Protein AF-0000000087125968 (afdb_homodimer)

Radius of gyration: 26.61 Å; Cα contacts (8 Å, |Δi|>4): 1064; chains: 2; bounding box: 71×81×83 Å

Secondary structure (DSSP, 8-state):
--------HHHHHHHHHHHHHHHHHHHHHHHHHT--S--HHHHHHHHHHHHHHHHHHHHHHHHHHHHHTS--S--TT----EE-SSHHHHHHHHHHTHHHHHHHHHHHHHHHTSSS-TTS-EEEEEEEE-TTS-EEEEEEEEEEEEEES-HHHHHHHHHHHHHTHHHHHHHHH--EEEEEEE--SSTTEEEEEEEEE-TTS-EEEEEEEEEEEEEPP-SSS--EEEEEEEE-SEESSS---TTTSEEEEEEEEEEEEESS---TTSPEEEEEEEEEEEEEPPPSS---HHHHHHHHHHHHHHHHHHHHHHHHHHH---/--------HHHHHHHHHHHHHHHHHHHHHHHHHT--S--HHHHHHHHHHHHHHHHHHHHHHHHHHHHHTS--S--TT----EE-SSHHHHHHHHHHTHHHHHHHHHHHHHHHTSSS-TTS-EEEEEEEE-TTS-EEEEEEEEEEEEEES-HHHHHHHHHHHHHTHHHHHHHHH--EEEEEEE--SSTTEEEEEEEEE-TTS-EEEEEEEEEEEEEPP-SSS--EEEEEEEE-SEESSS---TTTSEEEEEEEEEEEEESS---TTSPEEEEEEEEEEEEEPPPSS---HHHHHHHHHHHHHHHHHHHHHHHHHHH---

Organism: NCBI:txid53985

Foldseek 3Di:
DPPPPPPDPVVVVVVVVVVVVVVVVVVVVVLVVPDDVADPVRVVVSVVVVVVVVVVVVVVVVVVVVVVLPDDPDDLLADAAAAEQDLVRRLVRLVVCQVVNVVSAVVVQCVVCVPPDLPDWDKDKHWDADPQGKIKIKIKIKDKDWQFDDQVLLLVLLVVLVVVLQVLCCVPQVWDKDKDWDCSVDVFKTWMKMWTAHPVGAIEIFTKIKGWDWDDDDPVDHTKTKMWMWGHDHYHNDGDDLQRHKYKIKTKMKMKDWDDPDDDPGITMIMIIMIMMMMIDDGPYDDDPVVVVVVSVVSVCSVVSSVVSSCCSGPVDD/DPPPPPPDPVVVVVVVVVVVVVVVVVVVVVLVVPPDVADPVRVVVSVVVVVVVVVVVVVVVVVVVVVVLPDDPDDLLADAAAADQDLVRRLVRLVVCQVVNVVSAVVVLCVVCVPPDLVDWDKDWHWDADPQGKIKIKIKIKDKDWQFDDQVLLLVLLVVLVVVLQVLCCVPQVWDKDKDWDCSPDPFKTWMKMWTAHPVGAIEIFTKMKGWDWDDDDPVDHTKTKMWMWGHDHYHNDGDDQARHKYKIKTKMKMKDWDPPDDDPGITMIMIIMIMMMIIDDGPYDDDPVVVVVVSVVSVCSVVSSVVSSCCSGPVDD

pLDDT: mean 80.2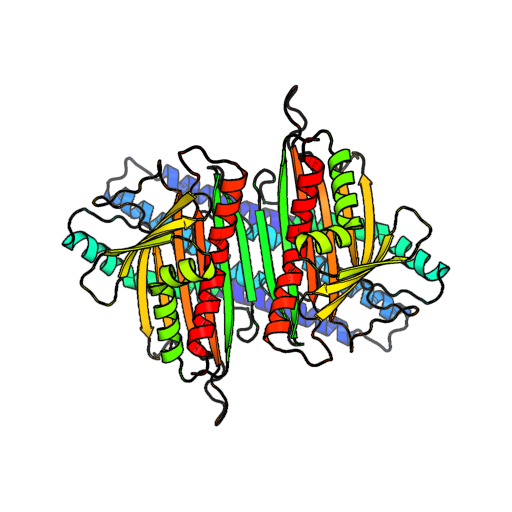3, std 18.04, range [22.58, 97.19]

Solvent-accessible surface area (backbone atoms only — not comparable to full-atom values): 33901 Å² total; per-residue (Å²): 134,86,74,80,76,77,74,59,71,67,60,53,52,53,49,47,49,48,43,49,50,45,43,50,49,44,51,54,46,51,56,60,65,67,56,54,99,50,49,75,64,46,46,50,51,50,50,49,50,50,48,48,52,53,40,52,51,44,46,51,49,28,37,51,50,8,59,67,56,44,87,65,92,70,50,70,56,58,62,92,33,73,34,54,69,49,67,68,58,31,34,51,52,57,59,68,46,45,65,58,52,53,50,40,37,51,54,48,52,48,38,39,41,65,68,41,62,76,90,36,44,32,36,39,39,36,36,37,44,48,96,82,55,26,39,37,36,40,37,40,36,37,39,72,42,70,67,43,93,46,70,67,55,52,37,50,40,49,52,47,34,64,74,43,37,53,58,52,43,26,71,73,71,60,28,55,52,48,74,47,76,47,84,52,85,48,95,52,46,44,34,36,36,38,39,37,28,43,90,86,68,54,39,38,37,32,42,34,37,35,38,63,51,76,42,69,64,53,100,85,43,71,46,34,25,40,40,37,33,30,33,58,72,38,38,68,71,65,59,84,56,50,68,75,27,28,47,39,41,45,20,32,32,38,41,35,34,70,69,61,76,68,60,85,90,60,69,37,31,36,31,40,37,36,41,38,40,37,37,40,46,55,60,68,51,94,70,54,70,66,57,52,53,50,53,55,54,48,66,59,46,53,60,54,51,45,53,53,49,35,47,47,70,73,61,56,72,133,132,85,75,80,75,77,74,60,72,67,59,55,51,53,49,47,49,48,43,47,51,45,43,50,51,46,51,53,48,51,56,58,65,67,55,51,97,50,49,75,65,47,48,50,51,49,50,49,51,52,49,49,51,53,42,51,51,43,46,50,49,29,36,50,50,10,60,70,58,46,88,69,91,69,52,68,57,56,64,92,34,72,33,54,69,47,67,68,57,30,34,49,52,58,59,69,45,45,64,57,53,53,50,41,37,50,52,46,53,51,37,39,41,65,68,41,63,75,88,34,43,35,38,38,41,39,37,38,47,46,95,83,55,25,40,36,37,40,36,38,36,36,41,72,42,69,66,44,91,47,69,67,55,51,38,51,40,48,52,49,34,64,75,43,37,55,57,52,43,25,72,72,71,59,27,55,53,48,75,48,77,47,84,52,84,48,95,53,45,45,34,36,36,39,39,37,28,42,90,86,69,53,38,37,37,33,43,37,38,36,39,60,50,76,42,68,65,53,100,85,42,73,46,34,26,39,39,39,34,28,31,59,72,40,38,68,70,64,58,85,56,49,68,76,30,28,47,39,42,45,21,33,31,39,41,34,34,70,69,57,77,66,59,84,92,62,69,36,30,35,31,40,38,36,40,35,39,37,38,40,46,54,61,68,50,94,69,55,69,67,57,52,52,50,52,54,53,47,67,59,47,52,61,56,52,44,54,53,48,34,48,47,71,73,62,56,72,132

Nearest PDB structures (foldseek):
  2e3r-assembly1_A  TM=6.340E-01  e=4.057E-09  Homo sapiens
  6j81-assembly1_A  TM=6.510E-01  e=1.850E-08  Homo sapiens
  6iez-assembly1_A  TM=6.257E-01  e=1.230E-08  Homo sapiens
  5zyk-assembly1_A  TM=6.549E-01  e=4.188E-08  Homo sapiens
  5zyi-assembly1_A  TM=6.383E-01  e=7.507E-08  Homo sapiens

Structure (mmCIF, N/CA/C/O backbone):
data_AF-0000000087125968-model_v1
#
loop_
_entity.id
_entity.type
_entity.pdbx_description
1 polymer 'START domain-containing protein'
#
loop_
_atom_site.group_PDB
_atom_site.id
_atom_site.type_symbol
_atom_site.label_atom_id
_atom_site.label_alt_id
_atom_site.label_comp_id
_atom_site.label_asym_id
_atom_site.label_entity_id
_atom_site.label_seq_id
_atom_site.pdbx_PDB_ins_code
_atom_site.Cartn_x
_atom_site.Cartn_y
_atom_site.Cartn_z
_atom_site.occupancy
_atom_site.B_iso_or_equiv
_atom_site.auth_seq_id
_atom_site.auth_comp_id
_atom_site.auth_asym_id
_atom_site.auth_atom_id
_atom_site.pdbx_PDB_model_num
ATOM 1 N N . MET A 1 1 ? -21.25 38.656 -36.188 1 23.8 1 MET A N 1
ATOM 2 C CA . MET A 1 1 ? -19.922 38.094 -35.938 1 23.8 1 MET A CA 1
ATOM 3 C C . MET A 1 1 ? -20.016 36.906 -34.969 1 23.8 1 MET A C 1
ATOM 5 O O . MET A 1 1 ? -20.547 37.031 -33.875 1 23.8 1 MET A O 1
ATOM 9 N N . ALA A 1 2 ? -20.203 35.719 -35.5 1 31.91 2 ALA A N 1
ATOM 10 C CA . ALA A 1 2 ? -20.656 34.5 -34.844 1 31.91 2 ALA A CA 1
ATOM 11 C C . ALA A 1 2 ? -19.625 34 -33.844 1 31.91 2 ALA A C 1
ATOM 13 O O . ALA A 1 2 ? -18.453 33.781 -34.188 1 31.91 2 ALA A O 1
ATOM 14 N N . GLU A 1 3 ? -19.625 34.344 -32.594 1 28.22 3 GLU A N 1
ATOM 15 C CA . GLU A 1 3 ? -18.672 34.219 -31.484 1 28.22 3 GLU A CA 1
ATOM 16 C C . GLU A 1 3 ? -18.469 32.75 -31.141 1 28.22 3 GLU A C 1
ATOM 18 O O . GLU A 1 3 ? -19.422 32.031 -30.859 1 28.22 3 GLU A O 1
ATOM 23 N N . LYS A 1 4 ? -17.562 32.125 -31.844 1 29.41 4 LYS A N 1
ATOM 24 C CA . LYS A 1 4 ? -17.219 30.703 -31.734 1 29.41 4 LYS A CA 1
ATOM 25 C C . LYS A 1 4 ? -16.891 30.328 -30.281 1 29.41 4 LYS A C 1
ATOM 27 O O . LYS A 1 4 ? -15.914 30.797 -29.719 1 29.41 4 LYS A O 1
ATOM 32 N N . ARG A 1 5 ? -17.906 30.141 -29.438 1 30.83 5 ARG A N 1
ATOM 33 C CA . ARG A 1 5 ? -17.859 29.828 -28.016 1 30.83 5 ARG A CA 1
ATOM 34 C C . ARG A 1 5 ? -17.062 28.547 -27.75 1 30.83 5 ARG A C 1
ATOM 36 O O . ARG A 1 5 ? -17.391 27.484 -28.297 1 30.83 5 ARG A O 1
ATOM 43 N N . TYR A 1 6 ? -15.758 28.656 -27.438 1 29.25 6 TYR A N 1
ATOM 44 C CA . TYR A 1 6 ? -14.758 27.625 -27.234 1 29.25 6 TYR A CA 1
ATOM 45 C C . TYR A 1 6 ? -15.164 26.703 -26.078 1 29.25 6 TYR A C 1
ATOM 47 O O . TYR A 1 6 ? -15.383 27.156 -24.969 1 29.25 6 TYR A O 1
ATOM 55 N N . LYS A 1 7 ? -15.984 25.719 -26.375 1 33.62 7 LYS A N 1
ATOM 56 C CA . LYS A 1 7 ? -16.5 24.719 -25.453 1 33.62 7 LYS A CA 1
ATOM 57 C C . LYS A 1 7 ? -15.391 24.125 -24.594 1 33.62 7 LYS A C 1
ATOM 59 O O . LYS A 1 7 ? -14.336 23.75 -25.109 1 33.62 7 LYS A O 1
ATOM 64 N N . SER A 1 8 ? -15.469 24.359 -23.328 1 35.34 8 SER A N 1
ATOM 65 C CA . SER A 1 8 ? -14.438 24.156 -22.312 1 35.34 8 SER A CA 1
ATOM 66 C C . SER A 1 8 ? -13.945 22.719 -22.281 1 35.34 8 SER A C 1
ATOM 68 O O . SER A 1 8 ? -14.711 21.797 -22.578 1 35.34 8 SER A O 1
ATOM 70 N N . THR A 1 9 ? -12.719 22.469 -22.359 1 38.62 9 THR A N 1
ATOM 71 C CA . THR A 1 9 ? -11.906 21.266 -22.469 1 38.62 9 THR A CA 1
ATOM 72 C C . THR A 1 9 ? -12.32 20.234 -21.422 1 38.62 9 THR A C 1
ATOM 74 O O . THR A 1 9 ? -12.094 19.031 -21.594 1 38.62 9 THR A O 1
ATOM 77 N N . ASN A 1 10 ? -13.023 20.672 -20.391 1 37.59 10 ASN A N 1
ATOM 78 C CA . ASN A 1 10 ? -13.57 19.812 -19.344 1 37.59 10 ASN A CA 1
ATOM 79 C C . ASN A 1 10 ? -14.742 18.984 -19.859 1 37.59 10 ASN A C 1
ATOM 81 O O . ASN A 1 10 ? -14.875 17.812 -19.516 1 37.59 10 ASN A O 1
ATOM 85 N N . VAL A 1 11 ? -15.57 19.547 -20.75 1 42.41 11 VAL A N 1
ATOM 86 C CA . VAL A 1 11 ? -16.766 18.906 -21.297 1 42.41 11 VAL A CA 1
ATOM 87 C C . VAL A 1 11 ? -16.359 17.812 -22.281 1 42.41 11 VAL A C 1
ATOM 89 O O . VAL A 1 11 ? -16.938 16.734 -22.297 1 42.41 11 VAL A O 1
ATOM 92 N N . ARG A 1 12 ? -15.227 18.031 -22.891 1 40.19 12 ARG A N 1
ATOM 93 C CA . ARG A 1 12 ? -14.797 17.062 -23.891 1 40.19 12 ARG A CA 1
ATOM 94 C C . ARG A 1 12 ? -14.188 15.82 -23.234 1 40.19 12 ARG A C 1
ATOM 96 O O . ARG A 1 12 ? -14.477 14.695 -23.641 1 40.19 12 ARG A O 1
ATOM 103 N N . ARG A 1 13 ? -13.57 15.969 -22.172 1 39.97 13 ARG A N 1
ATOM 104 C CA . ARG A 1 13 ? -12.93 14.844 -21.5 1 39.97 13 ARG A CA 1
ATOM 105 C C . ARG A 1 13 ? -13.961 14.008 -20.75 1 39.97 13 ARG A C 1
ATOM 107 O O . ARG A 1 13 ? -13.867 12.773 -20.719 1 39.97 13 ARG A O 1
ATOM 114 N N . LYS A 1 14 ? -14.969 14.578 -20.234 1 42.53 14 LYS A N 1
ATOM 115 C CA . LYS A 1 14 ? -16.125 13.867 -19.703 1 42.53 14 LYS A CA 1
ATOM 116 C C . LYS A 1 14 ? -16.812 13.047 -20.797 1 42.53 14 LYS A C 1
ATOM 118 O O . LYS A 1 14 ? -17.188 11.891 -20.578 1 42.53 14 LYS A O 1
ATOM 123 N N . LYS A 1 15 ? -16.859 13.672 -22 1 45.47 15 LYS A N 1
ATOM 124 C CA . LYS A 1 15 ? -17.531 12.984 -23.094 1 45.47 15 LYS A CA 1
ATOM 125 C C . LYS A 1 15 ? -16.703 11.805 -23.594 1 45.47 15 LYS A C 1
ATOM 127 O O . LYS A 1 15 ? -17.25 10.742 -23.891 1 45.47 15 LYS A O 1
ATOM 132 N N . GLU A 1 16 ? -15.445 11.969 -23.469 1 45.41 16 GLU A N 1
ATOM 133 C CA . GLU A 1 16 ? -14.578 10.898 -23.938 1 45.41 16 GLU A CA 1
ATOM 134 C C . GLU A 1 16 ? -14.531 9.742 -22.953 1 45.41 16 GLU A C 1
ATOM 136 O O . GLU A 1 16 ? -14.57 8.578 -23.344 1 45.41 16 GLU A O 1
ATOM 141 N N . LYS A 1 17 ? -14.484 10.031 -21.688 1 43.34 17 LYS A N 1
ATOM 142 C CA . LYS A 1 17 ? -14.57 9 -20.656 1 43.34 17 LYS A CA 1
ATOM 143 C C . LYS A 1 17 ? -15.938 8.32 -20.672 1 43.34 17 LYS A C 1
ATOM 145 O O . LYS A 1 17 ? -16.016 7.09 -20.578 1 43.34 17 LYS A O 1
ATOM 150 N N . GLU A 1 18 ? -16.875 9.102 -20.797 1 48.12 18 GLU A N 1
ATOM 151 C CA . GLU A 1 18 ? -18.219 8.562 -20.969 1 48.12 18 GLU A CA 1
ATOM 152 C C . GLU A 1 18 ? -18.328 7.746 -22.25 1 48.12 18 GLU A C 1
ATOM 154 O O . GLU A 1 18 ? -18.953 6.684 -22.266 1 48.12 18 GLU A O 1
ATOM 159 N N . GLU A 1 19 ? -17.594 8.203 -23.156 1 49.34 19 GLU A N 1
ATOM 160 C CA . GLU A 1 19 ? -17.594 7.469 -24.422 1 49.34 19 GLU A CA 1
ATOM 161 C C . GLU A 1 19 ? -16.766 6.195 -24.312 1 49.34 19 GLU A C 1
ATOM 163 O O . GLU A 1 19 ? -17.156 5.141 -24.812 1 49.34 19 GLU A O 1
ATOM 168 N N . LEU A 1 20 ? -15.742 6.355 -23.562 1 47 20 LEU A N 1
ATOM 169 C CA . LEU A 1 20 ? -14.938 5.148 -23.375 1 47 20 LEU A CA 1
ATOM 170 C C . LEU A 1 20 ? -15.648 4.156 -22.469 1 47 20 LEU A C 1
ATOM 172 O O . LEU A 1 20 ? -15.656 2.953 -22.734 1 47 20 LEU A O 1
ATOM 176 N N . LEU A 1 21 ? -16.219 4.672 -21.438 1 48.91 21 LEU A N 1
ATOM 177 C CA . LEU A 1 21 ? -17.016 3.826 -20.562 1 48.91 21 LEU A CA 1
ATOM 178 C C . LEU A 1 21 ? -18.234 3.277 -21.312 1 48.91 21 LEU A C 1
ATOM 180 O O . LEU A 1 21 ? -18.578 2.107 -21.141 1 48.91 21 LEU A O 1
ATOM 184 N N . ALA A 1 22 ? -18.828 4.141 -22.047 1 52.56 22 ALA A N 1
ATOM 185 C CA . ALA A 1 22 ? -19.938 3.713 -22.891 1 52.56 22 ALA A CA 1
ATOM 186 C C . ALA A 1 22 ? -19.469 2.713 -23.953 1 52.56 22 ALA A C 1
ATOM 188 O O . ALA A 1 22 ? -20.156 1.737 -24.234 1 52.56 22 ALA A O 1
ATOM 189 N N . GLU A 1 23 ? -18.375 2.953 -24.422 1 48.44 23 GLU A N 1
ATOM 190 C CA . GLU A 1 23 ? -17.812 2.006 -25.391 1 48.44 23 GLU A CA 1
ATOM 191 C C . GLU A 1 23 ? -17.5 0.669 -24.719 1 48.44 23 GLU A C 1
ATOM 193 O O . GLU A 1 23 ? -17.781 -0.391 -25.281 1 48.44 23 GLU A O 1
ATOM 198 N N . VAL A 1 24 ? -17.016 0.704 -23.578 1 46.88 24 VAL A N 1
ATOM 199 C CA . VAL A 1 24 ? -16.734 -0.522 -22.844 1 46.88 24 VAL A CA 1
ATOM 200 C C . VAL A 1 24 ? -18.047 -1.224 -22.484 1 46.88 24 VAL A C 1
ATOM 202 O O . VAL A 1 24 ? -18.172 -2.441 -22.641 1 46.88 24 VAL A O 1
ATOM 205 N N . ARG A 1 25 ? -18.938 -0.413 -22.016 1 47.41 25 ARG A N 1
ATOM 206 C CA . ARG A 1 25 ? -20.25 -0.976 -21.766 1 47.41 25 ARG A CA 1
ATOM 207 C C . ARG A 1 25 ? -20.891 -1.491 -23.047 1 47.41 25 ARG A C 1
ATOM 209 O O . ARG A 1 25 ? -21.531 -2.547 -23.062 1 47.41 25 ARG A O 1
ATOM 216 N N . GLY A 1 26 ? -20.781 -0.697 -24.094 1 46.75 26 GLY A N 1
ATOM 217 C CA . GLY A 1 26 ? -21.266 -1.146 -25.391 1 46.75 26 GLY A CA 1
ATOM 218 C C . GLY A 1 26 ? -20.609 -2.428 -25.859 1 46.75 26 GLY A C 1
ATOM 219 O O . GLY A 1 26 ? -21.281 -3.346 -26.328 1 46.75 26 GLY A O 1
ATOM 220 N N . LEU A 1 27 ? -19.328 -2.4 -25.75 1 45.38 27 LEU A N 1
ATOM 221 C CA . LEU A 1 27 ? -18.594 -3.588 -26.188 1 45.38 27 LEU A CA 1
ATOM 222 C C . LEU A 1 27 ? -18.953 -4.789 -25.312 1 45.38 27 LEU A C 1
ATOM 224 O O . LEU A 1 27 ? -19.094 -5.906 -25.812 1 45.38 27 LEU A O 1
ATOM 228 N N . GLN A 1 28 ? -19.156 -4.625 -24.031 1 45.66 28 GLN A N 1
ATOM 229 C CA . GLN A 1 28 ? -19.625 -5.676 -23.125 1 45.66 28 GLN A CA 1
ATOM 230 C C . GLN A 1 28 ? -21.031 -6.141 -23.5 1 45.66 28 GLN A C 1
ATOM 232 O O . GLN A 1 28 ? -21.312 -7.34 -23.5 1 45.66 28 GLN A O 1
ATOM 237 N N . SER A 1 29 ? -21.812 -5.172 -23.781 1 45.16 29 SER A N 1
ATOM 238 C CA . SER A 1 29 ? -23.172 -5.496 -24.234 1 45.16 29 SER A CA 1
ATOM 239 C C . SER A 1 29 ? -23.141 -6.203 -25.578 1 45.16 29 SER A C 1
ATOM 241 O O . SER A 1 29 ? -23.891 -7.156 -25.797 1 45.16 29 SER A O 1
ATOM 243 N N . GLU A 1 30 ? -22.453 -5.621 -26.531 1 43.22 30 GLU A N 1
ATOM 244 C CA . GLU A 1 30 ? -22.328 -6.27 -27.828 1 43.22 30 GLU A CA 1
ATOM 245 C C . GLU A 1 30 ? -21.781 -7.688 -27.703 1 43.22 30 GLU A C 1
ATOM 247 O O . GLU A 1 30 ? -22.234 -8.602 -28.391 1 43.22 30 GLU A O 1
ATOM 252 N N . LEU A 1 31 ? -20.938 -7.82 -26.812 1 39.84 31 LEU A N 1
ATOM 253 C CA . LEU A 1 31 ? -20.391 -9.148 -26.531 1 39.84 31 LEU A CA 1
ATOM 254 C C . LEU A 1 31 ? -21.484 -10.062 -25.969 1 39.84 31 LEU A C 1
ATOM 256 O O . LEU A 1 31 ? -21.547 -11.242 -26.344 1 39.84 31 LEU A O 1
ATOM 260 N N . GLN A 1 32 ? -22.328 -9.602 -25.172 1 41.25 32 GLN A N 1
ATOM 261 C CA . GLN A 1 32 ? -23.438 -10.391 -24.656 1 41.25 32 GLN A CA 1
ATOM 262 C C . GLN A 1 32 ? -24.422 -10.742 -25.781 1 41.25 32 GLN A C 1
ATOM 264 O O . GLN A 1 32 ? -25 -11.828 -25.781 1 41.25 32 GLN A O 1
ATOM 269 N N . GLN A 1 33 ? -24.844 -9.828 -26.531 1 40.78 33 GLN A N 1
ATOM 270 C CA . GLN A 1 33 ? -25.828 -10.031 -27.578 1 40.78 33 GLN A CA 1
ATOM 271 C C . GLN A 1 33 ? -25.312 -10.969 -28.672 1 40.78 33 GLN A C 1
ATOM 273 O O . GLN A 1 33 ? -26.094 -11.609 -29.375 1 40.78 33 GLN A O 1
ATOM 278 N N . LEU A 1 34 ? -24.172 -10.719 -29.047 1 36.03 34 LEU A N 1
ATOM 279 C CA . LEU A 1 34 ? -23.672 -11.57 -30.109 1 36.03 34 LEU A CA 1
ATOM 280 C C . LEU A 1 34 ? -23.594 -13.023 -29.656 1 36.03 34 LEU A C 1
ATOM 282 O O . LEU A 1 34 ? -23.156 -13.891 -30.422 1 36.03 34 LEU A O 1
ATOM 286 N N . GLN A 1 35 ? -24.078 -13.367 -28.422 1 35.91 35 GLN A N 1
ATOM 287 C CA . GLN A 1 35 ? -24 -14.797 -28.125 1 35.91 35 GLN A CA 1
ATOM 288 C C . GLN A 1 35 ? -25.125 -15.562 -28.812 1 35.91 35 GLN A C 1
ATOM 290 O O . GLN A 1 35 ? -26.297 -15.414 -28.438 1 35.91 35 GLN A O 1
ATOM 295 N N . PRO A 1 36 ? -25.219 -15.711 -29.953 1 41.59 36 PRO A N 1
ATOM 296 C CA . PRO A 1 36 ? -26.141 -16.75 -30.438 1 41.59 36 PRO A CA 1
ATOM 297 C C . PRO A 1 36 ? -26.047 -18.031 -29.609 1 41.59 36 PRO A C 1
ATOM 299 O O . PRO A 1 36 ? -25.078 -18.234 -28.875 1 41.59 36 PRO A O 1
ATOM 302 N N . PRO A 1 37 ? -27.016 -18.984 -29.672 1 45.84 37 PRO A N 1
ATOM 303 C CA . PRO A 1 37 ? -26.922 -20.344 -29.141 1 45.84 37 PRO A CA 1
ATOM 304 C C . PRO A 1 37 ? -25.578 -21 -29.453 1 45.84 37 PRO A C 1
ATOM 306 O O . PRO A 1 37 ? -25.312 -21.359 -30.594 1 45.84 37 PRO A O 1
ATOM 309 N N . ARG A 1 38 ? -24.484 -20.406 -29.109 1 48.5 38 ARG A N 1
ATOM 310 C CA . ARG A 1 38 ? -23.125 -20.453 -29.641 1 48.5 38 ARG A CA 1
ATOM 311 C C . ARG A 1 38 ? -22.547 -21.859 -29.547 1 48.5 38 ARG A C 1
ATOM 313 O O . ARG A 1 38 ? -22.703 -22.531 -28.531 1 48.5 38 ARG A O 1
ATOM 320 N N . SER A 1 39 ? -22.328 -22.484 -30.578 1 58 39 SER A N 1
ATOM 321 C CA . SER A 1 39 ? -21.547 -23.719 -30.625 1 58 39 SER A CA 1
ATOM 322 C C . SER A 1 39 ? -20.375 -23.672 -29.641 1 58 39 SER A C 1
ATOM 324 O O . SER A 1 39 ? -19.969 -22.578 -29.219 1 58 39 SER A O 1
ATOM 326 N N . GLN A 1 40 ? -20.094 -24.828 -29 1 61.56 40 GLN A N 1
ATOM 327 C CA . GLN A 1 40 ? -18.969 -24.938 -28.078 1 61.56 40 GLN A CA 1
ATOM 328 C C . GLN A 1 40 ? -17.75 -24.172 -28.609 1 61.56 40 GLN A C 1
ATOM 330 O O . GLN A 1 40 ? -17.031 -23.531 -27.844 1 61.56 40 GLN A O 1
ATOM 335 N N . GLU A 1 41 ? -17.688 -24.266 -29.984 1 65.25 41 GLU A N 1
ATOM 336 C CA . GLU A 1 41 ? -16.594 -23.531 -30.609 1 65.25 41 GLU A CA 1
ATOM 337 C C . GLU A 1 41 ? -16.812 -22.031 -30.547 1 65.25 41 GLU A C 1
ATOM 339 O O . GLU A 1 41 ? -15.875 -21.266 -30.344 1 65.25 41 GLU A O 1
ATOM 344 N N . GLY A 1 42 ? -17.984 -21.672 -30.703 1 60.47 42 GLY A N 1
ATOM 345 C CA . GLY A 1 42 ? -18.344 -20.266 -30.625 1 60.47 42 GLY A CA 1
ATOM 346 C C . GLY A 1 42 ? -18.125 -19.672 -29.25 1 60.47 42 GLY A C 1
ATOM 347 O O . GLY A 1 42 ? -17.578 -18.562 -29.109 1 60.47 42 GLY A O 1
ATOM 348 N N . VAL A 1 43 ? -18.438 -20.5 -28.312 1 66.06 43 VAL A N 1
ATOM 349 C CA . VAL A 1 43 ? -18.266 -20.062 -26.922 1 66.06 43 VAL A CA 1
ATOM 350 C C . VAL A 1 43 ? -16.781 -19.938 -26.609 1 66.06 43 VAL A C 1
ATOM 352 O O . VAL A 1 43 ? -16.359 -18.984 -25.953 1 66.06 43 VAL A O 1
ATOM 355 N N . ARG A 1 44 ? -16.062 -20.875 -27.172 1 66.19 44 ARG A N 1
ATOM 356 C CA . ARG A 1 44 ? -14.625 -20.844 -26.922 1 66.19 44 ARG A CA 1
ATOM 357 C C . ARG A 1 44 ? -13.977 -19.641 -27.578 1 66.19 44 ARG A C 1
ATOM 359 O O . ARG A 1 44 ? -13.117 -18.984 -26.969 1 66.19 44 ARG A O 1
ATOM 366 N N . SER A 1 45 ? -14.398 -19.359 -28.734 1 68.31 45 SER A N 1
ATOM 367 C CA . SER A 1 45 ? -13.852 -18.219 -29.453 1 68.31 45 SER A CA 1
ATOM 368 C C . SER A 1 45 ? -14.25 -16.906 -28.781 1 68.31 45 SER A C 1
ATOM 370 O O . SER A 1 45 ? -13.43 -16 -28.641 1 68.31 45 SER A O 1
ATOM 372 N N . GLU A 1 46 ? -15.43 -16.859 -28.375 1 65.12 46 GLU A N 1
ATOM 373 C CA . GLU A 1 46 ? -15.898 -15.672 -27.672 1 65.12 46 GLU A CA 1
ATOM 374 C C . GLU A 1 46 ? -15.18 -15.477 -26.344 1 65.12 46 GLU A C 1
ATOM 376 O O . GLU A 1 46 ? -14.797 -14.359 -26 1 65.12 46 GLU A O 1
ATOM 381 N N . ASN A 1 47 ? -14.984 -16.516 -25.719 1 67.81 47 ASN A N 1
ATOM 382 C CA . ASN A 1 47 ? -14.258 -16.453 -24.453 1 67.81 47 ASN A CA 1
ATOM 383 C C . ASN A 1 47 ? -12.812 -16.031 -24.656 1 67.81 47 ASN A C 1
ATOM 385 O O . ASN A 1 47 ? -12.266 -15.266 -23.859 1 67.81 47 ASN A O 1
ATOM 389 N N . ALA A 1 48 ? -12.359 -16.516 -25.766 1 72.62 48 ALA A N 1
ATOM 390 C CA . ALA A 1 48 ? -10.984 -16.141 -26.078 1 72.62 48 ALA A CA 1
ATOM 391 C C . ALA A 1 48 ? -10.883 -14.656 -26.391 1 72.62 48 ALA A C 1
ATOM 393 O O . ALA A 1 48 ? -9.938 -13.984 -25.953 1 72.62 48 ALA A O 1
ATOM 394 N N . LEU A 1 49 ? -11.812 -14.195 -27.094 1 68.06 49 LEU A N 1
ATOM 395 C CA . LEU A 1 49 ? -11.844 -12.781 -27.422 1 68.06 49 LEU A CA 1
ATOM 396 C C . LEU A 1 49 ? -12.047 -11.93 -26.172 1 68.06 49 LEU A C 1
ATOM 398 O O . LEU A 1 49 ? -11.367 -10.914 -26 1 68.06 49 LEU A O 1
ATOM 402 N N . LEU A 1 50 ? -12.922 -12.32 -25.406 1 68.94 50 LEU A N 1
ATOM 403 C CA . LEU A 1 50 ? -13.172 -11.602 -24.156 1 68.94 50 LEU A CA 1
ATOM 404 C C . LEU A 1 50 ? -11.938 -11.609 -23.266 1 68.94 50 LEU A C 1
ATOM 406 O O . LEU A 1 50 ? -11.586 -10.578 -22.688 1 68.94 50 LEU A O 1
ATOM 410 N N . SER A 1 51 ? -11.336 -12.695 -23.281 1 71.31 51 SER A N 1
ATOM 411 C CA . SER A 1 51 ? -10.117 -12.805 -22.469 1 71.31 51 SER A CA 1
ATOM 412 C C . SER A 1 51 ? -9.031 -11.875 -23 1 71.31 51 SER A C 1
ATOM 414 O O . SER A 1 51 ? -8.32 -11.242 -22.219 1 71.31 51 SER A O 1
ATOM 416 N N . SER A 1 52 ? -9.008 -11.797 -24.25 1 74.31 52 SER A N 1
ATOM 417 C CA . SER A 1 52 ? -8.016 -10.914 -24.859 1 74.31 52 SER A CA 1
ATOM 418 C C . SER A 1 52 ? -8.32 -9.453 -24.562 1 74.31 52 SER A C 1
ATOM 420 O O . SER A 1 52 ? -7.41 -8.672 -24.266 1 74.31 52 SER A O 1
ATOM 422 N N . PHE A 1 53 ? -9.531 -9.172 -24.641 1 70.56 53 PHE A N 1
ATOM 423 C CA . PHE A 1 53 ? -9.938 -7.801 -24.344 1 70.56 53 PHE A CA 1
ATOM 424 C C . PHE A 1 53 ? -9.633 -7.449 -22.891 1 70.56 53 PHE A C 1
ATOM 426 O O . PHE A 1 53 ? -9.102 -6.375 -22.609 1 70.56 53 PHE A O 1
ATOM 433 N N . ILE A 1 54 ? -9.922 -8.312 -22.062 1 72.38 54 ILE A N 1
ATOM 434 C CA . ILE A 1 54 ? -9.688 -8.102 -20.625 1 72.38 54 ILE A CA 1
ATOM 435 C C . ILE A 1 54 ? -8.188 -7.949 -20.375 1 72.38 54 ILE A C 1
ATOM 437 O O . ILE A 1 54 ? -7.77 -7.051 -19.641 1 72.38 54 ILE A O 1
ATOM 441 N N . ARG A 1 55 ? -7.484 -8.711 -21.125 1 77.62 55 ARG A N 1
ATOM 442 C CA . ARG A 1 55 ? -6.035 -8.641 -20.969 1 77.62 55 ARG A CA 1
ATOM 443 C C . ARG A 1 55 ? -5.5 -7.293 -21.453 1 77.62 55 ARG A C 1
ATOM 445 O O . ARG A 1 55 ? -4.695 -6.656 -20.766 1 77.62 55 ARG A O 1
ATOM 452 N N . HIS A 1 56 ? -5.949 -6.906 -22.531 1 74.94 56 HIS A N 1
ATOM 453 C CA . HIS A 1 56 ? -5.504 -5.629 -23.078 1 74.94 56 HIS A CA 1
ATOM 454 C C . HIS A 1 56 ? -5.852 -4.477 -22.141 1 74.94 56 HIS A C 1
ATOM 456 O O . HIS A 1 56 ? -5.016 -3.607 -21.891 1 74.94 56 HIS A O 1
ATOM 462 N N . HIS A 1 57 ? -6.977 -4.566 -21.688 1 75.81 57 HIS A N 1
ATOM 463 C CA . HIS A 1 57 ? -7.418 -3.531 -20.75 1 75.81 57 HIS A CA 1
ATOM 464 C C . HIS A 1 57 ? -6.566 -3.521 -19.5 1 75.81 57 HIS A C 1
ATOM 466 O O . HIS A 1 57 ? -6.18 -2.455 -19.016 1 75.81 57 HIS A O 1
ATOM 472 N N . GLN A 1 58 ? -6.223 -4.645 -19.078 1 77.94 58 GLN A N 1
ATOM 473 C CA . GLN A 1 58 ? -5.422 -4.75 -17.859 1 77.94 58 GLN A CA 1
ATOM 474 C C . GLN A 1 58 ? -4.008 -4.215 -18.094 1 77.94 58 GLN A C 1
ATOM 476 O O . GLN A 1 58 ? -3.426 -3.592 -17.203 1 77.94 58 GLN A O 1
ATOM 481 N N . LEU A 1 59 ? -3.57 -4.375 -19.266 1 82 59 LEU A N 1
ATOM 482 C CA . LEU A 1 59 ? -2.242 -3.863 -19.578 1 82 59 LEU A CA 1
ATOM 483 C C . LEU A 1 59 ? -2.266 -2.344 -19.719 1 82 59 LEU A C 1
ATOM 485 O O . LEU A 1 59 ? -1.31 -1.667 -19.344 1 82 59 LEU A O 1
ATOM 489 N N . GLU A 1 60 ? -3.332 -1.85 -20.156 1 76.56 60 GLU A N 1
ATOM 490 C CA . GLU A 1 60 ? -3.484 -0.398 -20.203 1 76.56 60 GLU A CA 1
ATOM 491 C C . GLU A 1 60 ? -3.523 0.198 -18.812 1 76.56 60 GLU A C 1
ATOM 493 O O . GLU A 1 60 ? -2.889 1.223 -18.547 1 76.56 60 GLU A O 1
ATOM 498 N N . ILE A 1 61 ? -4.227 -0.483 -18.031 1 78 61 ILE A N 1
ATOM 499 C CA . ILE A 1 61 ? -4.285 -0.043 -16.641 1 78 61 ILE A CA 1
ATOM 500 C C . ILE A 1 61 ? -2.891 -0.089 -16.031 1 78 61 ILE A C 1
ATOM 502 O O . ILE A 1 61 ? -2.484 0.84 -15.328 1 78 61 ILE A O 1
ATOM 506 N N . ALA A 1 62 ? -2.201 -1.093 -16.391 1 82.25 62 ALA A N 1
ATOM 507 C CA . ALA A 1 62 ? -0.834 -1.21 -15.883 1 82.25 62 ALA A CA 1
ATOM 508 C C . ALA A 1 62 ? 0.02 -0.028 -16.328 1 82.25 62 ALA A C 1
ATOM 510 O O . ALA A 1 62 ? 0.803 0.515 -15.547 1 82.25 62 ALA A O 1
ATOM 511 N N . SER A 1 63 ? -0.159 0.359 -17.438 1 80.44 63 SER A N 1
ATOM 512 C CA . SER A 1 63 ? 0.579 1.495 -17.984 1 80.44 63 SER A CA 1
ATOM 513 C C . SER A 1 63 ? 0.223 2.785 -17.25 1 80.44 63 SER A C 1
ATOM 515 O O . SER A 1 63 ? 1.107 3.557 -16.875 1 80.44 63 SER A O 1
ATOM 517 N N . VAL A 1 64 ? -1.019 2.916 -17.047 1 76.75 64 VAL A N 1
ATOM 518 C CA . VAL A 1 64 ? -1.471 4.109 -16.328 1 76.75 64 VAL A CA 1
ATOM 519 C C . VAL A 1 64 ? -0.93 4.094 -14.906 1 76.75 64 VAL A C 1
ATOM 521 O O . VAL A 1 64 ? -0.504 5.129 -14.383 1 76.75 64 VAL A O 1
ATOM 524 N N . GLN A 1 65 ? -0.928 2.955 -14.383 1 79.75 65 GLN A N 1
ATOM 525 C CA . GLN A 1 65 ? -0.419 2.838 -13.023 1 79.75 65 GLN A CA 1
ATOM 526 C C . GLN A 1 65 ? 1.068 3.168 -12.961 1 79.75 65 GLN A C 1
ATOM 528 O O . GLN A 1 65 ? 1.547 3.717 -11.961 1 79.75 65 GLN A O 1
ATOM 533 N N . SER A 1 66 ? 1.732 2.928 -14.023 1 80.19 66 SER A N 1
ATOM 534 C CA . SER A 1 66 ? 3.143 3.293 -14.102 1 80.19 66 SER A CA 1
ATOM 535 C C . SER A 1 66 ? 3.324 4.809 -14.078 1 80.19 66 SER A C 1
ATOM 537 O O . SER A 1 66 ? 4.211 5.324 -13.398 1 80.19 66 SER A O 1
ATOM 539 N N . ILE A 1 67 ? 2.467 5.383 -14.664 1 73.12 67 ILE A N 1
ATOM 540 C CA . ILE A 1 67 ? 2.521 6.84 -14.734 1 73.12 67 ILE A CA 1
ATOM 541 C C . ILE A 1 67 ? 2.205 7.43 -13.359 1 73.12 67 ILE A C 1
ATOM 543 O O . ILE A 1 67 ? 2.873 8.367 -12.914 1 73.12 67 ILE A O 1
ATOM 547 N N . CYS A 1 68 ? 1.316 6.809 -12.734 1 73.75 68 CYS A N 1
ATOM 548 C CA . CYS A 1 68 ? 0.851 7.328 -11.453 1 73.75 68 CYS A CA 1
ATOM 549 C C . CYS A 1 68 ? 1.825 6.98 -10.336 1 73.75 68 CYS A C 1
ATOM 551 O O . CYS A 1 68 ? 1.725 7.516 -9.227 1 73.75 68 CYS A O 1
ATOM 553 N N . SER A 1 69 ? 2.713 6.156 -10.711 1 72 69 SER A N 1
ATOM 554 C CA . SER A 1 69 ? 3.693 5.75 -9.711 1 72 69 SER A CA 1
ATOM 555 C C . SER A 1 69 ? 4.852 6.738 -9.641 1 72 69 SER A C 1
ATOM 557 O O . SER A 1 69 ? 5.715 6.629 -8.766 1 72 69 SER A O 1
ATOM 559 N N . LEU A 1 70 ? 4.871 7.648 -10.383 1 68.88 70 LEU A N 1
ATOM 560 C CA . LEU A 1 70 ? 5.938 8.648 -10.359 1 68.88 70 LEU A CA 1
ATOM 561 C C . LEU A 1 70 ? 5.961 9.383 -9.023 1 68.88 70 LEU A C 1
ATOM 563 O O . LEU A 1 70 ? 4.91 9.75 -8.492 1 68.88 70 LEU A O 1
ATOM 567 N N . PRO A 1 71 ? 7.234 9.383 -8.5 1 63.19 71 PRO A N 1
ATOM 568 C CA . PRO A 1 71 ? 7.352 10.102 -7.234 1 63.19 71 PRO A CA 1
ATOM 569 C C . PRO A 1 71 ? 6.816 11.531 -7.312 1 63.19 71 PRO A C 1
ATOM 571 O O . PRO A 1 71 ? 7.207 12.289 -8.203 1 63.19 71 PRO A O 1
ATOM 574 N N . VAL A 1 72 ? 5.73 11.758 -6.633 1 60.94 72 VAL A N 1
ATOM 575 C CA . VAL A 1 72 ? 5.199 13.117 -6.59 1 60.94 72 VAL A CA 1
ATOM 576 C C . VAL A 1 72 ? 5.762 13.852 -5.379 1 60.94 72 VAL A C 1
ATOM 578 O O . VAL A 1 72 ? 5.574 13.422 -4.238 1 60.94 72 VAL A O 1
ATOM 581 N N . GLN A 1 73 ? 6.57 14.766 -5.695 1 61.75 73 GLN A N 1
ATOM 582 C CA . GLN A 1 73 ? 7.199 15.5 -4.602 1 61.75 73 GLN A CA 1
ATOM 583 C C . GLN A 1 73 ? 6.242 16.531 -4.008 1 61.75 73 GLN A C 1
ATOM 585 O O . GLN A 1 73 ? 6.48 17.047 -2.916 1 61.75 73 GLN A O 1
ATOM 590 N N . THR A 1 74 ? 5.195 16.719 -4.75 1 69.56 74 THR A N 1
ATOM 591 C CA . THR A 1 74 ? 4.227 17.656 -4.215 1 69.56 74 THR A CA 1
ATOM 592 C C . THR A 1 74 ? 2.873 16.984 -4 1 69.56 74 THR A C 1
ATOM 594 O O . THR A 1 74 ? 2.461 16.141 -4.801 1 69.56 74 THR A O 1
ATOM 597 N N . HIS A 1 75 ? 2.363 17.094 -2.801 1 82.25 75 HIS A N 1
ATOM 598 C CA . HIS A 1 75 ? 1.051 16.562 -2.445 1 82.25 75 HIS A CA 1
ATOM 599 C C . HIS A 1 75 ? 0.048 17.688 -2.207 1 82.25 75 HIS A C 1
ATOM 601 O O . HIS A 1 75 ? 0.392 18.719 -1.625 1 82.25 75 HIS A O 1
ATOM 607 N N . PRO A 1 76 ? -1.104 17.531 -2.65 1 83.44 76 PRO A N 1
ATOM 608 C CA . PRO A 1 76 ? -2.08 18.625 -2.545 1 83.44 76 PRO A CA 1
ATOM 609 C C . PRO A 1 76 ? -2.326 19.047 -1.102 1 83.44 76 PRO A C 1
ATOM 611 O O . PRO A 1 76 ? -2.793 20.172 -0.859 1 83.44 76 PRO A O 1
ATOM 614 N N . LEU A 1 77 ? -2.092 18.219 -0.206 1 90.25 77 LEU A N 1
ATOM 615 C CA . LEU A 1 77 ? -2.357 18.516 1.196 1 90.25 77 LEU A CA 1
ATOM 616 C C . LEU A 1 77 ? -1.178 19.25 1.825 1 90.25 77 LEU A C 1
ATOM 618 O O . LEU A 1 77 ? -1.286 19.766 2.939 1 90.25 77 LEU A O 1
ATOM 622 N N . TYR A 1 78 ? -0.114 19.328 1.07 1 87.94 78 TYR A N 1
ATOM 623 C CA . TYR A 1 78 ? 1.095 19.953 1.6 1 87.94 78 TYR A CA 1
ATOM 624 C C . TYR A 1 78 ? 1.099 21.453 1.331 1 87.94 78 TYR A C 1
ATOM 626 O O . TYR A 1 78 ? 0.796 21.891 0.219 1 87.94 78 TYR A O 1
ATOM 634 N N . SER A 1 79 ? 1.425 22.203 2.375 1 84.94 79 SER A N 1
ATOM 635 C CA . SER A 1 79 ? 1.75 23.625 2.264 1 84.94 79 SER A CA 1
ATOM 636 C C . SER A 1 79 ? 3.014 23.969 3.047 1 84.94 79 SER A C 1
ATOM 638 O O . SER A 1 79 ? 3.264 23.391 4.109 1 84.94 79 SER A O 1
ATOM 640 N N . HIS A 1 80 ? 3.723 24.906 2.455 1 88.62 80 HIS A N 1
ATOM 641 C CA . HIS A 1 80 ? 4.898 25.359 3.188 1 88.62 80 HIS A CA 1
ATOM 642 C C . HIS A 1 80 ? 4.504 26.281 4.344 1 88.62 80 HIS A C 1
ATOM 644 O O . HIS A 1 80 ? 3.875 27.312 4.137 1 88.62 80 HIS A O 1
ATOM 650 N N . ILE A 1 81 ? 4.848 25.859 5.555 1 94.31 81 ILE A N 1
ATOM 651 C CA . ILE A 1 81 ? 4.48 26.625 6.738 1 94.31 81 ILE A CA 1
ATOM 652 C C . ILE A 1 81 ? 5.738 27.109 7.449 1 94.31 81 ILE A C 1
ATOM 654 O O . ILE A 1 81 ? 6.566 26.312 7.883 1 94.31 81 ILE A O 1
ATOM 658 N N . ARG A 1 82 ? 5.859 28.406 7.57 1 95.56 82 ARG A N 1
ATOM 659 C CA . ARG A 1 82 ? 6.941 29.031 8.32 1 95.56 82 ARG A CA 1
ATOM 660 C C . ARG A 1 82 ? 6.398 29.797 9.531 1 95.56 82 ARG A C 1
ATOM 662 O O . ARG A 1 82 ? 5.539 30.656 9.391 1 95.56 82 ARG A O 1
ATOM 669 N N . LEU A 1 83 ? 6.898 29.422 10.672 1 95.19 83 LEU A N 1
ATOM 670 C CA . LEU A 1 83 ? 6.473 30.094 11.891 1 95.19 83 LEU A CA 1
ATOM 671 C C . LEU A 1 83 ? 7.574 31 12.422 1 95.19 83 LEU A C 1
ATOM 673 O O . LEU A 1 83 ? 8.711 30.562 12.617 1 95.19 83 LEU A O 1
ATOM 677 N N . LYS A 1 84 ? 7.219 32.188 12.664 1 94.44 84 LYS A N 1
ATOM 678 C CA . LYS A 1 84 ? 8.156 33.156 13.18 1 94.44 84 LYS A CA 1
ATOM 679 C C . LYS A 1 84 ? 8.336 33 14.688 1 94.44 84 LYS A C 1
ATOM 681 O O . LYS A 1 84 ? 7.766 32.094 15.305 1 94.44 84 LYS A O 1
ATOM 686 N N . LYS A 1 85 ? 9.125 33.938 15.25 1 93.19 85 LYS A N 1
ATOM 687 C CA . LYS A 1 85 ? 9.461 33.844 16.672 1 93.19 85 LYS A CA 1
ATOM 688 C C . LYS A 1 85 ? 8.32 34.375 17.531 1 93.19 85 LYS A C 1
ATOM 690 O O . LYS A 1 85 ? 8.039 33.844 18.609 1 93.19 85 LYS A O 1
ATOM 695 N N . SER A 1 86 ? 7.621 35.375 17.047 1 92 86 SER A N 1
ATOM 696 C CA . SER A 1 86 ? 6.543 36 17.812 1 92 86 SER A CA 1
ATOM 697 C C . SER A 1 86 ? 5.297 35.125 17.828 1 92 86 SER A C 1
ATOM 699 O O . SER A 1 86 ? 4.812 34.719 16.766 1 92 86 SER A O 1
ATOM 701 N N . TRP A 1 87 ? 4.699 34.906 19.062 1 88.5 87 TRP A N 1
ATOM 702 C CA . TRP A 1 87 ? 3.498 34.094 19.203 1 88.5 87 TRP A CA 1
ATOM 703 C C . TRP A 1 87 ? 2.334 34.688 18.422 1 88.5 87 TRP A C 1
ATOM 705 O O . TRP A 1 87 ? 1.516 33.969 17.844 1 88.5 87 TRP A O 1
ATOM 715 N N . HIS A 1 88 ? 2.291 36 18.453 1 89 88 HIS A N 1
ATOM 716 C CA . HIS A 1 88 ? 1.24 36.656 17.688 1 89 88 HIS A CA 1
ATOM 717 C C . HIS A 1 88 ? 1.353 36.344 16.203 1 89 88 HIS A C 1
ATOM 719 O O . HIS A 1 88 ? 0.372 35.969 15.57 1 89 88 HIS A O 1
ATOM 725 N N . ASP A 1 89 ? 2.545 36.469 15.672 1 91.81 89 ASP A N 1
ATOM 726 C CA . ASP A 1 89 ? 2.779 36.188 14.25 1 91.81 89 ASP A CA 1
ATOM 727 C C . ASP A 1 89 ? 2.535 34.719 13.914 1 91.81 89 ASP A C 1
ATOM 729 O O . ASP A 1 89 ? 2.008 34.406 12.844 1 91.81 89 ASP A O 1
ATOM 733 N N . ARG A 1 90 ? 2.861 33.844 14.781 1 92.62 90 ARG A N 1
ATOM 734 C CA . ARG A 1 90 ? 2.65 32.406 14.609 1 92.62 90 ARG A CA 1
ATOM 735 C C . ARG A 1 90 ? 1.166 32.094 14.484 1 92.62 90 ARG A C 1
ATOM 737 O O . ARG A 1 90 ? 0.754 31.406 13.547 1 92.62 90 ARG A O 1
ATOM 744 N N . ASN A 1 91 ? 0.444 32.656 15.359 1 89.69 91 ASN A N 1
ATOM 745 C CA . ASN A 1 91 ? -0.995 32.438 15.359 1 89.69 91 ASN A CA 1
ATOM 746 C C . ASN A 1 91 ? -1.66 33 14.109 1 89.69 91 ASN A C 1
ATOM 748 O O . ASN A 1 91 ? -2.539 32.344 13.523 1 89.69 91 ASN A O 1
ATOM 752 N N . GLU A 1 92 ? -1.239 34.125 13.742 1 91.25 92 GLU A N 1
ATOM 753 C CA . GLU A 1 92 ? -1.79 34.75 12.539 1 91.25 92 GLU A CA 1
ATOM 754 C C . GLU A 1 92 ? -1.514 33.875 11.305 1 91.25 92 GLU A C 1
ATOM 756 O O . GLU A 1 92 ? -2.391 33.719 10.461 1 91.25 92 GLU A O 1
ATOM 761 N N . THR A 1 93 ? -0.336 33.375 11.273 1 92.44 93 THR A N 1
ATOM 762 C CA . THR A 1 93 ? 0.044 32.531 10.156 1 92.44 93 THR A CA 1
ATOM 763 C C . THR A 1 93 ? -0.831 31.281 10.109 1 92.44 93 THR A C 1
ATOM 765 O O . THR A 1 93 ? -1.351 30.922 9.047 1 92.44 93 THR A O 1
ATOM 768 N N . LEU A 1 94 ? -1.068 30.609 11.164 1 93.56 94 LEU A N 1
ATOM 769 C CA . LEU A 1 94 ? -1.815 29.359 11.234 1 93.56 94 LEU A CA 1
ATOM 770 C C . LEU A 1 94 ? -3.295 29.594 10.953 1 93.56 94 LEU A C 1
ATOM 772 O O . LEU A 1 94 ? -3.941 28.781 10.289 1 93.56 94 LEU A O 1
ATOM 776 N N . LEU A 1 95 ? -3.811 30.688 11.398 1 92.75 95 LEU A N 1
ATOM 777 C CA . LEU A 1 95 ? -5.215 31 11.148 1 92.75 95 LEU A CA 1
ATOM 778 C C . LEU A 1 95 ? -5.449 31.344 9.688 1 92.75 95 LEU A C 1
ATOM 780 O O . LEU A 1 95 ? -6.492 31 9.125 1 92.75 95 LEU A O 1
ATOM 784 N N . ALA A 1 96 ? -4.512 31.938 9.094 1 91.88 96 ALA A N 1
ATOM 785 C CA . ALA A 1 96 ? -4.652 32.406 7.723 1 91.88 96 ALA A CA 1
ATOM 786 C C . ALA A 1 96 ? -4.75 31.25 6.734 1 91.88 96 ALA A C 1
ATOM 788 O O . ALA A 1 96 ? -5.379 31.375 5.684 1 91.88 96 ALA A O 1
ATOM 789 N N . ILE A 1 97 ? -4.211 30.125 7.086 1 92.75 97 ILE A N 1
ATOM 790 C CA . ILE A 1 97 ? -4.152 29.047 6.102 1 92.75 97 ILE A CA 1
ATOM 791 C C . ILE A 1 97 ? -5.262 28.031 6.375 1 92.75 97 ILE A C 1
ATOM 793 O O . ILE A 1 97 ? -5.449 27.094 5.609 1 92.75 97 ILE A O 1
ATOM 797 N N . ARG A 1 98 ? -6.02 28.25 7.336 1 93.81 98 ARG A N 1
ATOM 798 C CA . ARG A 1 98 ? -7.008 27.281 7.809 1 93.81 98 ARG A CA 1
ATOM 799 C C . ARG A 1 98 ? -8.031 26.969 6.723 1 93.81 98 ARG A C 1
ATOM 801 O O . ARG A 1 98 ? -8.258 25.797 6.402 1 93.81 98 ARG A O 1
ATOM 808 N N . GLU A 1 99 ? -8.617 27.969 6.176 1 93.62 99 GLU A N 1
ATOM 809 C CA . GLU A 1 99 ? -9.672 27.766 5.188 1 93.62 99 GLU A CA 1
ATOM 810 C C . GLU A 1 99 ? -9.148 27.047 3.955 1 93.62 99 GLU A C 1
ATOM 812 O O . GLU A 1 99 ? -9.797 26.141 3.439 1 93.62 99 GLU A O 1
ATOM 817 N N . GLN A 1 100 ? -8.047 27.438 3.586 1 91.25 100 GLN A N 1
ATOM 818 C CA . GLN A 1 100 ? -7.441 26.812 2.414 1 91.25 100 GLN A CA 1
ATOM 819 C C . GLN A 1 100 ? -7.121 25.344 2.674 1 91.25 100 GLN A C 1
ATOM 821 O O . GLN A 1 100 ? -7.246 24.516 1.777 1 91.25 100 GLN A O 1
ATOM 826 N N . LYS A 1 101 ? -6.691 25.047 3.854 1 94.12 101 LYS A N 1
ATOM 827 C CA . LYS A 1 101 ? -6.367 23.672 4.219 1 94.12 101 LYS A CA 1
ATOM 828 C C . LYS A 1 101 ? -7.602 22.781 4.137 1 94.12 101 LYS A C 1
ATOM 830 O O . LYS A 1 101 ? -7.539 21.672 3.59 1 94.12 101 LYS A O 1
ATOM 835 N N . PHE A 1 102 ? -8.758 23.297 4.57 1 95.31 102 PHE A N 1
ATOM 836 C CA . PHE A 1 102 ? -9.984 22.516 4.512 1 95.31 102 PHE A CA 1
ATOM 837 C C . PHE A 1 102 ? -10.445 22.328 3.07 1 95.31 102 PHE A C 1
ATOM 839 O O . PHE A 1 102 ? -10.859 21.234 2.674 1 95.31 102 PHE A O 1
ATOM 846 N N . ARG A 1 103 ? -10.305 23.312 2.342 1 92.31 103 ARG A N 1
ATOM 847 C CA . ARG A 1 103 ? -10.734 23.25 0.949 1 92.31 103 ARG A CA 1
ATOM 848 C C . ARG A 1 103 ? -9.891 22.266 0.157 1 92.31 103 ARG A C 1
ATOM 850 O O . ARG A 1 103 ? -10.422 21.406 -0.552 1 92.31 103 ARG A O 1
ATOM 857 N N . ALA A 1 104 ? -8.586 22.375 0.293 1 91.19 104 ALA A N 1
ATOM 858 C CA . ALA A 1 104 ? -7.664 21.484 -0.405 1 91.19 104 ALA A CA 1
ATOM 859 C C . ALA A 1 104 ? -7.91 20.031 -0.008 1 91.19 104 ALA A C 1
ATOM 861 O O . ALA A 1 104 ? -7.906 19.141 -0.859 1 91.19 104 ALA A O 1
ATOM 862 N N . ALA A 1 105 ? -8.141 19.844 1.212 1 94.75 105 ALA A N 1
ATOM 863 C CA . ALA A 1 105 ? -8.383 18.5 1.729 1 94.75 105 ALA A CA 1
ATOM 864 C C . ALA A 1 105 ? -9.648 17.906 1.126 1 94.75 105 ALA A C 1
ATOM 866 O O . ALA A 1 105 ? -9.633 16.781 0.619 1 94.75 105 ALA A O 1
ATOM 867 N N . TYR A 1 106 ? -10.641 18.641 1.133 1 94.44 106 TYR A N 1
ATOM 868 C CA . TYR A 1 106 ? -11.914 18.141 0.637 1 94.44 106 TYR A CA 1
ATOM 869 C C . TYR A 1 106 ? -11.844 17.828 -0.854 1 94.44 106 TYR A C 1
ATOM 871 O O . TYR A 1 106 ? -12.266 16.766 -1.301 1 94.44 106 TYR A O 1
ATOM 879 N N . GLU A 1 107 ? -11.312 18.719 -1.595 1 91.88 107 GLU A N 1
ATOM 880 C CA . GLU A 1 107 ? -11.195 18.547 -3.037 1 91.88 107 GLU A CA 1
ATOM 881 C C . GLU A 1 107 ? -10.367 17.297 -3.369 1 91.88 107 GLU A C 1
ATOM 883 O O . GLU A 1 107 ? -10.766 16.5 -4.211 1 91.88 107 GLU A O 1
ATOM 888 N N . HIS A 1 108 ? -9.273 17.203 -2.725 1 93.12 108 HIS A N 1
ATOM 889 C CA . HIS A 1 108 ? -8.391 16.062 -2.992 1 93.12 108 HIS A CA 1
ATOM 890 C C . HIS A 1 108 ? -9.086 14.742 -2.67 1 93.12 108 HIS A C 1
ATOM 892 O O . HIS A 1 108 ? -9.055 13.812 -3.477 1 93.12 108 HIS A O 1
ATOM 898 N N . ILE A 1 109 ? -9.734 14.664 -1.544 1 94.38 109 ILE A N 1
ATOM 899 C CA . ILE A 1 109 ? -10.344 13.422 -1.08 1 94.38 109 ILE A CA 1
ATOM 900 C C . ILE A 1 109 ? -11.523 13.062 -1.978 1 94.38 109 ILE A C 1
ATOM 902 O O . ILE A 1 109 ? -11.695 11.898 -2.344 1 94.38 109 ILE A O 1
ATOM 906 N N . VAL A 1 110 ? -12.258 14.016 -2.352 1 88.88 110 VAL A N 1
ATOM 907 C CA . VAL A 1 110 ? -13.422 13.766 -3.201 1 88.88 110 VAL A CA 1
ATOM 908 C C . VAL A 1 110 ? -12.961 13.297 -4.578 1 88.88 110 VAL A C 1
ATOM 910 O O . VAL A 1 110 ? -13.516 12.344 -5.133 1 88.88 110 VAL A O 1
ATOM 913 N N . LEU A 1 111 ? -11.977 13.883 -5.086 1 87.06 111 LEU A N 1
ATOM 914 C CA . LEU A 1 111 ? -11.469 13.5 -6.402 1 87.06 111 LEU A CA 1
ATOM 915 C C . LEU A 1 111 ? -10.883 12.094 -6.371 1 87.06 111 LEU A C 1
ATOM 917 O O . LEU A 1 111 ? -11.055 11.328 -7.32 1 87.06 111 LEU A O 1
ATOM 921 N N . ARG A 1 112 ? -10.188 11.766 -5.332 1 89.56 112 ARG A N 1
ATOM 922 C CA . ARG A 1 112 ? -9.555 10.461 -5.188 1 89.56 112 ARG A CA 1
ATOM 923 C C . ARG A 1 112 ? -10.594 9.359 -5.016 1 89.56 112 ARG A C 1
ATOM 925 O O . ARG A 1 112 ? -10.312 8.188 -5.258 1 89.56 112 ARG A O 1
ATOM 932 N N . SER A 1 113 ? -11.812 9.727 -4.652 1 89.19 113 SER A N 1
ATOM 933 C CA . SER A 1 113 ? -12.812 8.711 -4.344 1 89.19 113 SER A CA 1
ATOM 934 C C . SER A 1 113 ? -14.008 8.805 -5.289 1 89.19 113 SER A C 1
ATOM 936 O O . SER A 1 113 ? -15.07 8.242 -5.012 1 89.19 113 SER A O 1
ATOM 938 N N . GLN A 1 114 ? -13.812 9.406 -6.301 1 81.5 114 GLN A N 1
ATOM 939 C CA . GLN A 1 114 ? -14.938 9.703 -7.184 1 81.5 114 GLN A CA 1
ATOM 940 C C . GLN A 1 114 ? -15.508 8.422 -7.789 1 81.5 114 GLN A C 1
ATOM 942 O O . GLN A 1 114 ? -16.719 8.305 -7.961 1 81.5 114 GLN A O 1
ATOM 947 N N . ILE A 1 115 ? -14.703 7.492 -8.023 1 78.62 115 ILE A N 1
ATOM 948 C CA . ILE A 1 115 ? -15.172 6.312 -8.742 1 78.62 115 ILE A CA 1
ATOM 949 C C . ILE A 1 115 ? -15.164 5.105 -7.809 1 78.62 115 ILE A C 1
ATOM 951 O O . ILE A 1 115 ? -15.703 4.051 -8.148 1 78.62 115 ILE A O 1
ATOM 955 N N . THR A 1 116 ? -14.633 5.23 -6.688 1 77.69 116 THR A N 1
ATOM 956 C CA . THR A 1 116 ? -14.555 4.121 -5.746 1 77.69 116 THR A CA 1
ATOM 957 C C . THR A 1 116 ? -15.836 3.992 -4.938 1 77.69 116 THR A C 1
ATOM 959 O O . THR A 1 116 ? -16.312 4.969 -4.348 1 77.69 116 THR A O 1
ATOM 962 N N . PRO A 1 117 ? -16.344 2.807 -4.996 1 78.69 117 PRO A N 1
ATOM 963 C CA . PRO A 1 117 ? -17.547 2.625 -4.18 1 78.69 117 PRO A CA 1
ATOM 964 C C . PRO A 1 117 ? -17.297 2.893 -2.695 1 78.69 117 PRO A C 1
ATOM 966 O O . PRO A 1 117 ? -16.359 2.336 -2.113 1 78.69 117 PRO A O 1
ATOM 969 N N . LEU A 1 118 ? -18.156 3.674 -2.074 1 80.75 118 LEU A N 1
ATOM 970 C CA . LEU A 1 118 ? -17.953 4.098 -0.693 1 80.75 118 LEU A CA 1
ATOM 971 C C . LEU A 1 118 ? -18.281 2.965 0.275 1 80.75 118 LEU A C 1
ATOM 973 O O . LEU A 1 118 ? -17.875 2.992 1.434 1 80.75 118 LEU A O 1
ATOM 977 N N . ASN A 1 119 ? -18.969 1.993 -0.194 1 78.19 119 ASN A N 1
ATOM 978 C CA . ASN A 1 119 ? -19.391 0.909 0.687 1 78.19 119 ASN A CA 1
ATOM 979 C C . ASN A 1 119 ? -18.375 -0.222 0.714 1 78.19 119 ASN A C 1
ATOM 981 O O . ASN A 1 119 ? -18.594 -1.246 1.365 1 78.19 119 ASN A O 1
ATOM 985 N N . GLN A 1 120 ? -17.344 -0.043 0.027 1 82.31 120 GLN A N 1
ATOM 986 C CA . GLN A 1 120 ? -16.297 -1.065 0.027 1 82.31 120 GLN A CA 1
ATOM 987 C C . GLN A 1 120 ? -14.977 -0.5 0.523 1 82.31 120 GLN A C 1
ATOM 989 O O . GLN A 1 120 ? -14.5 0.516 0.014 1 82.31 120 GLN A O 1
ATOM 994 N N . PRO A 1 121 ? -14.5 -1.188 1.524 1 87.5 121 PRO A N 1
ATOM 995 C CA . PRO A 1 121 ? -13.195 -0.735 2 1 87.5 121 PRO A CA 1
ATOM 996 C C . PRO A 1 121 ? -12.117 -0.786 0.915 1 87.5 121 PRO A C 1
ATOM 998 O O . PRO A 1 121 ? -12.133 -1.688 0.073 1 87.5 121 PRO A O 1
ATOM 1001 N N . HIS A 1 122 ? -11.305 0.216 0.962 1 90.06 122 HIS A N 1
ATOM 1002 C CA . HIS A 1 122 ? -10.219 0.342 -0.006 1 90.06 122 HIS A CA 1
ATOM 1003 C C . HIS A 1 122 ? -8.992 0.993 0.623 1 90.06 122 HIS A C 1
ATOM 1005 O O . HIS A 1 122 ? -9.117 1.909 1.439 1 90.06 122 HIS A O 1
ATOM 1011 N N . LEU A 1 123 ? -7.844 0.441 0.304 1 91.25 123 LEU A N 1
ATOM 1012 C CA . LEU A 1 123 ? -6.582 1.022 0.744 1 91.25 123 LEU A CA 1
ATOM 1013 C C . LEU A 1 123 ? -5.574 1.066 -0.402 1 91.25 123 LEU A C 1
ATOM 1015 O O . LEU A 1 123 ? -5.395 0.074 -1.111 1 91.25 123 LEU A O 1
ATOM 1019 N N . SER A 1 124 ? -5.074 2.211 -0.646 1 90.31 124 SER A N 1
ATOM 1020 C CA . SER A 1 124 ? -3.947 2.404 -1.552 1 90.31 124 SER A CA 1
ATOM 1021 C C . SER A 1 124 ? -2.732 2.955 -0.812 1 90.31 124 SER A C 1
ATOM 1023 O O . SER A 1 124 ? -2.816 3.996 -0.156 1 90.31 124 S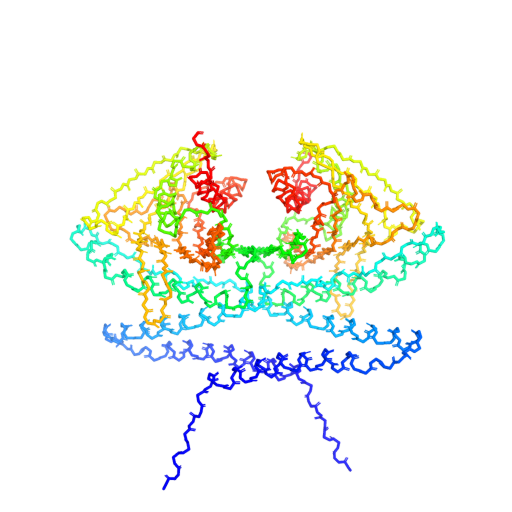ER A O 1
ATOM 1025 N N . ASP A 1 125 ? -1.684 2.264 -0.984 1 90.12 125 ASP A N 1
ATOM 1026 C CA . ASP A 1 125 ? -0.43 2.621 -0.328 1 90.12 125 ASP A CA 1
ATOM 1027 C C . ASP A 1 125 ? 0.73 2.621 -1.322 1 90.12 125 ASP A C 1
ATOM 1029 O O . ASP A 1 125 ? 1.033 1.593 -1.93 1 90.12 125 ASP A O 1
ATOM 1033 N N . GLU A 1 126 ? 1.343 3.807 -1.435 1 89 126 GLU A N 1
ATOM 1034 C CA . GLU A 1 126 ? 2.512 3.959 -2.295 1 89 126 GLU A CA 1
ATOM 1035 C C . GLU A 1 126 ? 3.727 4.426 -1.497 1 89 126 GLU A C 1
ATOM 1037 O O . GLU A 1 126 ? 3.658 5.43 -0.783 1 89 126 GLU A O 1
ATOM 1042 N N . ARG A 1 127 ? 4.793 3.738 -1.718 1 89.5 127 ARG A N 1
ATOM 1043 C CA . ARG A 1 127 ? 6.027 4.09 -1.024 1 89.5 127 ARG A CA 1
ATOM 1044 C C . ARG A 1 127 ? 7.195 4.188 -2 1 89.5 127 ARG A C 1
ATOM 1046 O O . ARG A 1 127 ? 7.312 3.371 -2.918 1 89.5 127 ARG A O 1
ATOM 1053 N N . PHE A 1 128 ? 8.047 5.207 -1.726 1 88 128 PHE A N 1
ATOM 1054 C CA . PHE A 1 128 ? 9.188 5.379 -2.619 1 88 128 PHE A CA 1
ATOM 1055 C C . PHE A 1 128 ? 10.289 6.184 -1.941 1 88 128 PHE A C 1
ATOM 1057 O O . PHE A 1 128 ? 10.055 6.844 -0.929 1 88 128 PHE A O 1
ATOM 1064 N N . GLU A 1 129 ? 11.445 6.07 -2.506 1 87.56 129 GLU A N 1
ATOM 1065 C CA . GLU A 1 129 ? 12.594 6.852 -2.07 1 87.56 129 GLU A CA 1
ATOM 1066 C C . GLU A 1 129 ? 12.945 7.93 -3.09 1 87.56 129 GLU A C 1
ATOM 1068 O O . GLU A 1 129 ? 12.914 7.684 -4.297 1 87.56 129 GLU A O 1
ATOM 1073 N N . THR A 1 130 ? 13.172 9.094 -2.525 1 85.06 130 THR A N 1
ATOM 1074 C CA . THR A 1 130 ? 13.562 10.188 -3.41 1 85.06 130 THR A CA 1
ATOM 1075 C C . THR A 1 130 ? 15.055 10.117 -3.725 1 85.06 130 THR A C 1
ATOM 1077 O O . THR A 1 130 ? 15.781 9.312 -3.137 1 85.06 130 THR A O 1
ATOM 1080 N N . ALA A 1 131 ? 15.484 10.961 -4.602 1 80.38 131 ALA A N 1
ATOM 1081 C CA . ALA A 1 131 ? 16.891 11.016 -4.996 1 80.38 131 ALA A CA 1
ATOM 1082 C C . ALA A 1 131 ? 17.781 11.406 -3.816 1 80.38 131 ALA A C 1
ATOM 1084 O O . ALA A 1 131 ? 18.938 10.992 -3.732 1 80.38 131 ALA A O 1
ATOM 1085 N N . ASP A 1 132 ? 17.203 12.164 -2.861 1 84.06 132 ASP A N 1
ATOM 1086 C CA . ASP A 1 132 ? 17.969 12.648 -1.712 1 84.06 132 ASP A CA 1
ATOM 1087 C C . ASP A 1 132 ? 17.969 11.609 -0.59 1 84.06 132 ASP A C 1
ATOM 1089 O O . ASP A 1 132 ? 18.547 11.852 0.478 1 84.06 132 ASP A O 1
ATOM 1093 N N . GLY A 1 133 ? 17.281 10.508 -0.819 1 83.56 133 GLY A N 1
ATOM 1094 C CA . GLY A 1 133 ? 17.281 9.438 0.165 1 83.56 133 GLY A CA 1
ATOM 1095 C C . GLY A 1 133 ? 16.109 9.516 1.131 1 83.56 133 GLY A C 1
ATOM 1096 O O . GLY A 1 133 ? 16.016 8.711 2.061 1 83.56 133 GLY A O 1
ATOM 1097 N N . ASP A 1 134 ? 15.266 10.523 0.916 1 90.25 134 ASP A N 1
ATOM 1098 C CA . ASP A 1 134 ? 14.07 10.602 1.76 1 90.25 134 ASP A CA 1
ATOM 1099 C C . ASP A 1 134 ? 13.086 9.484 1.417 1 90.25 134 ASP A C 1
ATOM 1101 O O . ASP A 1 134 ? 12.984 9.07 0.261 1 90.25 134 ASP A O 1
ATOM 1105 N N . VAL A 1 135 ? 12.398 9.086 2.416 1 91.19 135 VAL A N 1
ATOM 1106 C CA . VAL A 1 135 ? 11.383 8.062 2.209 1 91.19 135 VAL A CA 1
ATOM 1107 C C . VAL A 1 135 ? 9.992 8.688 2.266 1 91.19 135 VAL A C 1
ATOM 1109 O O . VAL A 1 135 ? 9.664 9.398 3.223 1 91.19 135 VAL A O 1
ATOM 1112 N N . CYS A 1 136 ? 9.234 8.422 1.248 1 91.06 136 CYS A N 1
ATOM 1113 C CA . CYS A 1 136 ? 7.898 9 1.159 1 91.06 136 CYS A CA 1
ATOM 1114 C C . CYS A 1 136 ? 6.84 7.906 1.1 1 91.06 136 CYS A C 1
ATOM 1116 O O . CYS A 1 136 ? 7.082 6.824 0.563 1 91.06 136 CYS A O 1
ATOM 1118 N N . CYS A 1 137 ? 5.703 8.219 1.666 1 91.88 137 CYS A N 1
ATOM 1119 C CA . CYS A 1 137 ? 4.543 7.336 1.645 1 91.88 137 CYS A CA 1
ATOM 1120 C C . CYS A 1 137 ? 3.268 8.117 1.341 1 91.88 137 CYS A C 1
ATOM 1122 O O . CYS A 1 137 ? 3 9.141 1.966 1 91.88 137 CYS A O 1
ATOM 1124 N N . ILE A 1 138 ? 2.561 7.66 0.345 1 90.25 138 ILE A N 1
ATOM 1125 C CA . ILE A 1 138 ? 1.25 8.211 0.016 1 90.25 138 ILE A CA 1
ATOM 1126 C C . ILE A 1 138 ? 0.165 7.18 0.315 1 90.25 138 ILE A C 1
ATOM 1128 O O . ILE A 1 138 ? 0.238 6.043 -0.151 1 90.25 138 ILE A O 1
ATOM 1132 N N . LEU A 1 139 ? -0.78 7.633 1.047 1 92.5 139 LEU A N 1
ATOM 1133 C CA . LEU A 1 139 ? -1.834 6.707 1.45 1 92.5 139 LEU A CA 1
ATOM 1134 C C . LEU A 1 139 ? -3.211 7.289 1.147 1 92.5 139 LEU A C 1
ATOM 1136 O O . LEU A 1 139 ? -3.441 8.484 1.338 1 92.5 139 LEU A O 1
ATOM 1140 N N . PHE A 1 140 ? -4.055 6.469 0.64 1 92.56 140 PHE A N 1
ATOM 1141 C CA . PHE A 1 140 ? -5.48 6.762 0.541 1 92.56 140 PHE A CA 1
ATOM 1142 C C . PHE A 1 140 ? -6.312 5.578 1.022 1 92.56 140 PHE A C 1
ATOM 1144 O O . PHE A 1 140 ? -6.062 4.438 0.627 1 92.56 140 PHE A O 1
ATOM 1151 N N . GLN A 1 141 ? -7.359 5.902 1.858 1 93.38 141 GLN A N 1
ATOM 1152 C CA . GLN A 1 141 ? -8.102 4.801 2.465 1 93.38 141 GLN A CA 1
ATOM 1153 C C . GLN A 1 141 ? -9.57 5.16 2.654 1 93.38 141 GLN A C 1
ATOM 1155 O O . GLN A 1 141 ? -9.891 6.293 3.025 1 93.38 141 GLN A O 1
ATOM 1160 N N . THR A 1 142 ? -10.391 4.25 2.383 1 92.5 142 THR A N 1
ATOM 1161 C CA . THR A 1 142 ? -11.812 4.316 2.695 1 92.5 142 THR A CA 1
ATOM 1162 C C . THR A 1 142 ? -12.211 3.182 3.631 1 92.5 142 THR A C 1
ATOM 1164 O O . THR A 1 142 ? -11.938 2.014 3.352 1 92.5 142 THR A O 1
ATOM 1167 N N . VAL A 1 143 ? -12.859 3.561 4.715 1 91.38 143 VAL A N 1
ATOM 1168 C CA . VAL A 1 143 ? -13.281 2.58 5.711 1 91.38 143 VAL A CA 1
ATOM 1169 C C . VAL A 1 143 ? -14.734 2.828 6.098 1 91.38 143 VAL A C 1
ATOM 1171 O O . VAL A 1 143 ? -15.164 3.979 6.223 1 91.38 143 VAL A O 1
ATOM 1174 N N . GLN A 1 144 ? -15.383 1.714 6.34 1 89.62 144 GLN A N 1
ATOM 1175 C CA . GLN A 1 144 ? -16.734 1.821 6.859 1 89.62 144 GLN A CA 1
ATOM 1176 C C . GLN A 1 144 ? -16.766 1.616 8.375 1 89.62 144 GLN A C 1
ATOM 1178 O O . GLN A 1 144 ? -16.078 0.738 8.898 1 89.62 144 GLN A O 1
ATOM 1183 N N . LEU A 1 145 ? -17.516 2.477 8.938 1 90.69 145 LEU A N 1
ATOM 1184 C CA . LEU A 1 145 ? -17.781 2.363 10.367 1 90.69 145 LEU A CA 1
ATOM 1185 C C . LEU A 1 145 ? -19.266 2.154 10.633 1 90.69 145 LEU A C 1
ATOM 1187 O O . LEU A 1 145 ? -20 3.121 10.82 1 90.69 145 LEU A O 1
ATOM 1191 N N . PRO A 1 146 ? -19.625 0.898 10.719 1 88.31 146 PRO A N 1
ATOM 1192 C CA . PRO A 1 146 ? -21.047 0.605 10.883 1 88.31 146 PRO A CA 1
ATOM 1193 C C . PRO A 1 146 ? -21.5 0.682 12.344 1 88.31 146 PRO A C 1
ATOM 1195 O O . PRO A 1 146 ? -20.688 0.49 13.25 1 88.31 146 PRO A O 1
ATOM 1198 N N . GLY A 1 147 ? -22.781 0.933 12.516 1 87.5 147 GLY A N 1
ATOM 1199 C CA . GLY A 1 147 ? -23.406 0.821 13.828 1 87.5 147 GLY A CA 1
ATOM 1200 C C . GLY A 1 147 ? -23 1.931 14.773 1 87.5 147 GLY A C 1
ATOM 1201 O O . GLY A 1 147 ? -22.969 1.733 15.992 1 87.5 147 GLY A O 1
ATOM 1202 N N . VAL A 1 148 ? -22.719 3.105 14.234 1 90.62 148 VAL A N 1
ATOM 1203 C CA . VAL A 1 148 ? -22.297 4.211 15.094 1 90.62 148 VAL A CA 1
ATOM 1204 C C . VAL A 1 148 ? -23.516 5.055 15.469 1 90.62 148 VAL A C 1
ATOM 1206 O O . VAL A 1 148 ? -24.578 4.953 14.836 1 90.62 148 VAL A O 1
ATOM 1209 N N . GLU A 1 149 ? -23.344 5.848 16.531 1 89.81 149 GLU A N 1
ATOM 1210 C CA . GLU A 1 149 ? -24.453 6.625 17.062 1 89.81 149 GLU A CA 1
ATOM 1211 C C . GLU A 1 149 ? -24.734 7.848 16.188 1 89.81 149 GLU A C 1
ATOM 1213 O O . GLU A 1 149 ? -25.891 8.172 15.922 1 89.81 149 GLU A O 1
ATOM 1218 N N . SER A 1 150 ? -23.703 8.562 15.867 1 92.31 150 SER A N 1
ATOM 1219 C CA . SER A 1 150 ? -23.875 9.766 15.055 1 92.31 150 SER A CA 1
ATOM 1220 C C . SER A 1 150 ? -22.594 10.109 14.297 1 92.31 150 SER A C 1
ATOM 1222 O O . SER A 1 150 ? -21.516 9.664 14.664 1 92.31 150 SER A O 1
ATOM 1224 N N . LEU A 1 151 ? -22.781 10.875 13.312 1 95.06 151 LEU A N 1
ATOM 1225 C CA . LEU A 1 151 ? -21.641 11.383 12.555 1 95.06 151 LEU A CA 1
ATOM 1226 C C . LEU A 1 151 ? -20.734 12.242 13.438 1 95.06 151 LEU A C 1
ATOM 1228 O O . LEU A 1 151 ? -19.516 12.156 13.352 1 95.06 151 LEU A O 1
ATOM 1232 N N . LYS A 1 152 ? -21.328 13.039 14.234 1 95.44 152 LYS A N 1
ATOM 1233 C CA . LYS A 1 152 ? -20.578 13.922 15.125 1 95.44 152 LYS A CA 1
ATOM 1234 C C . LYS A 1 152 ? -19.75 13.117 16.125 1 95.44 152 LYS A C 1
ATOM 1236 O O . LYS A 1 152 ? -18.609 13.492 16.438 1 95.44 152 LYS A O 1
ATOM 1241 N N . GLN A 1 153 ? -20.25 12.078 16.547 1 94.81 153 GLN A N 1
ATOM 1242 C CA . GLN A 1 153 ? -19.5 11.211 17.453 1 94.81 153 GLN A CA 1
ATOM 1243 C C . GLN A 1 153 ? -18.234 10.68 16.781 1 94.81 153 GLN A C 1
ATOM 1245 O O . GLN A 1 153 ? -17.172 10.633 17.406 1 94.81 153 GLN A O 1
ATOM 1250 N N . VAL A 1 154 ? -18.438 10.242 15.57 1 95.88 154 VAL A N 1
ATOM 1251 C CA . VAL A 1 154 ? -17.297 9.711 14.844 1 95.88 154 VAL A CA 1
ATOM 1252 C C . VAL A 1 154 ? -16.266 10.812 14.633 1 95.88 154 VAL A C 1
ATOM 1254 O O . VAL A 1 154 ? -15.062 10.586 14.805 1 95.88 154 VAL A O 1
ATOM 1257 N N . HIS A 1 155 ? -16.734 12 14.312 1 96.75 155 HIS A N 1
ATOM 1258 C CA . HIS A 1 155 ? -15.82 13.133 14.133 1 96.75 155 HIS A CA 1
ATOM 1259 C C . HIS A 1 155 ? -15.039 13.414 15.414 1 96.75 155 HIS A C 1
ATOM 1261 O O . HIS A 1 155 ? -13.82 13.602 15.367 1 96.75 155 HIS A O 1
ATOM 1267 N N . GLU A 1 156 ? -15.688 13.359 16.453 1 95.88 156 GLU A N 1
ATOM 1268 C CA . GLU A 1 156 ? -15.047 13.617 17.75 1 95.88 156 GLU A CA 1
ATOM 1269 C C . GLU A 1 156 ? -14.047 12.516 18.094 1 95.88 156 GLU A C 1
ATOM 1271 O O . GLU A 1 156 ? -12.977 12.797 18.625 1 95.88 156 GLU A O 1
ATOM 1276 N N . ALA A 1 157 ? -14.375 11.367 17.75 1 95.75 157 ALA A N 1
ATOM 1277 C CA . ALA A 1 157 ? -13.469 10.25 17.984 1 95.75 157 ALA A CA 1
ATOM 1278 C C . ALA A 1 157 ? -12.203 10.375 17.141 1 95.75 157 ALA A C 1
ATOM 1280 O O . ALA A 1 157 ? -11.102 10.086 17.609 1 95.75 157 ALA A O 1
ATOM 1281 N N . VAL A 1 158 ? -12.414 10.781 15.898 1 95.44 158 VAL A N 1
ATOM 1282 C CA . VAL A 1 158 ? -11.273 10.984 15.008 1 95.44 158 VAL A CA 1
ATOM 1283 C C . VAL A 1 158 ? -10.367 12.078 15.578 1 95.44 158 VAL A C 1
ATOM 1285 O O . VAL A 1 158 ? -9.156 11.891 15.68 1 95.44 158 VAL A O 1
ATOM 1288 N N . PHE A 1 159 ? -10.977 13.172 15.945 1 94.12 159 PHE A N 1
ATOM 1289 C CA . PHE A 1 159 ? -10.227 14.289 16.5 1 94.12 159 PHE A CA 1
ATOM 1290 C C . PHE A 1 159 ? -9.445 13.859 17.734 1 94.12 159 PHE A C 1
ATOM 1292 O O . PHE A 1 159 ? -8.258 14.172 17.875 1 94.12 159 PHE A O 1
ATOM 1299 N N . TYR A 1 160 ? -10.078 13.125 18.531 1 92.44 160 TYR A N 1
ATOM 1300 C CA . TYR A 1 160 ? -9.445 12.648 19.75 1 92.44 160 TYR A CA 1
ATOM 1301 C C . TYR A 1 160 ? -8.289 11.711 19.438 1 92.44 160 TYR A C 1
ATOM 1303 O O . TYR A 1 160 ? -7.207 11.828 20.031 1 92.44 160 TYR A O 1
ATOM 1311 N N . SER A 1 161 ? -8.5 10.82 18.547 1 90.62 161 SER A N 1
ATOM 1312 C CA . SER A 1 161 ? -7.48 9.844 18.188 1 90.62 161 SER A CA 1
ATOM 1313 C C . SER A 1 161 ? -6.246 10.523 17.609 1 90.62 161 SER A C 1
ATOM 1315 O O . SER A 1 161 ? -5.117 10.156 17.938 1 90.62 161 SER A O 1
ATOM 1317 N N . VAL A 1 162 ? -6.484 11.5 16.797 1 88.25 162 VAL A N 1
ATOM 1318 C CA . VAL A 1 162 ? -5.379 12.203 16.156 1 88.25 162 VAL A CA 1
ATOM 1319 C C . VAL A 1 162 ? -4.648 13.062 17.188 1 88.25 162 VAL A C 1
ATOM 1321 O O . VAL A 1 162 ? -3.416 13.117 17.203 1 88.25 162 VAL A O 1
ATOM 1324 N N . ASN A 1 163 ? -5.359 13.664 18.031 1 86.81 163 ASN A N 1
ATOM 1325 C CA . ASN A 1 163 ? -4.793 14.57 19.031 1 86.81 163 ASN A CA 1
ATOM 1326 C C . ASN A 1 163 ? -4.031 13.805 20.109 1 86.81 163 ASN A C 1
ATOM 1328 O O . ASN A 1 163 ? -3.133 14.359 20.75 1 86.81 163 ASN A O 1
ATOM 1332 N N . ASN A 1 164 ? -4.359 12.586 20.297 1 87.56 164 ASN A N 1
ATOM 1333 C CA . ASN A 1 164 ? -3.693 11.805 21.328 1 87.56 164 ASN A CA 1
ATOM 1334 C C . ASN A 1 164 ? -2.898 10.648 20.734 1 87.56 164 ASN A C 1
ATOM 1336 O O . ASN A 1 164 ? -2.809 9.578 21.344 1 87.56 164 ASN A O 1
ATOM 1340 N N . VAL A 1 165 ? -2.422 10.922 19.656 1 83.12 165 VAL A N 1
ATOM 1341 C CA . VAL A 1 165 ? -1.758 9.852 18.922 1 83.12 165 VAL A CA 1
ATOM 1342 C C . VAL A 1 165 ? -0.508 9.406 19.672 1 83.12 165 VAL A C 1
ATOM 1344 O O . VAL A 1 165 ? -0.113 8.234 19.609 1 83.12 165 VAL A O 1
ATOM 1347 N N . GLU A 1 166 ? 0.138 10.328 20.453 1 82.75 166 GLU A N 1
ATOM 1348 C CA . GLU A 1 166 ? 1.352 9.992 21.188 1 82.75 166 GLU A CA 1
ATOM 1349 C C . GLU A 1 166 ? 1.089 8.883 22.203 1 82.75 166 GLU A C 1
ATOM 1351 O O . GLU A 1 166 ? 1.935 8.008 22.406 1 82.75 166 GLU A O 1
ATOM 1356 N N . ILE A 1 167 ? -0.046 9.016 22.781 1 84.38 167 ILE A N 1
ATOM 1357 C CA . ILE A 1 167 ? -0.43 7.98 23.719 1 84.38 167 ILE A CA 1
ATOM 1358 C C . ILE A 1 167 ? -0.548 6.641 23 1 84.38 167 ILE A C 1
ATOM 1360 O O . ILE A 1 167 ? 0.019 5.637 23.453 1 84.38 167 ILE A O 1
ATOM 1364 N N . SER A 1 168 ? -1.198 6.656 21.953 1 83.75 168 SER A N 1
ATOM 1365 C CA . SER A 1 168 ? -1.431 5.422 21.203 1 83.75 168 SER A CA 1
ATOM 1366 C C . SER A 1 168 ? -0.121 4.832 20.688 1 83.75 168 SER A C 1
ATOM 1368 O O . SER A 1 168 ? 0.065 3.611 20.719 1 83.75 168 SER A O 1
ATOM 1370 N N . ILE A 1 169 ? 0.717 5.691 20.234 1 82.44 169 ILE A N 1
ATOM 1371 C CA . ILE A 1 169 ? 2.021 5.242 19.766 1 82.44 169 ILE A CA 1
ATOM 1372 C C . ILE A 1 169 ? 2.797 4.609 20.922 1 82.44 169 ILE A C 1
ATOM 1374 O O . ILE A 1 169 ? 3.389 3.539 20.766 1 82.44 169 ILE A O 1
ATOM 1378 N N . SER A 1 170 ? 2.795 5.203 22.031 1 85.81 170 SER A N 1
ATOM 1379 C CA . SER A 1 170 ? 3.49 4.672 23.203 1 85.81 170 SER A CA 1
ATOM 1380 C C . SER A 1 170 ? 2.898 3.336 23.641 1 85.81 170 SER A C 1
ATOM 1382 O O . SER A 1 170 ? 3.633 2.377 23.891 1 85.81 170 SER A O 1
ATOM 1384 N N . GLU A 1 171 ? 1.668 3.254 23.625 1 82.31 171 GLU A N 1
ATOM 1385 C CA . GLU A 1 171 ? 0.984 2.064 24.125 1 82.31 171 GLU A CA 1
ATOM 1386 C C . GLU A 1 171 ? 1.098 0.908 23.141 1 82.31 171 GLU A C 1
ATOM 1388 O O . GLU A 1 171 ? 1.268 -0.245 23.531 1 82.31 171 GLU A O 1
ATOM 1393 N N . ARG A 1 172 ? 1.036 1.154 21.922 1 80.94 172 ARG A N 1
ATOM 1394 C CA . ARG A 1 172 ? 0.891 0.089 20.938 1 80.94 172 ARG A CA 1
ATOM 1395 C C . ARG A 1 172 ? 2.24 -0.288 20.344 1 80.94 172 ARG A C 1
ATOM 1397 O O . ARG A 1 172 ? 2.467 -1.447 19.984 1 80.94 172 ARG A O 1
ATOM 1404 N N . LEU A 1 173 ? 3.088 0.69 20.219 1 81.5 173 LEU A N 1
ATOM 1405 C CA . LEU A 1 173 ? 4.375 0.407 19.594 1 81.5 173 LEU A CA 1
ATOM 1406 C C . LEU A 1 173 ? 5.484 0.335 20.641 1 81.5 173 LEU A C 1
ATOM 1408 O O . LEU A 1 173 ? 6.594 -0.111 20.344 1 81.5 173 LEU A O 1
ATOM 1412 N N . GLY A 1 174 ? 5.191 0.81 21.844 1 85.56 174 GLY A N 1
ATOM 1413 C CA . GLY A 1 174 ? 6.172 0.767 22.922 1 85.56 174 GLY A CA 1
ATOM 1414 C C . GLY A 1 174 ? 7.199 1.878 22.828 1 85.56 174 GLY A C 1
ATOM 1415 O O . GLY A 1 174 ? 8.289 1.772 23.406 1 85.56 174 GLY A O 1
ATOM 1416 N N . HIS A 1 175 ? 6.969 2.912 22.156 1 88.81 175 HIS A N 1
ATOM 1417 C CA . HIS A 1 175 ? 7.883 4.039 22.031 1 88.81 175 HIS A CA 1
ATOM 1418 C C . HIS A 1 175 ? 7.762 4.977 23.234 1 88.81 175 HIS A C 1
ATOM 1420 O O . HIS A 1 175 ? 6.707 5.047 23.859 1 88.81 175 HIS A O 1
ATOM 1426 N N . ILE A 1 176 ? 8.859 5.609 23.516 1 92.62 176 ILE A N 1
ATOM 1427 C CA . ILE A 1 176 ? 8.781 6.762 24.406 1 92.62 176 ILE A CA 1
ATOM 1428 C C . ILE A 1 176 ? 8.445 8.016 23.594 1 92.62 176 ILE A C 1
ATOM 1430 O O . ILE A 1 176 ? 9.273 8.492 22.812 1 92.62 176 ILE A O 1
ATOM 1434 N N . THR A 1 177 ? 7.254 8.469 23.828 1 92.44 177 THR A N 1
ATOM 1435 C CA . THR A 1 177 ? 6.797 9.602 23.031 1 92.44 177 THR A CA 1
ATOM 1436 C C . THR A 1 177 ? 6.465 10.789 23.938 1 92.44 177 THR A C 1
ATOM 1438 O O . THR A 1 177 ? 5.734 10.648 24.922 1 92.44 177 THR A O 1
ATOM 1441 N N . ILE A 1 178 ? 7.047 11.898 23.609 1 92.62 178 ILE A N 1
ATOM 1442 C CA . ILE A 1 178 ? 6.809 13.148 24.328 1 92.62 178 ILE A CA 1
ATOM 1443 C C . ILE A 1 178 ? 6.152 14.164 23.406 1 92.62 178 ILE A C 1
ATOM 1445 O O . ILE A 1 178 ? 6.527 14.281 22.234 1 92.62 178 ILE A O 1
ATOM 1449 N N . ARG A 1 179 ? 5.176 14.828 23.938 1 93.12 179 ARG A N 1
ATOM 1450 C CA . ARG A 1 179 ? 4.461 15.844 23.172 1 93.12 179 ARG A CA 1
ATOM 1451 C C . ARG A 1 179 ? 4.551 17.203 23.859 1 93.12 179 ARG A C 1
ATOM 1453 O O . ARG A 1 179 ? 4.398 17.297 25.078 1 93.12 179 ARG A O 1
ATOM 1460 N N . ASP A 1 180 ? 4.898 18.203 23.094 1 91.19 180 ASP A N 1
ATOM 1461 C CA . ASP A 1 180 ? 4.832 19.594 23.516 1 91.19 180 ASP A CA 1
ATOM 1462 C C . ASP A 1 180 ? 3.744 20.344 22.75 1 91.19 180 ASP A C 1
ATOM 1464 O O . ASP A 1 180 ? 3.789 20.438 21.516 1 91.19 180 ASP A O 1
ATOM 1468 N N . ASP A 1 181 ? 2.803 20.859 23.469 1 89.5 181 ASP A N 1
ATOM 1469 C CA . ASP A 1 181 ? 1.726 21.625 22.859 1 89.5 181 ASP A CA 1
ATOM 1470 C C . ASP A 1 181 ? 2.043 23.125 22.875 1 89.5 181 ASP A C 1
ATOM 1472 O O . ASP A 1 181 ? 2.521 23.656 23.875 1 89.5 181 ASP A O 1
ATOM 1476 N N . TYR A 1 182 ? 1.857 23.625 21.625 1 83.31 182 TYR A N 1
ATOM 1477 C CA . TYR A 1 182 ? 2.094 25.062 21.531 1 83.31 182 TYR A CA 1
ATOM 1478 C C . TYR A 1 182 ? 0.778 25.828 21.438 1 83.31 182 TYR A C 1
ATOM 1480 O O . TYR A 1 182 ? -0.141 25.406 20.734 1 83.31 182 TYR A O 1
ATOM 1488 N N . ASP A 1 183 ? 0.204 26.375 22.484 1 64.56 183 ASP A N 1
ATOM 1489 C CA . ASP A 1 183 ? -1.078 27.047 22.656 1 64.56 183 ASP A CA 1
ATOM 1490 C C . ASP A 1 183 ? -1.29 28.094 21.562 1 64.56 183 ASP A C 1
ATOM 1492 O O . ASP A 1 183 ? -0.55 29.078 21.484 1 64.56 183 ASP A O 1
ATOM 1496 N N . GLY A 1 184 ? -1.885 27.812 20.406 1 57.34 184 GLY A N 1
ATOM 1497 C CA . GLY A 1 184 ? -2.137 28.859 19.438 1 57.34 184 GLY A CA 1
ATOM 1498 C C . GLY A 1 184 ? -3.293 29.766 19.828 1 57.34 184 GLY A C 1
ATOM 1499 O O . GLY A 1 184 ? -3.648 30.688 19.078 1 57.34 184 GLY A O 1
ATOM 1500 N N . GLY A 1 185 ? -3.746 29.719 21.078 1 54.5 185 GLY A N 1
ATOM 1501 C CA . GLY A 1 185 ? -4.746 30.641 21.594 1 54.5 185 GLY A CA 1
ATOM 1502 C C . GLY A 1 185 ? -6.152 30.312 21.141 1 54.5 185 GLY A C 1
ATOM 1503 O O . GLY A 1 185 ? -7.121 30.594 21.844 1 54.5 185 GLY A O 1
ATOM 1504 N N . ASP A 1 186 ? -6.387 29.969 19.766 1 58.22 186 ASP A N 1
ATOM 1505 C CA . ASP A 1 186 ? -7.73 29.719 19.266 1 58.22 186 ASP A CA 1
ATOM 1506 C C . ASP A 1 186 ? -8.016 28.219 19.203 1 58.22 186 ASP A C 1
ATOM 1508 O O . ASP A 1 186 ? -7.152 27.438 18.797 1 58.22 186 ASP A O 1
ATOM 1512 N N . GLY A 1 187 ? -8.906 27.672 19.922 1 62.75 187 GLY A N 1
ATOM 1513 C CA . GLY A 1 187 ? -9.359 26.312 20.156 1 62.75 187 GLY A CA 1
ATOM 1514 C C . GLY A 1 187 ? -9.469 25.5 18.875 1 62.75 187 GLY A C 1
ATOM 1515 O O . GLY A 1 187 ? -9.695 24.281 18.922 1 62.75 187 GLY A O 1
ATOM 1516 N N . ASN A 1 188 ? -9.297 26.188 17.766 1 73.31 188 ASN A N 1
ATOM 1517 C CA . ASN A 1 188 ? -9.555 25.422 16.562 1 73.31 188 ASN A CA 1
ATOM 1518 C C . ASN A 1 188 ? -8.266 25.062 15.828 1 73.31 188 ASN A C 1
ATOM 1520 O O . ASN A 1 188 ? -8.297 24.406 14.781 1 73.31 188 ASN A O 1
ATOM 1524 N N . VAL A 1 189 ? -7.164 25.531 16.297 1 86.44 189 VAL A N 1
ATOM 1525 C CA . VAL A 1 189 ? -5.859 25.203 15.727 1 86.44 189 VAL A CA 1
ATOM 1526 C C . VAL A 1 189 ? -4.953 24.625 16.812 1 86.44 189 VAL A C 1
ATOM 1528 O O . VAL A 1 189 ? -4.82 25.203 17.891 1 86.44 189 VAL A O 1
ATOM 1531 N N . HIS A 1 190 ? -4.441 23.484 16.531 1 89.31 190 HIS A N 1
ATOM 1532 C CA . HIS A 1 190 ? -3.531 22.844 17.469 1 89.31 190 HIS A CA 1
ATOM 1533 C C . HIS A 1 190 ? -2.15 22.641 16.859 1 89.31 190 HIS A C 1
ATOM 1535 O O . HIS A 1 190 ? -2.025 22.109 15.758 1 89.31 190 HIS A O 1
ATOM 1541 N N . ASN A 1 191 ? -1.212 23.25 17.5 1 92.81 191 ASN A N 1
ATOM 1542 C CA . ASN A 1 191 ? 0.178 23.016 17.125 1 92.81 191 ASN A CA 1
ATOM 1543 C C . ASN A 1 191 ? 0.933 22.25 18.203 1 92.81 191 ASN A C 1
ATOM 1545 O O . ASN A 1 191 ? 0.904 22.625 19.375 1 92.81 191 ASN A O 1
ATOM 1549 N N . ALA A 1 192 ? 1.522 21.172 17.781 1 93 192 ALA A N 1
ATOM 1550 C CA . ALA A 1 192 ? 2.248 20.359 18.734 1 93 192 ALA A CA 1
ATOM 1551 C C . ALA A 1 192 ? 3.512 19.766 18.109 1 93 192 ALA A C 1
ATOM 1553 O O . ALA A 1 192 ? 3.566 19.531 16.906 1 93 192 ALA A O 1
ATOM 1554 N N . ARG A 1 193 ? 4.438 19.609 18.969 1 94.31 193 ARG A N 1
ATOM 1555 C CA . ARG A 1 193 ? 5.66 18.891 18.609 1 94.31 193 ARG A CA 1
ATOM 1556 C C . ARG A 1 193 ? 5.727 17.531 19.297 1 94.31 193 ARG A C 1
ATOM 1558 O O . ARG A 1 193 ? 5.555 17.453 20.516 1 94.31 193 ARG A O 1
ATOM 1565 N N . ILE A 1 194 ? 5.945 16.531 18.469 1 93.5 194 ILE A N 1
ATOM 1566 C CA . ILE A 1 194 ? 5.973 15.172 19 1 93.5 194 ILE A CA 1
ATOM 1567 C C . ILE A 1 194 ? 7.352 14.555 18.766 1 93.5 194 ILE A C 1
ATOM 1569 O O . ILE A 1 194 ? 7.836 14.516 17.641 1 93.5 194 ILE A O 1
ATOM 1573 N N . LEU A 1 195 ? 7.969 14.133 19.859 1 95 195 LEU A N 1
ATOM 1574 C CA . LEU A 1 195 ? 9.219 13.391 19.812 1 95 195 LEU A CA 1
ATOM 1575 C C . LEU A 1 195 ? 9 11.93 20.203 1 95 195 LEU A C 1
ATOM 1577 O O . LEU A 1 195 ? 8.484 11.648 21.297 1 95 195 LEU A O 1
ATOM 1581 N N . SER A 1 196 ? 9.352 11.055 19.297 1 93.12 196 SER A N 1
ATOM 1582 C CA . SER A 1 196 ? 9.141 9.633 19.547 1 93.12 196 SER A CA 1
ATOM 1583 C C . SER A 1 196 ? 10.445 8.852 19.422 1 93.12 196 SER A C 1
ATOM 1585 O O . SER A 1 196 ? 11.086 8.875 18.375 1 93.12 196 SER A O 1
ATOM 1587 N N . THR A 1 197 ? 10.742 8.164 20.484 1 92.44 197 THR A N 1
ATOM 1588 C CA . THR A 1 197 ? 11.945 7.344 20.484 1 92.44 197 THR A CA 1
ATOM 1589 C C . THR A 1 197 ? 11.586 5.859 20.531 1 92.44 197 THR A C 1
ATOM 1591 O O . THR A 1 197 ? 10.852 5.422 21.422 1 92.44 197 THR A O 1
ATOM 1594 N N . ASN A 1 198 ? 12.133 5.172 19.562 1 88.81 198 ASN A N 1
ATOM 1595 C CA . ASN A 1 198 ? 11.812 3.75 19.516 1 88.81 198 ASN A CA 1
ATOM 1596 C C . ASN A 1 198 ? 12.75 2.934 20.406 1 88.81 198 ASN A C 1
ATOM 1598 O O . ASN A 1 198 ? 13.586 3.494 21.109 1 88.81 198 ASN A O 1
ATOM 1602 N N . ASP A 1 199 ? 12.57 1.6 20.328 1 83.88 199 ASP A N 1
ATOM 1603 C CA . ASP A 1 199 ? 13.258 0.702 21.25 1 83.88 199 ASP A CA 1
ATOM 1604 C C . ASP A 1 199 ? 14.75 0.633 20.938 1 83.88 199 ASP A C 1
ATOM 1606 O O . ASP A 1 199 ? 15.555 0.283 21.797 1 83.88 199 ASP A O 1
ATOM 1610 N N . ILE A 1 200 ? 15.141 1.02 19.781 1 85.25 200 ILE A N 1
ATOM 1611 C CA . ILE A 1 200 ? 16.547 0.911 19.438 1 85.25 200 ILE A CA 1
ATOM 1612 C C . ILE A 1 200 ? 17.219 2.281 19.547 1 85.25 200 ILE A C 1
ATOM 1614 O O . ILE A 1 200 ? 18.344 2.471 19.062 1 85.25 200 ILE A O 1
ATOM 1618 N N . GLY A 1 201 ? 16.5 3.258 20.031 1 86.38 201 GLY A N 1
ATOM 1619 C CA . GLY A 1 201 ? 17.109 4.535 20.375 1 86.38 201 GLY A CA 1
ATOM 1620 C C . GLY A 1 201 ? 17.016 5.559 19.266 1 86.38 201 GLY A C 1
ATOM 1621 O O . GLY A 1 201 ? 17.656 6.613 19.328 1 86.38 201 GLY A O 1
ATOM 1622 N N . ILE A 1 202 ? 16.266 5.328 18.25 1 89.44 202 ILE A N 1
ATOM 1623 C CA . ILE A 1 202 ? 16.094 6.289 17.156 1 89.44 202 ILE A CA 1
ATOM 1624 C C . ILE A 1 202 ? 14.93 7.223 17.469 1 89.44 202 ILE A C 1
ATOM 1626 O O . ILE A 1 202 ? 13.828 6.766 17.766 1 89.44 202 ILE A O 1
ATOM 1630 N N . SER A 1 203 ? 15.312 8.492 17.375 1 92.56 203 SER A N 1
ATOM 1631 C CA . SER A 1 203 ? 14.289 9.492 17.672 1 92.56 203 SER A CA 1
ATOM 1632 C C . SER A 1 203 ? 13.789 10.156 16.391 1 92.56 203 SER A C 1
ATOM 1634 O O . SER A 1 203 ? 14.578 10.531 15.523 1 92.56 203 SER A O 1
ATOM 1636 N N . THR A 1 204 ? 12.461 10.219 16.328 1 93.31 204 THR A N 1
ATOM 1637 C CA . THR A 1 204 ? 11.812 10.945 15.242 1 93.31 204 THR A CA 1
ATOM 1638 C C . THR A 1 204 ? 11.07 12.172 15.773 1 93.31 204 THR A C 1
ATOM 1640 O O . THR A 1 204 ? 10.492 12.125 16.859 1 93.31 204 THR A O 1
ATOM 1643 N N . GLU A 1 205 ? 11.109 13.25 15 1 95.12 205 GLU A N 1
ATOM 1644 C CA . GLU A 1 205 ? 10.469 14.492 15.398 1 95.12 205 GLU A CA 1
ATOM 1645 C C . GLU A 1 205 ? 9.414 14.922 14.383 1 95.12 205 GLU A C 1
ATOM 1647 O O . GLU A 1 205 ? 9.664 14.891 13.172 1 95.12 205 GLU A O 1
ATOM 1652 N N . LEU A 1 206 ? 8.273 15.297 14.914 1 94.31 206 LEU A N 1
ATOM 1653 C CA . LEU A 1 206 ? 7.164 15.812 14.117 1 94.31 206 LEU A CA 1
ATOM 1654 C C . LEU A 1 206 ? 6.637 17.109 14.703 1 94.31 206 LEU A C 1
ATOM 1656 O O . LEU A 1 206 ? 6.27 17.172 15.883 1 94.31 206 LEU A O 1
ATOM 1660 N N . ASN A 1 207 ? 6.699 18.172 13.945 1 96.19 207 ASN A N 1
ATOM 1661 C CA . ASN A 1 207 ? 6.051 19.453 14.258 1 96.19 207 ASN A CA 1
ATOM 1662 C C . ASN A 1 207 ? 4.773 19.641 13.445 1 96.19 207 ASN A C 1
ATOM 1664 O O . ASN A 1 207 ? 4.828 19.984 12.266 1 96.19 207 ASN A O 1
ATOM 1668 N N . CYS A 1 208 ? 3.658 19.406 14.086 1 94.25 208 CYS A N 1
ATOM 1669 C CA . CYS A 1 208 ? 2.436 19.328 13.297 1 94.25 208 CYS A CA 1
ATOM 1670 C C . CYS A 1 208 ? 1.444 20.406 13.711 1 94.25 208 CYS A C 1
ATOM 1672 O O . CYS A 1 208 ? 1.488 20.891 14.844 1 94.25 208 CYS A O 1
ATOM 1674 N N . VAL A 1 209 ? 0.658 20.797 12.758 1 95 209 VAL A N 1
ATOM 1675 C CA . VAL A 1 209 ? -0.497 21.672 12.938 1 95 209 VAL A CA 1
ATOM 1676 C C . VAL A 1 209 ? -1.773 20.922 12.555 1 95 209 VAL A C 1
ATOM 1678 O O . VAL A 1 209 ? -1.826 20.266 11.516 1 95 209 VAL A O 1
ATOM 1681 N N . MET A 1 210 ? -2.771 21.031 13.422 1 94.44 210 MET A N 1
ATOM 1682 C CA . MET A 1 210 ? -4.016 20.312 13.195 1 94.44 210 MET A CA 1
ATOM 1683 C C . MET A 1 210 ? -5.211 21.25 13.219 1 94.44 210 MET A C 1
ATOM 1685 O O . MET A 1 210 ? -5.281 22.156 14.055 1 94.44 210 MET A O 1
ATOM 1689 N N . TYR A 1 211 ? -6.07 21.062 12.258 1 94.94 211 TYR A N 1
ATOM 1690 C CA . TYR A 1 211 ? -7.355 21.75 12.188 1 94.94 211 TYR A CA 1
ATOM 1691 C C . TYR A 1 211 ? -8.508 20.75 12.227 1 94.94 211 TYR A C 1
ATOM 1693 O O . TYR A 1 211 ? -8.445 19.688 11.602 1 94.94 211 TYR A O 1
ATOM 1701 N N . SER A 1 212 ? -9.531 21.047 13.031 1 95.25 212 SER A N 1
ATOM 1702 C CA . SER A 1 212 ? -10.727 20.203 13.094 1 95.25 212 SER A CA 1
ATOM 1703 C C . SER A 1 212 ? -11.992 21.047 13.016 1 95.25 212 SER A C 1
ATOM 1705 O O . SER A 1 212 ? -12.07 22.125 13.602 1 95.25 212 SER A O 1
ATOM 1707 N N . GLN A 1 213 ? -12.977 20.531 12.219 1 95.5 213 GLN A N 1
ATOM 1708 C CA . GLN A 1 213 ? -14.242 21.25 12.102 1 95.5 213 GLN A CA 1
ATOM 1709 C C . GLN A 1 213 ? -15.367 20.328 11.641 1 95.5 213 GLN A C 1
ATOM 1711 O O . GLN A 1 213 ? -15.156 19.469 10.781 1 95.5 213 GLN A O 1
ATOM 1716 N N . PHE A 1 214 ? -16.453 20.453 12.281 1 96.25 214 PHE A N 1
ATOM 1717 C CA . PHE A 1 214 ? -17.672 19.812 11.797 1 96.25 214 PHE A CA 1
ATOM 1718 C C . PHE A 1 214 ? -18.5 20.797 10.961 1 96.25 214 PHE A C 1
ATOM 1720 O O . PHE A 1 214 ? -18.781 21.906 11.398 1 96.25 214 PHE A O 1
ATOM 1727 N N . PHE A 1 215 ? -18.766 20.375 9.734 1 95.56 215 PHE A N 1
ATOM 1728 C CA . PHE A 1 215 ? -19.547 21.188 8.82 1 95.56 215 PHE A CA 1
ATOM 1729 C C . PHE A 1 215 ? -20.984 20.703 8.734 1 95.56 215 PHE A C 1
ATOM 1731 O O . PHE A 1 215 ? -21.234 19.547 8.359 1 95.56 215 PHE A O 1
ATOM 1738 N N . ASP A 1 216 ? -21.859 21.562 9.008 1 94 216 ASP A N 1
ATOM 1739 C CA . ASP A 1 216 ? -23.266 21.234 8.805 1 94 216 ASP A CA 1
ATOM 1740 C C . ASP A 1 216 ? -23.609 21.188 7.316 1 94 216 ASP A C 1
ATOM 1742 O O . ASP A 1 216 ? -22.828 21.641 6.477 1 94 216 ASP A O 1
ATOM 1746 N N . ALA A 1 217 ? -24.781 20.5 7.113 1 90.88 217 ALA A N 1
ATOM 1747 C CA . ALA A 1 217 ? -25.219 20.422 5.727 1 90.88 217 ALA A CA 1
ATOM 1748 C C . ALA A 1 217 ? -25.406 21.812 5.125 1 90.88 217 ALA A C 1
ATOM 1750 O O . ALA A 1 217 ? -25.859 22.734 5.801 1 90.88 217 ALA A O 1
ATOM 1751 N N . ASP A 1 218 ? -24.922 21.922 3.904 1 85.81 218 ASP A N 1
ATOM 1752 C CA . ASP A 1 218 ? -25.219 23.141 3.154 1 85.81 218 ASP A CA 1
ATOM 1753 C C . ASP A 1 218 ? -25.766 22.797 1.769 1 85.81 218 ASP A C 1
ATOM 1755 O O . ASP A 1 218 ? -26.172 21.672 1.508 1 85.81 218 ASP A O 1
ATOM 1759 N N . ASP A 1 219 ? -26 23.844 0.912 1 82.5 219 ASP A N 1
ATOM 1760 C CA . ASP A 1 219 ? -26.656 23.672 -0.38 1 82.5 219 ASP A CA 1
ATOM 1761 C C . ASP A 1 219 ? -25.828 22.781 -1.304 1 82.5 219 ASP A C 1
ATOM 1763 O O . ASP A 1 219 ? -26.375 22.156 -2.215 1 82.5 219 ASP A O 1
ATOM 1767 N N . ILE A 1 220 ? -24.547 22.703 -0.94 1 81.06 220 ILE A N 1
ATOM 1768 C CA . ILE A 1 220 ? -23.656 22.031 -1.879 1 81.06 220 ILE A CA 1
ATOM 1769 C C . ILE A 1 220 ? -23.188 20.703 -1.29 1 81.06 220 ILE A C 1
ATOM 1771 O O . ILE A 1 220 ? -23.125 19.688 -1.993 1 81.06 220 ILE A O 1
ATOM 1775 N N . TYR A 1 221 ? -22.938 20.734 -0.005 1 83 221 TYR A N 1
ATOM 1776 C CA . TYR A 1 221 ? -22.281 19.562 0.572 1 83 221 TYR A CA 1
ATOM 1777 C C . TYR A 1 221 ? -23.094 19 1.729 1 83 221 TYR A C 1
ATOM 1779 O O . TYR A 1 221 ? -23.688 19.75 2.508 1 83 221 TYR A O 1
ATOM 1787 N N . PRO A 1 222 ? -23.156 17.656 1.826 1 87.81 222 PRO A N 1
ATOM 1788 C CA . PRO A 1 222 ? -23.75 17.031 3.012 1 87.81 222 PRO A CA 1
ATOM 1789 C C . PRO A 1 222 ? -22.922 17.281 4.277 1 87.81 222 PRO A C 1
ATOM 1791 O O . PRO A 1 222 ? -21.781 17.734 4.195 1 87.81 222 PRO A O 1
ATOM 1794 N N . PRO A 1 223 ? -23.578 17.078 5.453 1 94.19 223 PRO A N 1
ATOM 1795 C CA . PRO A 1 223 ? -22.797 17.188 6.688 1 94.19 223 PRO A CA 1
ATOM 1796 C C . PRO A 1 223 ? -21.531 16.344 6.668 1 94.19 223 PRO A C 1
ATOM 1798 O O . PRO A 1 223 ? -21.547 15.227 6.141 1 94.19 223 PRO A O 1
ATOM 1801 N N . ARG A 1 224 ? -20.484 16.906 7.289 1 95.81 224 ARG A N 1
ATOM 1802 C CA . ARG A 1 224 ? -19.219 16.203 7.27 1 95.81 224 ARG A CA 1
ATOM 1803 C C . ARG A 1 224 ? -18.297 16.688 8.398 1 95.81 224 ARG A C 1
ATOM 1805 O O . ARG A 1 224 ? -18.375 17.844 8.805 1 95.81 224 ARG A O 1
ATOM 1812 N N . GLY A 1 225 ? -17.578 15.75 8.891 1 97.12 225 GLY A N 1
ATOM 1813 C CA . GLY A 1 225 ? -16.5 16.062 9.797 1 97.12 225 GLY A CA 1
ATOM 1814 C C . GLY A 1 225 ? -15.125 16 9.141 1 97.12 225 GLY A C 1
ATOM 1815 O O . GLY A 1 225 ? -14.867 15.102 8.336 1 97.12 225 GLY A O 1
ATOM 1816 N N . MET A 1 226 ? -14.25 17 9.484 1 96.94 226 MET A N 1
ATOM 1817 C CA . MET A 1 226 ? -12.93 17 8.867 1 96.94 226 MET A CA 1
ATOM 1818 C C . MET A 1 226 ? -11.844 17.266 9.914 1 96.94 226 MET A C 1
ATOM 1820 O O . MET A 1 226 ? -12.023 18.078 10.812 1 96.94 226 MET A O 1
ATOM 1824 N N . VAL A 1 227 ? -10.828 16.547 9.766 1 96.25 227 VAL A N 1
ATOM 1825 C CA . VAL A 1 227 ? -9.586 16.797 10.484 1 96.25 227 VAL A CA 1
ATOM 1826 C C . VAL A 1 227 ? -8.422 16.875 9.492 1 96.25 227 VAL A C 1
ATOM 1828 O O . VAL A 1 227 ? -8.242 15.961 8.672 1 96.25 227 VAL A O 1
ATOM 1831 N N . VAL A 1 228 ? -7.684 18 9.539 1 96.75 228 VAL A N 1
ATOM 1832 C CA . VAL A 1 228 ? -6.566 18.203 8.625 1 96.75 228 VAL A CA 1
ATOM 1833 C C . VAL A 1 228 ? -5.281 18.438 9.414 1 96.75 228 VAL A C 1
ATOM 1835 O O . VAL A 1 228 ? -5.277 19.172 10.398 1 96.75 228 VAL A O 1
ATOM 1838 N N . ILE A 1 229 ? -4.293 17.75 8.969 1 95 229 ILE A N 1
ATOM 1839 C CA . ILE A 1 229 ? -2.992 17.844 9.617 1 95 229 ILE A CA 1
ATOM 1840 C C . ILE A 1 229 ? -1.929 18.234 8.594 1 95 229 ILE A C 1
ATOM 1842 O O . ILE A 1 229 ? -1.948 17.766 7.457 1 95 229 ILE A O 1
ATOM 1846 N N . ASP A 1 230 ? -1.035 19.078 9.008 1 95.69 230 ASP A N 1
ATOM 1847 C CA . ASP A 1 230 ? 0.151 19.422 8.234 1 95.69 230 ASP A CA 1
ATOM 1848 C C . ASP A 1 230 ? 1.357 19.641 9.141 1 95.69 230 ASP A C 1
ATOM 1850 O O . ASP A 1 230 ? 1.234 19.609 10.367 1 95.69 230 ASP A O 1
ATOM 1854 N N . SER A 1 231 ? 2.479 19.797 8.523 1 96.06 231 SER A N 1
ATOM 1855 C CA . SER A 1 231 ? 3.707 19.953 9.297 1 96.06 231 SER A CA 1
ATOM 1856 C C . SER A 1 231 ? 4.312 21.328 9.086 1 96.06 231 SER A C 1
ATOM 1858 O O . SER A 1 231 ? 4.207 21.906 8 1 96.06 231 SER A O 1
ATOM 1860 N N . VAL A 1 232 ? 4.934 21.797 10.148 1 96.44 232 VAL A N 1
ATOM 1861 C CA . VAL A 1 232 ? 5.668 23.062 10.062 1 96.44 232 VAL A CA 1
ATOM 1862 C C . VAL A 1 232 ? 7.02 22.828 9.391 1 96.44 232 VAL A C 1
ATOM 1864 O O . VAL A 1 232 ? 7.793 21.969 9.828 1 96.44 232 VAL A O 1
ATOM 1867 N N . ASP A 1 233 ? 7.301 23.625 8.422 1 94.94 233 ASP A N 1
ATOM 1868 C CA . ASP A 1 233 ? 8.539 23.438 7.668 1 94.94 233 ASP A CA 1
ATOM 1869 C C . ASP A 1 233 ? 9.703 24.172 8.336 1 94.94 233 ASP A C 1
ATOM 1871 O O . ASP A 1 233 ? 10.812 23.641 8.406 1 94.94 233 ASP A O 1
ATOM 1875 N N . GLU A 1 234 ? 9.414 25.375 8.719 1 95.69 234 GLU A N 1
ATOM 1876 C CA . GLU A 1 234 ? 10.414 26.203 9.391 1 95.69 234 GLU A CA 1
ATOM 1877 C C . GLU A 1 234 ? 9.852 26.812 10.672 1 95.69 234 GLU A C 1
ATOM 1879 O O . GLU A 1 234 ? 8.836 27.516 10.633 1 95.69 234 GLU A O 1
ATOM 1884 N N . ASP A 1 235 ? 10.555 26.5 11.688 1 96.19 235 ASP A N 1
ATOM 1885 C CA . ASP A 1 235 ? 10.211 27.094 12.977 1 96.19 235 ASP A CA 1
ATOM 1886 C C . ASP A 1 235 ? 11.359 27.938 13.523 1 96.19 235 ASP A C 1
ATOM 1888 O O . ASP A 1 235 ? 12.344 27.391 14.031 1 96.19 235 ASP A O 1
ATOM 1892 N N . GLU A 1 236 ? 11.234 29.203 13.555 1 95.75 236 GLU A N 1
ATOM 1893 C CA . GLU A 1 236 ? 12.312 30.094 13.969 1 95.75 236 GLU A CA 1
ATOM 1894 C C . GLU A 1 236 ? 12.555 30 15.477 1 95.75 236 GLU A C 1
ATOM 1896 O O . GLU A 1 236 ? 13.68 30.188 15.945 1 95.75 236 GLU A O 1
ATOM 1901 N N . LEU A 1 237 ? 11.508 29.797 16.234 1 94 237 LEU A N 1
ATOM 1902 C CA . LEU A 1 237 ? 11.617 29.734 17.688 1 94 237 LEU A CA 1
ATOM 1903 C C . LEU A 1 237 ? 12.211 28.391 18.125 1 94 237 LEU A C 1
ATOM 1905 O O . LEU A 1 237 ? 13.031 28.344 19.031 1 94 237 LEU A O 1
ATOM 1909 N N . TYR A 1 238 ? 11.781 27.312 17.484 1 93.56 238 TYR A N 1
ATOM 1910 C CA . TYR A 1 238 ? 12.266 25.969 17.797 1 93.56 238 TYR A CA 1
ATOM 1911 C C . TYR A 1 238 ? 12.695 25.234 16.547 1 93.56 238 TYR A C 1
ATOM 1913 O O . TYR A 1 238 ? 11.977 24.359 16.062 1 93.56 238 TYR A O 1
ATOM 1921 N N . PRO A 1 239 ? 13.836 25.469 16.125 1 95.06 239 PRO A N 1
ATOM 1922 C CA . PRO A 1 239 ? 14.297 24.828 14.891 1 95.06 239 PRO A CA 1
ATOM 1923 C C . PRO A 1 239 ? 14.461 23.312 15.039 1 95.06 239 PRO A C 1
ATOM 1925 O O . PRO A 1 239 ? 14.648 22.812 16.156 1 95.06 239 PRO A O 1
ATOM 1928 N N . TYR A 1 240 ? 14.312 22.641 13.891 1 95.75 240 TYR A N 1
ATOM 1929 C CA . TYR A 1 240 ? 14.539 21.203 13.891 1 95.75 240 TYR A CA 1
ATOM 1930 C C . TYR A 1 240 ? 15.984 20.875 14.25 1 95.75 240 TYR A C 1
ATOM 1932 O O . TYR A 1 240 ? 16.906 21.609 13.883 1 95.75 240 TYR A O 1
ATOM 1940 N N . LYS A 1 241 ? 16.141 19.781 14.922 1 92.69 241 LYS A N 1
ATOM 1941 C CA . LYS A 1 241 ? 17.469 19.266 15.242 1 92.69 241 LYS A CA 1
ATOM 1942 C C . LYS A 1 241 ? 17.828 18.062 14.383 1 92.69 241 LYS A C 1
ATOM 1944 O O . LYS A 1 241 ? 17.922 16.938 14.883 1 92.69 241 LYS A O 1
ATOM 1949 N N . SER A 1 242 ? 18.172 18.266 13.195 1 90.31 242 SER A N 1
ATOM 1950 C CA . SER A 1 242 ? 18.344 17.234 12.18 1 90.31 242 SER A CA 1
ATOM 1951 C C . SER A 1 242 ? 19.578 16.375 12.445 1 90.31 242 SER A C 1
ATOM 1953 O O . SER A 1 242 ? 19.719 15.289 11.891 1 90.31 242 SER A O 1
ATOM 1955 N N . ASN A 1 243 ? 20.453 16.844 13.258 1 91.19 243 ASN A N 1
ATOM 1956 C CA . ASN A 1 243 ? 21.672 16.094 13.555 1 91.19 243 ASN A CA 1
ATOM 1957 C C . ASN A 1 243 ? 21.453 15.102 14.695 1 91.19 243 ASN A C 1
ATOM 1959 O O . ASN A 1 243 ? 22.312 14.258 14.953 1 91.19 243 ASN A O 1
ATOM 1963 N N . GLU A 1 244 ? 20.328 15.203 15.305 1 91.69 244 GLU A N 1
ATOM 1964 C CA . GLU A 1 244 ? 20.078 14.352 16.469 1 91.69 244 GLU A CA 1
ATOM 1965 C C . GLU A 1 244 ? 18.844 13.484 16.281 1 91.69 244 GLU A C 1
ATOM 1967 O O . GLU A 1 244 ? 18.703 12.438 16.906 1 91.69 244 GLU A O 1
ATOM 1972 N N . ARG A 1 245 ? 18.016 14.055 15.414 1 94.5 245 ARG A N 1
ATOM 1973 C CA . ARG A 1 245 ? 16.734 13.383 15.242 1 94.5 245 ARG A CA 1
ATOM 1974 C C . ARG A 1 245 ? 16.344 13.312 13.773 1 94.5 245 ARG A C 1
ATOM 1976 O O . ARG A 1 245 ? 16.75 14.148 12.977 1 94.5 245 ARG A O 1
ATOM 1983 N N . ILE A 1 246 ? 15.547 12.273 13.523 1 95.12 246 ILE A N 1
ATOM 1984 C CA . ILE A 1 246 ? 15.008 12.164 12.172 1 95.12 246 ILE A CA 1
ATOM 1985 C C . ILE A 1 246 ? 13.734 12.992 12.055 1 95.12 246 ILE A C 1
ATOM 1987 O O . ILE A 1 246 ? 12.797 12.82 12.844 1 95.12 246 ILE A O 1
ATOM 1991 N N . ARG A 1 247 ? 13.695 13.891 11.102 1 95.69 247 ARG A N 1
ATOM 1992 C CA . ARG A 1 247 ? 12.508 14.703 10.859 1 95.69 247 ARG A CA 1
ATOM 1993 C C . ARG A 1 247 ? 11.461 13.906 10.07 1 95.69 247 ARG A C 1
ATOM 1995 O O . ARG A 1 247 ? 11.781 13.258 9.078 1 95.69 247 ARG A O 1
ATOM 2002 N N . LYS A 1 248 ? 10.289 13.977 10.594 1 94.69 248 LYS A N 1
ATOM 2003 C CA . LYS A 1 248 ? 9.133 13.398 9.922 1 94.69 248 LYS A CA 1
ATOM 2004 C C . LYS A 1 248 ? 8.07 14.453 9.641 1 94.69 248 LYS A C 1
ATOM 2006 O O . LYS A 1 248 ? 7.719 15.242 10.516 1 94.69 248 LYS A O 1
ATOM 2011 N N . ASP A 1 249 ? 7.602 14.484 8.414 1 94.06 249 ASP A N 1
ATOM 2012 C CA . ASP A 1 249 ? 6.512 15.375 8.031 1 94.06 249 ASP A CA 1
ATOM 2013 C C . ASP A 1 249 ? 5.262 14.586 7.652 1 94.06 249 ASP A C 1
ATOM 2015 O O . ASP A 1 249 ? 5.359 13.523 7.027 1 94.06 249 ASP A O 1
ATOM 2019 N N . VAL A 1 250 ? 4.172 15.148 8.039 1 93.56 250 VAL A N 1
ATOM 2020 C CA . VAL A 1 250 ? 2.889 14.547 7.703 1 93.56 250 VAL A CA 1
ATOM 2021 C C . VAL A 1 250 ? 1.939 15.609 7.156 1 93.56 250 VAL A C 1
ATOM 2023 O O . VAL A 1 250 ? 1.774 16.672 7.762 1 93.56 250 VAL A O 1
ATOM 2026 N N . SER A 1 251 ? 1.438 15.398 5.996 1 94.06 251 SER A N 1
ATOM 2027 C CA . SER A 1 251 ? 0.269 16.078 5.457 1 94.06 251 SER A CA 1
ATOM 2028 C C . SER A 1 251 ? -0.897 15.117 5.262 1 94.06 251 SER A C 1
ATOM 2030 O O . SER A 1 251 ? -0.824 14.203 4.438 1 94.06 251 SER A O 1
ATOM 2032 N N . SER A 1 252 ? -1.914 15.328 6.016 1 94.81 252 SER A N 1
ATOM 2033 C CA . SER A 1 252 ? -2.984 14.336 6.02 1 94.81 252 SER A CA 1
ATOM 2034 C C . SER A 1 252 ? -4.348 15 6.211 1 94.81 252 SER A C 1
ATOM 2036 O O . SER A 1 252 ? -4.434 16.141 6.676 1 94.81 252 SER A O 1
ATOM 2038 N N . ALA A 1 253 ? -5.355 14.297 5.781 1 96.62 253 ALA A N 1
ATOM 2039 C CA . ALA A 1 253 ? -6.734 14.742 5.977 1 96.62 253 ALA A CA 1
ATOM 2040 C C . ALA A 1 253 ? -7.668 13.547 6.164 1 96.62 253 ALA A C 1
ATOM 2042 O O . ALA A 1 253 ? -7.48 12.5 5.547 1 96.62 253 ALA A O 1
ATOM 2043 N N . VAL A 1 254 ? -8.625 13.742 7.016 1 96.44 254 VAL A N 1
ATOM 2044 C CA . VAL A 1 254 ? -9.695 12.773 7.238 1 96.44 254 VAL A CA 1
ATOM 2045 C C . VAL A 1 254 ? -11.047 13.445 7.027 1 96.44 254 VAL A C 1
ATOM 2047 O O . VAL A 1 254 ? -11.312 14.508 7.59 1 96.44 254 VAL A O 1
ATOM 2050 N N . VAL A 1 255 ? -11.812 12.844 6.234 1 96.69 255 VAL A N 1
ATOM 2051 C CA . VAL A 1 255 ? -13.188 13.297 6.023 1 96.69 255 VAL A CA 1
ATOM 2052 C C . VAL A 1 255 ? -14.156 12.18 6.383 1 96.69 255 VAL A C 1
ATOM 2054 O O . VAL A 1 255 ? -14.023 11.047 5.902 1 96.69 255 VAL A O 1
ATOM 2057 N N . VAL A 1 256 ? -15.141 12.5 7.215 1 96.25 256 VAL A N 1
ATOM 2058 C CA . VAL A 1 256 ? -16.172 11.531 7.555 1 96.25 256 VAL A CA 1
ATOM 2059 C C . VAL A 1 256 ? -17.531 12.023 7.078 1 96.25 256 VAL A C 1
ATOM 2061 O O . VAL A 1 256 ? -17.859 13.203 7.238 1 96.25 256 VAL A O 1
ATOM 2064 N N . THR A 1 257 ? -18.234 11.141 6.453 1 94.06 257 THR A N 1
ATOM 2065 C CA . THR A 1 257 ? -19.578 11.422 5.965 1 94.06 257 THR A CA 1
ATOM 2066 C C . THR A 1 257 ? -20.516 10.258 6.262 1 94.06 257 THR A C 1
ATOM 2068 O O . THR A 1 257 ? -20.062 9.125 6.445 1 94.06 257 THR A O 1
ATOM 2071 N N . ALA A 1 258 ? -21.734 10.578 6.246 1 91.38 258 ALA A N 1
ATOM 2072 C CA . ALA A 1 258 ? -22.719 9.523 6.398 1 91.38 258 ALA A CA 1
ATOM 2073 C C . ALA A 1 258 ? -23 8.828 5.066 1 91.38 258 ALA A C 1
ATOM 2075 O O . ALA A 1 258 ? -23.078 9.492 4.023 1 91.38 258 ALA A O 1
ATOM 2076 N N . TYR A 1 259 ? -22.922 7.594 4.887 1 80.25 259 TYR A N 1
ATOM 2077 C CA . TYR A 1 259 ? -23.234 6.879 3.654 1 80.25 259 TYR A CA 1
ATOM 2078 C C . TYR A 1 259 ? -24.75 6.676 3.508 1 80.25 259 TYR A C 1
ATOM 2080 O O . TYR A 1 259 ? -25.312 6.965 2.453 1 80.25 259 TYR A O 1
ATOM 2088 N N . ASN A 1 260 ? -25.672 5.617 4.219 1 62.12 260 ASN A N 1
ATOM 2089 C CA . ASN A 1 260 ? -27.094 5.289 4.141 1 62.12 260 ASN A CA 1
ATOM 2090 C C . ASN A 1 260 ? -27.859 5.844 5.336 1 62.12 260 ASN A C 1
ATOM 2092 O O . ASN A 1 260 ? -27.969 5.184 6.371 1 62.12 260 ASN A O 1
ATOM 2096 N N . PRO A 1 261 ? -27.984 7.168 5.352 1 51.75 261 PRO A N 1
ATOM 2097 C CA . PRO A 1 261 ? -28.766 7.73 6.453 1 51.75 261 PRO A CA 1
ATOM 2098 C C . PRO A 1 261 ? -30.125 7.059 6.605 1 51.75 261 PRO A C 1
ATOM 2100 O O . PRO A 1 261 ? -30.75 7.141 7.668 1 51.75 261 PRO A O 1
ATOM 2103 N N . LEU A 1 262 ? -30.844 6.969 5.52 1 45.84 262 LEU A N 1
ATOM 2104 C CA . LEU A 1 262 ? -32.312 6.957 5.578 1 45.84 262 LEU A CA 1
ATOM 2105 C C . LEU A 1 262 ? -32.812 5.668 6.219 1 45.84 262 LEU A C 1
ATOM 2107 O O . LEU A 1 262 ? -34.031 5.434 6.285 1 45.84 262 LEU A O 1
ATOM 2111 N N . VAL A 1 263 ? -32.219 4.5 6.035 1 44.41 263 VAL A N 1
ATOM 2112 C CA . VAL A 1 263 ? -33.281 3.543 6.238 1 44.41 263 VAL A CA 1
ATOM 2113 C C . VAL A 1 263 ? -33.906 3.744 7.621 1 44.41 263 VAL A C 1
ATOM 2115 O O . VAL A 1 263 ? -33.188 3.941 8.602 1 44.41 263 VAL A O 1
ATOM 2118 N N . GLU A 1 264 ? -35.062 4.109 7.719 1 45.53 264 GLU A N 1
ATOM 2119 C CA . GLU A 1 264 ? -35.969 4.07 8.867 1 45.53 264 GLU A CA 1
ATOM 2120 C C . GLU A 1 264 ? -35.688 2.855 9.742 1 45.53 264 GLU A C 1
ATOM 2122 O O . GLU A 1 264 ? -35.844 1.714 9.305 1 45.53 264 GLU A O 1
ATOM 2127 N N . GLY A 1 265 ? -35.094 2.977 10.852 1 53.59 265 GLY A N 1
ATOM 2128 C CA . GLY A 1 265 ? -34.938 1.97 11.883 1 53.59 265 GLY A CA 1
ATOM 2129 C C . GLY A 1 265 ? -33.562 1.321 11.867 1 53.59 265 GLY A C 1
ATOM 2130 O O . GLY A 1 265 ? -33.281 0.431 12.672 1 53.59 265 GLY A O 1
ATOM 2131 N N . GLY A 1 266 ? -32.594 1.56 10.727 1 61.41 266 GLY A N 1
ATOM 2132 C CA . GLY A 1 266 ? -31.391 0.742 10.688 1 61.41 266 GLY A CA 1
ATOM 2133 C C . GLY A 1 266 ? -30.172 1.447 11.242 1 61.41 266 GLY A C 1
ATOM 2134 O O . GLY A 1 266 ? -30.234 2.631 11.578 1 61.41 266 GLY A O 1
ATOM 2135 N N . ASP A 1 267 ? -29.031 0.795 11.477 1 78.25 267 ASP A N 1
ATOM 2136 C CA . ASP A 1 267 ? -27.797 1.221 12.125 1 78.25 267 ASP A CA 1
ATOM 2137 C C . ASP A 1 267 ? -26.984 2.15 11.219 1 78.25 267 ASP A C 1
ATOM 2139 O O . ASP A 1 267 ? -26.859 1.9 10.016 1 78.25 267 ASP A O 1
ATOM 2143 N N . LEU A 1 268 ? -26.703 3.404 11.625 1 88.25 268 LEU A N 1
ATOM 2144 C CA . LEU A 1 268 ? -25.922 4.398 10.898 1 88.25 268 LEU A CA 1
ATOM 2145 C C . LEU A 1 268 ? -24.547 3.852 10.547 1 88.25 268 LEU A C 1
ATOM 2147 O O . LEU A 1 268 ? -23.875 3.232 11.391 1 88.25 268 LEU A O 1
ATOM 2151 N N . THR A 1 269 ? -24.25 4.027 9.234 1 91.44 269 THR A N 1
ATOM 2152 C CA . THR A 1 269 ? -22.875 3.732 8.805 1 91.44 269 THR A CA 1
ATOM 2153 C C . THR A 1 269 ? -22.172 5.008 8.367 1 91.44 269 THR A C 1
ATOM 2155 O O . THR A 1 269 ? -22.688 5.773 7.551 1 91.44 269 THR A O 1
ATOM 2158 N N . VAL A 1 270 ? -21.078 5.242 8.961 1 94.06 270 VAL A N 1
ATOM 2159 C CA . VAL A 1 270 ? -20.25 6.383 8.594 1 94.06 270 VAL A CA 1
ATOM 2160 C C . VAL A 1 270 ? -19.062 5.906 7.762 1 94.06 270 VAL A C 1
ATOM 2162 O O . VAL A 1 270 ? -18.484 4.855 8.047 1 94.06 270 VAL A O 1
ATOM 2165 N N . VAL A 1 271 ? -18.766 6.672 6.703 1 94.56 271 VAL A N 1
ATOM 2166 C CA . VAL A 1 271 ? -17.609 6.371 5.871 1 94.56 271 VAL A CA 1
ATOM 2167 C C . VAL A 1 271 ? -16.484 7.344 6.191 1 94.56 271 VAL A C 1
ATOM 2169 O O . VAL A 1 271 ? -16.672 8.562 6.172 1 94.56 271 VAL A O 1
ATOM 2172 N N . LEU A 1 272 ? -15.375 6.758 6.527 1 95.62 272 LEU A N 1
ATOM 2173 C CA . LEU A 1 272 ? -14.156 7.523 6.762 1 95.62 272 LEU A CA 1
ATOM 2174 C C . LEU A 1 272 ? -13.219 7.43 5.566 1 95.62 272 LEU A C 1
ATOM 2176 O O . LEU A 1 272 ? -12.852 6.332 5.145 1 95.62 272 LEU A O 1
ATOM 2180 N N . ARG A 1 273 ? -12.922 8.555 4.98 1 95 273 ARG A N 1
ATOM 2181 C CA . ARG A 1 273 ? -11.914 8.641 3.934 1 95 273 ARG A CA 1
ATOM 2182 C C . ARG A 1 273 ? -10.703 9.438 4.41 1 95 273 ARG A C 1
ATOM 2184 O O . ARG A 1 273 ? -10.844 10.539 4.949 1 95 273 ARG A O 1
ATOM 2191 N N . ARG A 1 274 ? -9.547 8.883 4.137 1 95.44 274 ARG A N 1
ATOM 2192 C CA . ARG A 1 274 ? -8.32 9.5 4.629 1 95.44 274 ARG A CA 1
ATOM 2193 C C . ARG A 1 274 ? -7.238 9.492 3.553 1 95.44 274 ARG A C 1
ATOM 2195 O O . ARG A 1 274 ? -7.109 8.523 2.801 1 95.44 274 ARG A O 1
ATOM 2202 N N . ALA A 1 275 ? -6.578 10.586 3.439 1 93.94 275 ALA A N 1
ATOM 2203 C CA . ALA A 1 275 ? -5.375 10.719 2.623 1 93.94 275 ALA A CA 1
ATOM 2204 C C . ALA A 1 275 ? -4.195 11.211 3.457 1 93.94 275 ALA A C 1
ATOM 2206 O O . ALA A 1 275 ? -4.367 12.047 4.348 1 93.94 275 ALA A O 1
ATOM 2207 N N . ALA A 1 276 ? -3.047 10.656 3.105 1 92.94 276 ALA A N 1
ATOM 2208 C CA . ALA A 1 276 ? -1.87 11.094 3.852 1 92.94 276 ALA A CA 1
ATOM 2209 C C . ALA A 1 276 ? -0.621 11.055 2.977 1 92.94 276 ALA A C 1
ATOM 2211 O O . ALA A 1 276 ? -0.468 10.164 2.139 1 92.94 276 ALA A O 1
ATOM 2212 N N . PHE A 1 277 ? 0.163 11.992 3.152 1 92.12 277 PHE A N 1
ATOM 2213 C CA . PHE A 1 277 ? 1.533 12.031 2.656 1 92.12 277 PHE A CA 1
ATOM 2214 C C . PHE A 1 277 ? 2.525 12.133 3.809 1 92.12 277 PHE A C 1
ATOM 2216 O O . PHE A 1 277 ? 2.475 13.086 4.594 1 92.12 277 PHE A O 1
ATOM 2223 N N . VAL A 1 278 ? 3.342 11.18 3.877 1 93.19 278 VAL A N 1
ATOM 2224 C CA . VAL A 1 278 ? 4.344 11.148 4.934 1 93.19 278 VAL A CA 1
ATOM 2225 C C . VAL A 1 278 ? 5.742 11.164 4.32 1 93.19 278 VAL A C 1
ATOM 2227 O O . VAL A 1 278 ? 6.012 10.453 3.35 1 93.19 278 VAL A O 1
ATOM 2230 N N . LYS A 1 279 ? 6.555 11.969 4.891 1 92.25 279 LYS A N 1
ATOM 2231 C CA . LYS A 1 279 ? 7.945 12.047 4.461 1 92.25 279 LYS A CA 1
ATOM 2232 C C . LYS A 1 279 ? 8.898 11.883 5.645 1 92.25 279 LYS A C 1
ATOM 2234 O O . LYS A 1 279 ? 8.805 12.625 6.625 1 92.25 279 LYS A O 1
ATOM 2239 N N . LEU A 1 280 ? 9.711 10.906 5.539 1 94.12 280 LEU A N 1
ATOM 2240 C CA . LEU A 1 280 ? 10.82 10.727 6.469 1 94.12 280 LEU A CA 1
ATOM 2241 C C . LEU A 1 280 ? 12.133 11.219 5.859 1 94.12 280 LEU A C 1
ATOM 2243 O O . LEU A 1 280 ? 12.609 10.648 4.875 1 94.12 280 LEU A O 1
ATOM 2247 N N . TYR A 1 281 ? 12.68 12.227 6.461 1 93.44 281 TYR A N 1
ATOM 2248 C CA . TYR A 1 281 ? 13.898 12.812 5.922 1 93.44 281 TYR A CA 1
ATOM 2249 C C . TYR A 1 281 ? 15.109 11.938 6.238 1 93.44 281 TYR A C 1
ATOM 2251 O O . TYR A 1 281 ? 15.211 11.375 7.332 1 93.44 281 TYR A O 1
ATOM 2259 N N . HIS A 1 282 ? 15.891 11.859 5.23 1 92.12 282 HIS A N 1
ATOM 2260 C CA . HIS A 1 282 ? 17.141 11.148 5.473 1 92.12 282 HIS A CA 1
ATOM 2261 C C . HIS A 1 282 ? 17.938 11.805 6.594 1 92.12 282 HIS A C 1
ATOM 2263 O O . HIS A 1 282 ? 18.062 13.031 6.641 1 92.12 282 HIS A O 1
ATOM 2269 N N . GLN A 1 283 ? 18.469 10.953 7.414 1 86.81 283 GLN A N 1
ATOM 2270 C CA . GLN A 1 283 ? 19.109 11.477 8.617 1 86.81 283 GLN A CA 1
ATOM 2271 C C . GLN A 1 283 ? 20.469 12.078 8.297 1 86.81 283 GLN A C 1
ATOM 2273 O O . GLN A 1 283 ? 21.172 11.617 7.391 1 86.81 283 GLN A O 1
ATOM 2278 N N . GLY A 1 284 ? 20.828 13.055 9.156 1 85.75 284 GLY A N 1
ATOM 2279 C CA . GLY A 1 284 ? 22.141 13.672 9.039 1 85.75 284 GLY A CA 1
ATOM 2280 C C . GLY A 1 284 ? 23.172 13.07 9.984 1 85.75 284 GLY A C 1
ATOM 2281 O O . GLY A 1 284 ? 24.203 13.68 10.258 1 85.75 284 GLY A O 1
ATOM 2282 N N . PHE A 1 285 ? 22.891 11.992 10.562 1 90.44 285 PHE A N 1
ATOM 2283 C CA . PHE A 1 285 ? 23.781 11.32 11.508 1 90.44 285 PHE A CA 1
ATOM 2284 C C . PHE A 1 285 ? 23.844 9.828 11.227 1 90.44 285 PHE A C 1
ATOM 2286 O O . PHE A 1 285 ? 22.969 9.281 10.539 1 90.44 285 PHE A O 1
ATOM 2293 N N . PRO A 1 286 ? 24.844 9.195 11.648 1 89.12 286 PRO A N 1
ATOM 2294 C CA . PRO A 1 286 ? 25.031 7.781 11.312 1 89.12 286 PRO A CA 1
ATOM 2295 C C . PRO A 1 286 ? 24.062 6.871 12.062 1 89.12 286 PRO A C 1
ATOM 2297 O O . PRO A 1 286 ? 23.891 7.012 13.281 1 89.12 286 PRO A O 1
ATOM 2300 N N . ILE A 1 287 ? 23.391 6.102 11.273 1 87.62 287 ILE A N 1
ATOM 2301 C CA . ILE A 1 287 ? 22.609 5.012 11.844 1 87.62 287 ILE A CA 1
ATOM 2302 C C . ILE A 1 287 ? 22.812 3.744 11.016 1 87.62 287 ILE A C 1
ATOM 2304 O O . ILE A 1 287 ? 23.203 3.811 9.852 1 87.62 287 ILE A O 1
ATOM 2308 N N . SER A 1 288 ? 22.641 2.654 11.688 1 84.12 288 SER A N 1
ATOM 2309 C CA . SER A 1 288 ? 22.766 1.395 10.961 1 84.12 288 SER A CA 1
ATOM 2310 C C . SER A 1 288 ? 21.656 1.243 9.914 1 84.12 288 SER A C 1
ATOM 2312 O O . SER A 1 288 ? 20.594 1.858 10.039 1 84.12 288 SER A O 1
ATOM 2314 N N . GLU A 1 289 ? 21.922 0.428 8.93 1 77.31 289 GLU A N 1
ATOM 2315 C CA . GLU A 1 289 ? 20.953 0.163 7.879 1 77.31 289 GLU A CA 1
ATOM 2316 C C . GLU A 1 289 ? 19.688 -0.49 8.453 1 77.31 289 GLU A C 1
ATOM 2318 O O . GLU A 1 289 ? 18.578 -0.163 8.047 1 77.31 289 GLU A O 1
ATOM 2323 N N . THR A 1 290 ? 19.875 -1.303 9.305 1 76 290 THR A N 1
ATOM 2324 C CA . THR A 1 290 ? 18.75 -1.987 9.945 1 76 290 THR A CA 1
ATOM 2325 C C . THR A 1 290 ? 17.891 -0.999 10.711 1 76 290 THR A C 1
ATOM 2327 O O . THR A 1 290 ? 16.656 -1.075 10.664 1 76 290 THR A O 1
ATOM 2330 N N . ALA A 1 291 ? 18.547 -0.138 11.359 1 82.31 291 ALA A N 1
ATOM 2331 C CA . ALA A 1 291 ? 17.812 0.874 12.125 1 82.31 291 ALA A CA 1
ATOM 2332 C C . ALA A 1 291 ? 17.031 1.796 11.195 1 82.31 291 ALA A C 1
ATOM 2334 O O . ALA A 1 291 ? 15.891 2.166 11.5 1 82.31 291 ALA A O 1
ATOM 2335 N N . TRP A 1 292 ? 17.641 2.094 10.109 1 86.38 292 TRP A N 1
ATOM 2336 C CA . TRP A 1 292 ? 16.969 2.945 9.125 1 86.38 292 TRP A CA 1
ATOM 2337 C C . TRP A 1 292 ? 15.75 2.242 8.531 1 86.38 292 TRP A C 1
ATOM 2339 O O . TRP A 1 292 ? 14.68 2.842 8.406 1 86.38 292 TRP A O 1
ATOM 2349 N N . GLN A 1 293 ? 15.828 1.016 8.297 1 78 293 GLN A N 1
ATOM 2350 C CA . GLN A 1 293 ? 14.719 0.228 7.773 1 78 293 GLN A CA 1
ATOM 2351 C C . GLN A 1 293 ? 13.578 0.147 8.789 1 78 293 GLN A C 1
ATOM 2353 O O . GLN A 1 293 ? 12.406 0.231 8.414 1 78 293 GLN A O 1
ATOM 2358 N N . GLU A 1 294 ? 13.93 0.044 9.945 1 78.31 294 GLU A N 1
ATOM 2359 C CA . GLU A 1 294 ? 12.922 -0 11 1 78.31 294 GLU A CA 1
ATOM 2360 C C . GLU A 1 294 ? 12.188 1.329 11.109 1 78.31 294 GLU A C 1
ATOM 2362 O O . GLU A 1 294 ? 10.961 1.352 11.289 1 78.31 294 GLU A O 1
ATOM 2367 N N . ALA A 1 295 ? 12.922 2.389 11.016 1 85.19 295 ALA A N 1
ATOM 2368 C CA . ALA A 1 295 ? 12.305 3.713 11.062 1 85.19 295 ALA A CA 1
ATOM 2369 C C . ALA A 1 295 ? 11.32 3.902 9.914 1 85.19 295 ALA A C 1
ATOM 2371 O O . ALA A 1 295 ? 10.242 4.484 10.102 1 85.19 295 ALA A O 1
ATOM 2372 N N . GLN A 1 296 ? 11.68 3.365 8.844 1 83.81 296 GLN A N 1
ATOM 2373 C CA . GLN A 1 296 ? 10.812 3.455 7.672 1 83.81 296 GLN A CA 1
ATOM 2374 C C . GLN A 1 296 ? 9.508 2.695 7.891 1 83.81 296 GLN A C 1
ATOM 2376 O O . GLN A 1 296 ? 8.43 3.205 7.582 1 83.81 296 GLN A O 1
ATOM 2381 N N . GLN A 1 297 ? 9.617 1.589 8.367 1 77.12 297 GLN A N 1
ATOM 2382 C CA . GLN A 1 297 ? 8.453 0.749 8.609 1 77.12 297 GLN A CA 1
ATOM 2383 C C . GLN A 1 297 ? 7.535 1.37 9.664 1 77.12 297 GLN A C 1
ATOM 2385 O O . GLN A 1 297 ? 6.312 1.325 9.539 1 77.12 297 GLN A O 1
ATOM 2390 N N . GLU A 1 298 ? 8.102 1.943 10.562 1 78.56 298 GLU A N 1
ATOM 2391 C CA . GLU A 1 298 ? 7.34 2.543 11.648 1 78.56 298 GLU A CA 1
ATOM 2392 C C . GLU A 1 298 ? 6.551 3.758 11.172 1 78.56 298 GLU A C 1
ATOM 2394 O O . GLU A 1 298 ? 5.441 4.012 11.641 1 78.56 298 GLU A O 1
ATOM 2399 N N . ALA A 1 299 ? 7.16 4.508 10.305 1 77 299 ALA A N 1
ATOM 2400 C CA . ALA A 1 299 ? 6.492 5.695 9.781 1 77 299 ALA A CA 1
ATOM 2401 C C . ALA A 1 299 ? 5.16 5.336 9.133 1 77 299 ALA A C 1
ATOM 2403 O O . ALA A 1 299 ? 4.176 6.07 9.273 1 77 299 ALA A O 1
ATOM 2404 N N . VAL A 1 300 ? 5.102 4.125 8.617 1 74.5 300 VAL A N 1
ATOM 2405 C CA . VAL A 1 300 ? 3.9 3.682 7.914 1 74.5 300 VAL A CA 1
ATOM 2406 C C . VAL A 1 300 ? 2.906 3.092 8.914 1 74.5 300 VAL A C 1
ATOM 2408 O O . VAL A 1 300 ? 1.693 3.254 8.758 1 74.5 300 VAL A O 1
ATOM 2411 N N . THR A 1 301 ? 3.369 2.553 9.906 1 80.25 301 THR A N 1
ATOM 2412 C CA . THR A 1 301 ? 2.527 1.841 10.867 1 80.25 301 THR A CA 1
ATOM 2413 C C . THR A 1 301 ? 1.74 2.822 11.727 1 80.25 301 THR A C 1
ATOM 2415 O O . THR A 1 301 ? 0.726 2.457 12.328 1 80.25 301 THR A O 1
ATOM 2418 N N . TRP A 1 302 ? 2.166 4.062 11.773 1 78.69 302 TRP A N 1
ATOM 2419 C CA . TRP A 1 302 ? 1.461 5.074 12.555 1 78.69 302 TRP A CA 1
ATOM 2420 C C . TRP A 1 302 ? 0.015 5.211 12.086 1 78.69 302 TRP A C 1
ATOM 2422 O O . TRP A 1 302 ? -0.894 5.379 12.906 1 78.69 302 TRP A O 1
ATOM 2432 N N . GLY A 1 303 ? -0.171 5.078 10.789 1 75.5 303 GLY A N 1
ATOM 2433 C CA . GLY A 1 303 ? -1.519 5.164 10.25 1 75.5 303 GLY A CA 1
ATOM 2434 C C . GLY A 1 303 ? -2.422 4.039 10.719 1 75.5 303 GLY A C 1
ATOM 2435 O O . GLY A 1 303 ? -3.602 4.266 11.008 1 75.5 303 GLY A O 1
ATOM 2436 N N . ASP A 1 304 ? -1.884 2.9 10.914 1 78 304 ASP A N 1
ATOM 2437 C CA . ASP A 1 304 ? -2.65 1.752 11.391 1 78 304 ASP A CA 1
ATOM 2438 C C . ASP A 1 304 ? -3.049 1.922 12.852 1 78 304 ASP A C 1
ATOM 2440 O O . ASP A 1 304 ? -4.152 1.548 13.25 1 78 304 ASP A O 1
ATOM 2444 N N . VAL A 1 305 ? -2.188 2.473 13.523 1 82.12 305 VAL A N 1
ATOM 2445 C CA . VAL A 1 305 ? -2.436 2.707 14.938 1 82.12 305 VAL A CA 1
ATOM 2446 C C . VAL A 1 305 ? -3.613 3.666 15.109 1 82.12 305 VAL A C 1
ATOM 2448 O O . VAL A 1 305 ? -4.469 3.461 15.969 1 82.12 305 VAL A O 1
ATOM 2451 N N . LEU A 1 306 ? -3.68 4.613 14.281 1 83.19 306 LEU A N 1
ATOM 2452 C CA . LEU A 1 306 ? -4.762 5.59 14.336 1 83.19 306 LEU A CA 1
ATOM 2453 C C . LEU A 1 306 ? -6.113 4.914 14.141 1 83.19 306 LEU A C 1
ATOM 2455 O O . LEU A 1 306 ? -7.055 5.16 14.898 1 83.19 306 LEU A O 1
ATOM 2459 N N . LEU A 1 307 ? -6.223 4.059 13.234 1 84 307 LEU A N 1
ATOM 2460 C CA . LEU A 1 307 ? -7.492 3.408 12.93 1 84 307 LEU A CA 1
ATOM 2461 C C . LEU A 1 307 ? -7.898 2.451 14.047 1 84 307 LEU A C 1
ATOM 2463 O O . LEU A 1 307 ? -9.078 2.369 14.398 1 84 307 LEU A O 1
ATOM 2467 N N . ARG A 1 308 ? -6.945 1.81 14.547 1 83.75 308 ARG A N 1
ATOM 2468 C CA . ARG A 1 308 ? -7.227 0.896 15.656 1 83.75 308 ARG A CA 1
ATOM 2469 C C . ARG A 1 308 ? -7.734 1.655 16.875 1 83.75 308 ARG A C 1
ATOM 2471 O O . ARG A 1 308 ? -8.672 1.208 17.547 1 83.75 308 ARG A O 1
ATOM 2478 N N . THR A 1 309 ? -7.094 2.725 17.125 1 86.94 309 THR A N 1
ATOM 2479 C CA . THR A 1 309 ? -7.52 3.564 18.234 1 86.94 309 THR A CA 1
ATOM 2480 C C . THR A 1 309 ? -8.938 4.082 18.016 1 86.94 309 THR A C 1
ATOM 2482 O O . THR A 1 309 ? -9.766 4.051 18.938 1 86.94 309 THR A O 1
ATOM 2485 N N . LEU A 1 310 ? -9.234 4.469 16.891 1 90.69 310 LEU A N 1
ATOM 2486 C CA . LEU A 1 310 ? -10.555 4.988 16.547 1 90.69 310 LEU A CA 1
ATOM 2487 C C . LEU A 1 310 ? -11.633 3.93 16.75 1 90.69 310 LEU A C 1
ATOM 2489 O O . LEU A 1 310 ? -12.664 4.203 17.375 1 90.69 310 LEU A O 1
ATOM 2493 N N . ARG A 1 311 ? -11.375 2.758 16.312 1 87.94 311 ARG A N 1
ATOM 2494 C CA . ARG A 1 311 ? -12.336 1.676 16.484 1 87.94 311 ARG A CA 1
ATOM 2495 C C . ARG A 1 311 ? -12.531 1.334 17.953 1 87.94 311 ARG A C 1
ATOM 2497 O O . ARG A 1 311 ? -13.648 1.032 18.391 1 87.94 311 ARG A O 1
ATOM 2504 N N . GLY A 1 312 ? -11.43 1.343 18.656 1 86.19 312 GLY A N 1
ATOM 2505 C CA . GLY A 1 312 ? -11.531 1.126 20.094 1 86.19 312 GLY A CA 1
ATOM 2506 C C . GLY A 1 312 ? -12.422 2.133 20.781 1 86.19 312 GLY A C 1
ATOM 2507 O O . GLY A 1 312 ? -13.18 1.779 21.703 1 86.19 312 GLY A O 1
ATOM 2508 N N . LEU A 1 313 ? -12.344 3.336 20.391 1 89.19 313 LEU A N 1
ATOM 2509 C CA . LEU A 1 313 ? -13.141 4.406 20.969 1 89.19 313 LEU A CA 1
ATOM 2510 C C . LEU A 1 313 ? -14.609 4.262 20.594 1 89.19 313 LEU A C 1
ATOM 2512 O O . LEU A 1 313 ? -15.5 4.527 21.406 1 89.19 313 LEU A O 1
ATOM 2516 N N . LEU A 1 314 ? -14.867 3.768 19.422 1 91.88 314 LEU A N 1
ATOM 2517 C CA . LEU A 1 314 ? -16.219 3.76 18.875 1 91.88 314 LEU A CA 1
ATOM 2518 C C . LEU A 1 314 ? -16.969 2.494 19.297 1 91.88 314 LEU A C 1
ATOM 2520 O O . LEU A 1 314 ? -18.188 2.512 19.469 1 91.88 314 LEU A O 1
ATOM 2524 N N . TYR A 1 315 ? -16.203 1.385 19.297 1 85.88 315 TYR A N 1
ATOM 2525 C CA . TYR A 1 315 ? -16.891 0.108 19.5 1 85.88 315 TYR A CA 1
ATOM 2526 C C . TYR A 1 315 ? -16.531 -0.494 20.859 1 85.88 315 TYR A C 1
ATOM 2528 O O . TYR A 1 315 ? -17.078 -1.536 21.234 1 85.88 315 TYR A O 1
ATOM 2536 N N . SER A 1 316 ? -15.445 -0.181 21.5 1 71.19 316 SER A N 1
ATOM 2537 C CA . SER A 1 316 ? -15.148 -0.753 22.812 1 71.19 316 SER A CA 1
ATOM 2538 C C . SER A 1 316 ? -16.312 -0.572 23.766 1 71.19 316 SER A C 1
ATOM 2540 O O . SER A 1 316 ? -16.922 0.506 23.844 1 71.19 316 SER A O 1
ATOM 2542 N N . VAL A 1 317 ? -17.234 -1.63 23.828 1 49.69 317 VAL A N 1
ATOM 2543 C CA . VAL A 1 317 ? -18.203 -1.702 24.922 1 49.69 317 VAL A CA 1
ATOM 2544 C C . VAL A 1 317 ? -17.516 -1.353 26.234 1 49.69 317 VAL A C 1
ATOM 2546 O O . VAL A 1 317 ? -16.406 -1.804 26.5 1 49.69 317 VAL A O 1
ATOM 2549 N N . PRO A 1 318 ? -18.188 -0.521 27.125 1 38.22 318 PRO A N 1
ATOM 2550 C CA . PRO A 1 318 ? -17.781 -0.435 28.516 1 38.22 318 PRO A CA 1
ATOM 2551 C C . PRO A 1 318 ? -17.656 -1.804 29.188 1 38.22 318 PRO A C 1
ATOM 2553 O O . PRO A 1 318 ? -18.328 -2.756 28.781 1 38.22 318 PRO A O 1
ATOM 2556 N N . MET B 1 1 ? -4.836 3.182 -55.875 1 22.58 1 MET B N 1
ATOM 2557 C CA . MET B 1 1 ? -5.746 3.166 -54.75 1 22.58 1 MET B CA 1
ATOM 2558 C C . MET B 1 1 ? -4.992 3.406 -53.438 1 22.58 1 MET B C 1
ATOM 2560 O O . MET B 1 1 ? -4.023 2.709 -53.156 1 22.58 1 MET B O 1
ATOM 2564 N N . ALA B 1 2 ? -4.969 4.672 -53 1 29.14 2 ALA B N 1
ATOM 2565 C CA . ALA B 1 2 ? -4.086 5.262 -52 1 29.14 2 ALA B CA 1
ATOM 2566 C C . ALA B 1 2 ? -4.363 4.68 -50.625 1 29.14 2 ALA B C 1
ATOM 2568 O O . ALA B 1 2 ? -5.5 4.715 -50.125 1 29.14 2 ALA B O 1
ATOM 2569 N N . GLU B 1 3 ? -3.791 3.617 -50.219 1 23.88 3 GLU B N 1
ATOM 2570 C CA . GLU B 1 3 ? -4.043 2.793 -49.062 1 23.88 3 GLU B CA 1
ATOM 2571 C C . GLU B 1 3 ? -3.781 3.574 -47.781 1 23.88 3 GLU B C 1
ATOM 2573 O O . GLU B 1 3 ? -2.688 4.109 -47.562 1 23.88 3 GLU B O 1
ATOM 2578 N N . LYS B 1 4 ? -4.871 4.254 -47.344 1 30.64 4 LYS B N 1
ATOM 2579 C CA . LYS B 1 4 ? -4.902 5.125 -46.156 1 30.64 4 LYS B CA 1
ATOM 2580 C C . LYS B 1 4 ? -4.379 4.398 -44.938 1 30.64 4 LYS B C 1
ATOM 2582 O O . LYS B 1 4 ? -4.953 3.396 -44.5 1 30.64 4 LYS B O 1
ATOM 2587 N N . ARG B 1 5 ? -3.031 4.219 -44.75 1 29.83 5 ARG B N 1
ATOM 2588 C CA . ARG B 1 5 ? -2.258 3.602 -43.656 1 29.83 5 ARG B CA 1
ATOM 2589 C C . ARG B 1 5 ? -2.635 4.191 -42.312 1 29.83 5 ARG B C 1
ATOM 2591 O O . ARG B 1 5 ? -2.488 5.395 -42.094 1 29.83 5 ARG B O 1
ATOM 2598 N N . TYR B 1 6 ? -3.699 3.676 -41.688 1 30.05 6 TYR B N 1
ATOM 2599 C CA . TYR B 1 6 ? -4.254 4.07 -40.406 1 30.05 6 TYR B CA 1
ATOM 2600 C C . TYR B 1 6 ? -3.209 3.949 -39.281 1 30.05 6 TYR B C 1
ATOM 2602 O O . TYR B 1 6 ? -2.598 2.893 -39.125 1 30.05 6 TYR B O 1
ATOM 2610 N N . LYS B 1 7 ? -2.461 4.988 -39.125 1 35.41 7 LYS B N 1
ATOM 2611 C CA . LYS B 1 7 ? -1.351 5.148 -38.188 1 35.41 7 LYS B CA 1
ATOM 2612 C C . LYS B 1 7 ? -1.755 4.73 -36.781 1 35.41 7 LYS B C 1
ATOM 2614 O O . LYS B 1 7 ? -2.811 5.129 -36.281 1 35.41 7 LYS B O 1
ATOM 2619 N N . SER B 1 8 ? -1.112 3.756 -36.25 1 34.66 8 SER B N 1
ATOM 2620 C CA . SER B 1 8 ? -1.448 2.969 -35.062 1 34.66 8 SER B CA 1
ATOM 2621 C C . SER B 1 8 ? -1.561 3.852 -33.844 1 34.66 8 SER B C 1
ATOM 2623 O O . SER B 1 8 ? -0.873 4.867 -33.719 1 34.66 8 SER B O 1
ATOM 2625 N N . THR B 1 9 ? -2.586 3.809 -33.094 1 37.69 9 THR B N 1
ATOM 2626 C CA . THR B 1 9 ? -3.082 4.555 -31.938 1 37.69 9 THR B CA 1
ATOM 2627 C C . THR B 1 9 ? -2.016 4.641 -30.859 1 37.69 9 THR B C 1
ATOM 2629 O O . THR B 1 9 ? -2.049 5.547 -30.016 1 37.69 9 THR B O 1
ATOM 2632 N N . ASN B 1 10 ? -0.996 3.832 -30.953 1 36.56 10 ASN B N 1
ATOM 2633 C CA . ASN B 1 10 ? 0.144 3.826 -30.047 1 36.56 10 ASN B CA 1
ATOM 2634 C C . ASN B 1 10 ? 1.055 5.027 -30.281 1 36.56 10 ASN B C 1
ATOM 2636 O O . ASN B 1 10 ? 1.57 5.617 -29.328 1 36.56 10 ASN B O 1
ATOM 2640 N N . VAL B 1 11 ? 1.224 5.465 -31.484 1 42.56 11 VAL B N 1
ATOM 2641 C CA . VAL B 1 11 ? 2.115 6.551 -31.875 1 42.56 11 VAL B CA 1
ATOM 2642 C C . VAL B 1 11 ? 1.515 7.891 -31.469 1 42.56 11 VAL B C 1
ATOM 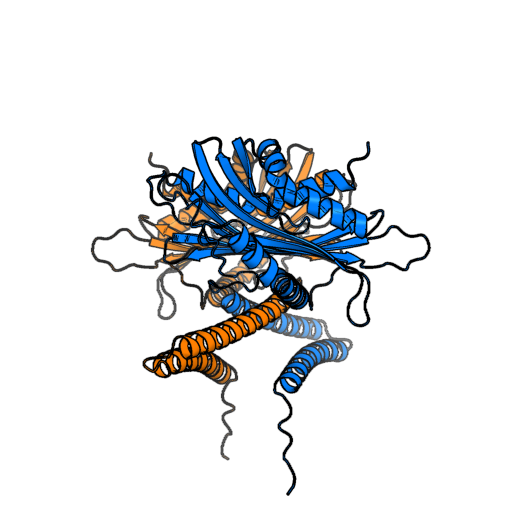2644 O O . VAL B 1 11 ? 2.227 8.773 -30.984 1 42.56 11 VAL B O 1
ATOM 2647 N N . ARG B 1 12 ? 0.212 7.922 -31.438 1 39.41 12 ARG B N 1
ATOM 2648 C CA . ARG B 1 12 ? -0.449 9.18 -31.094 1 39.41 12 ARG B CA 1
ATOM 2649 C C . ARG B 1 12 ? -0.421 9.414 -29.578 1 39.41 12 ARG B C 1
ATOM 2651 O O . ARG B 1 12 ? -0.15 10.523 -29.125 1 39.41 12 ARG B O 1
ATOM 2658 N N . ARG B 1 13 ? -0.458 8.383 -28.859 1 40.22 13 ARG B N 1
ATOM 2659 C CA . ARG B 1 13 ? -0.473 8.516 -27.406 1 40.22 13 ARG B CA 1
ATOM 2660 C C . ARG B 1 13 ? 0.924 8.812 -26.875 1 40.22 13 ARG B C 1
ATOM 2662 O O . ARG B 1 13 ? 1.081 9.594 -25.938 1 40.22 13 ARG B O 1
ATOM 2669 N N . LYS B 1 14 ? 1.909 8.336 -27.5 1 41.91 14 LYS B N 1
ATOM 2670 C CA . LYS B 1 14 ? 3.289 8.727 -27.219 1 41.91 14 LYS B CA 1
ATOM 2671 C C . LYS B 1 14 ? 3.52 10.195 -27.531 1 41.91 14 LYS B C 1
ATOM 2673 O O . LYS B 1 14 ? 4.152 10.914 -26.75 1 41.91 14 LYS B O 1
ATOM 2678 N N . LYS B 1 15 ? 2.875 10.633 -28.609 1 44.66 15 LYS B N 1
ATOM 2679 C CA . LYS B 1 15 ? 3.062 12.023 -29 1 44.66 15 LYS B CA 1
ATOM 2680 C C . LYS B 1 15 ? 2.326 12.977 -28.062 1 44.66 15 LYS B C 1
ATOM 2682 O O . LYS B 1 15 ? 2.848 14.031 -27.703 1 44.66 15 LYS B O 1
ATOM 2687 N N . GLU B 1 16 ? 1.288 12.469 -27.531 1 45.19 16 GLU B N 1
ATOM 2688 C CA . GLU B 1 16 ? 0.514 13.305 -26.625 1 45.19 16 GLU B CA 1
ATOM 2689 C C . GLU B 1 16 ? 1.173 13.375 -25.25 1 45.19 16 GLU B C 1
ATOM 2691 O O . GLU B 1 16 ? 1.237 14.445 -24.641 1 45.19 16 GLU B O 1
ATOM 2696 N N . LYS B 1 17 ? 1.691 12.281 -24.766 1 43.19 17 LYS B N 1
ATOM 2697 C CA . LYS B 1 17 ? 2.465 12.273 -23.531 1 43.19 17 LYS B CA 1
ATOM 2698 C C . LYS B 1 17 ? 3.752 13.078 -23.688 1 43.19 17 LYS B C 1
ATOM 2700 O O . LYS B 1 17 ? 4.105 13.859 -22.797 1 43.19 17 LYS B O 1
ATOM 2705 N N . GLU B 1 18 ? 4.336 12.852 -24.734 1 47.75 18 GLU B N 1
ATOM 2706 C CA . GLU B 1 18 ? 5.512 13.656 -25.047 1 47.75 18 GLU B CA 1
ATOM 2707 C C . GLU B 1 18 ? 5.148 15.133 -25.203 1 47.75 18 GLU B C 1
ATOM 2709 O O . GLU B 1 18 ? 5.879 16.016 -24.734 1 47.75 18 GLU B O 1
ATOM 2714 N N . GLU B 1 19 ? 3.986 15.289 -25.641 1 49.09 19 GLU B N 1
ATOM 2715 C CA . GLU B 1 19 ? 3.514 16.672 -25.781 1 49.09 19 GLU B CA 1
ATOM 2716 C C . GLU B 1 19 ? 3.094 17.25 -24.438 1 49.09 19 GLU B C 1
ATOM 2718 O O . GLU B 1 19 ? 3.398 18.406 -24.125 1 49.09 19 GLU B O 1
ATOM 2723 N N . LEU B 1 20 ? 2.566 16.344 -23.719 1 47.16 20 LEU B N 1
ATOM 2724 C CA . LEU B 1 20 ? 2.195 16.828 -22.391 1 47.16 20 LEU B CA 1
ATOM 2725 C C . LEU B 1 20 ? 3.428 17.016 -21.516 1 47.16 20 LEU B C 1
ATOM 2727 O O . LEU B 1 20 ? 3.537 18 -20.781 1 47.16 20 LEU B O 1
ATOM 2731 N N . LEU B 1 21 ? 4.305 16.078 -21.594 1 48.16 21 LEU B N 1
ATOM 2732 C CA . LEU B 1 21 ? 5.57 16.219 -20.891 1 48.16 21 LEU B CA 1
ATOM 2733 C C . LEU B 1 21 ? 6.359 17.406 -21.438 1 48.16 21 LEU B C 1
ATOM 2735 O O . LEU B 1 21 ? 6.961 18.172 -20.672 1 48.16 21 LEU B O 1
ATOM 2739 N N . ALA B 1 22 ? 6.348 17.5 -22.703 1 52.28 22 ALA B N 1
ATOM 2740 C CA . ALA B 1 22 ? 6.969 18.656 -23.359 1 52.28 22 ALA B CA 1
ATOM 2741 C C . ALA B 1 22 ? 6.25 19.938 -22.969 1 52.28 22 ALA B C 1
ATOM 2743 O O . ALA B 1 22 ? 6.891 20.969 -22.734 1 52.28 22 ALA B O 1
ATOM 2744 N N . GLU B 1 23 ? 5.043 19.844 -22.875 1 48.56 23 GLU B N 1
ATOM 2745 C CA . GLU B 1 23 ? 4.285 21.016 -22.438 1 48.56 23 GLU B CA 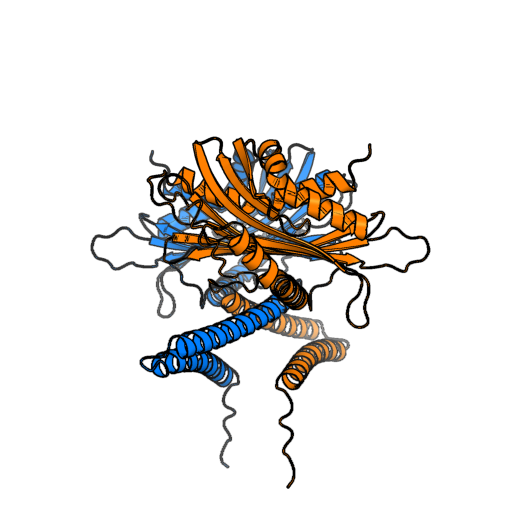1
ATOM 2746 C C . GLU B 1 23 ? 4.586 21.359 -20.984 1 48.56 23 GLU B C 1
ATOM 2748 O O . GLU B 1 23 ? 4.75 22.531 -20.641 1 48.56 23 GLU B O 1
ATOM 2753 N N . VAL B 1 24 ? 4.727 20.406 -20.188 1 46.84 24 VAL B N 1
ATOM 2754 C CA . VAL B 1 24 ? 5.082 20.641 -18.781 1 46.84 24 VAL B CA 1
ATOM 2755 C C . VAL B 1 24 ? 6.508 21.172 -18.688 1 46.84 24 VAL B C 1
ATOM 2757 O O . VAL B 1 24 ? 6.77 22.125 -17.953 1 46.84 24 VAL B O 1
ATOM 2760 N N . ARG B 1 25 ? 7.332 20.516 -19.438 1 47.62 25 ARG B N 1
ATOM 2761 C CA . ARG B 1 25 ? 8.688 21.047 -19.516 1 47.62 25 ARG B CA 1
ATOM 2762 C C . ARG B 1 25 ? 8.703 22.453 -20.094 1 47.62 25 ARG B C 1
ATOM 2764 O O . ARG B 1 25 ? 9.453 23.312 -19.641 1 47.62 25 ARG B O 1
ATOM 2771 N N . GLY B 1 26 ? 7.965 22.641 -21.156 1 46.78 26 GLY B N 1
ATOM 2772 C CA . GLY B 1 26 ? 7.836 23.969 -21.734 1 46.78 26 GLY B CA 1
ATOM 2773 C C . GLY B 1 26 ? 7.289 24.984 -20.766 1 46.78 26 GLY B C 1
ATOM 2774 O O . GLY B 1 26 ? 7.816 26.094 -20.656 1 46.78 26 GLY B O 1
ATOM 2775 N N . LEU B 1 27 ? 6.258 24.578 -20.109 1 46.16 27 LEU B N 1
ATOM 2776 C CA . LEU B 1 27 ? 5.66 25.484 -19.141 1 46.16 27 LEU B CA 1
ATOM 2777 C C . LEU B 1 27 ? 6.613 25.75 -17.984 1 46.16 27 LEU B C 1
ATOM 2779 O O . LEU B 1 27 ? 6.719 26.891 -17.5 1 46.16 27 LEU B O 1
ATOM 2783 N N . GLN B 1 28 ? 7.363 24.781 -17.531 1 45.94 28 GLN B N 1
ATOM 2784 C CA . GLN B 1 28 ? 8.406 24.953 -16.531 1 45.94 28 GLN B CA 1
ATOM 2785 C C . GLN B 1 28 ? 9.508 25.891 -17.031 1 45.94 28 GLN B C 1
ATOM 2787 O O . GLN B 1 28 ? 9.984 26.75 -16.297 1 45.94 28 GLN B O 1
ATOM 2792 N N . SER B 1 29 ? 9.867 25.641 -18.234 1 45.22 29 SER B N 1
ATOM 2793 C CA . SER B 1 29 ? 10.859 26.5 -18.859 1 45.22 29 SER B CA 1
ATOM 2794 C C . SER B 1 29 ? 10.312 27.922 -19.031 1 45.22 29 SER B C 1
ATOM 2796 O O . SER B 1 29 ? 11.039 28.891 -18.797 1 45.22 29 SER B O 1
ATOM 2798 N N . GLU B 1 30 ? 9.141 28.047 -19.609 1 43.31 30 GLU B N 1
ATOM 2799 C CA . GLU B 1 30 ? 8.531 29.359 -19.766 1 43.31 30 GLU B CA 1
ATOM 2800 C C . GLU B 1 30 ? 8.406 30.062 -18.406 1 43.31 30 GLU B C 1
ATOM 2802 O O . GLU B 1 30 ? 8.633 31.266 -18.312 1 43.31 30 GLU B O 1
ATOM 2807 N N . LEU B 1 31 ? 8.148 29.312 -17.453 1 40.59 31 LEU B N 1
ATOM 2808 C CA . LEU B 1 31 ? 8.086 29.844 -16.094 1 40.59 31 LEU B CA 1
ATOM 2809 C C . LEU B 1 31 ? 9.461 30.328 -15.648 1 40.59 31 LEU B C 1
ATOM 2811 O O . LEU B 1 31 ? 9.57 31.375 -15 1 40.59 31 LEU B O 1
ATOM 2815 N N . GLN B 1 32 ? 10.469 29.688 -15.969 1 41.34 32 GLN B N 1
ATOM 2816 C CA . GLN B 1 32 ? 11.828 30.125 -15.656 1 41.34 32 GLN B CA 1
ATOM 2817 C C . GLN B 1 32 ? 12.18 31.391 -16.422 1 41.34 32 GLN B C 1
ATOM 2819 O O . GLN B 1 32 ? 12.883 32.25 -15.906 1 41.34 32 GLN B O 1
ATOM 2824 N N . GLN B 1 33 ? 11.992 31.453 -17.641 1 41.03 33 GLN B N 1
ATOM 2825 C CA . GLN B 1 33 ? 12.352 32.594 -18.484 1 41.03 33 GLN B CA 1
ATOM 2826 C C . GLN B 1 33 ? 11.562 33.812 -18.109 1 41.03 33 GLN B C 1
ATOM 2828 O O . GLN B 1 33 ? 11.992 34.938 -18.375 1 41.03 33 GLN B O 1
ATOM 2833 N N . LEU B 1 34 ? 10.383 33.625 -17.922 1 36.34 34 LEU B N 1
ATOM 2834 C CA . LEU B 1 34 ? 9.617 34.812 -17.594 1 36.34 34 LEU B CA 1
ATOM 2835 C C . LEU B 1 34 ? 10.07 35.406 -16.266 1 36.34 34 LEU B C 1
ATOM 2837 O O . LEU B 1 34 ? 9.484 36.375 -15.773 1 36.34 34 LEU B O 1
ATOM 2841 N N . GLN B 1 35 ? 11.148 34.875 -15.641 1 36.03 35 GLN B N 1
ATOM 2842 C CA . GLN B 1 35 ? 11.562 35.562 -14.414 1 36.03 35 GLN B CA 1
ATOM 2843 C C . GLN B 1 35 ? 12.305 36.844 -14.727 1 36.03 35 GLN B C 1
ATOM 2845 O O . GLN B 1 35 ? 13.438 36.844 -15.211 1 36.03 35 GLN B O 1
ATOM 2850 N N . PRO B 1 36 ? 11.82 37.75 -15.25 1 41.72 36 PRO B N 1
ATOM 2851 C CA . PRO B 1 36 ? 12.555 39.031 -15.164 1 41.72 36 PRO B CA 1
ATOM 2852 C C . PRO B 1 36 ? 13.125 39.281 -13.773 1 41.72 36 PRO B C 1
ATOM 2854 O O . PRO B 1 36 ? 12.695 38.656 -12.797 1 41.72 36 PRO B O 1
ATOM 2857 N N . PRO B 1 37 ? 14.07 40.25 -13.578 1 46.06 37 PRO B N 1
ATOM 2858 C CA . PRO B 1 37 ? 14.484 40.781 -12.273 1 46.06 37 PRO B CA 1
ATOM 2859 C C . PRO B 1 37 ? 13.312 41.062 -11.352 1 46.06 37 PRO B C 1
ATOM 2861 O O . PRO B 1 37 ? 12.555 42 -11.57 1 46.06 37 PRO B O 1
ATOM 2864 N N . ARG B 1 38 ? 12.445 40.094 -11.102 1 48.5 38 ARG B N 1
ATOM 2865 C CA . ARG B 1 38 ? 11.031 40.094 -10.742 1 48.5 38 ARG B CA 1
ATOM 2866 C C . ARG B 1 38 ? 10.805 40.812 -9.414 1 48.5 38 ARG B C 1
ATOM 2868 O O . ARG B 1 38 ? 11.547 40.625 -8.453 1 48.5 38 ARG B O 1
ATOM 2875 N N . SER B 1 39 ? 10.234 41.906 -9.453 1 58.03 39 SER B N 1
ATOM 2876 C CA . SER B 1 39 ? 9.75 42.562 -8.242 1 58.03 39 SER B CA 1
ATOM 2877 C C . SER B 1 39 ? 9.18 41.531 -7.258 1 58.03 39 SER B C 1
ATOM 2879 O O . SER B 1 39 ? 8.812 40.438 -7.648 1 58.03 39 SER B O 1
ATOM 2881 N N . GLN B 1 40 ? 9.453 41.75 -5.953 1 61.81 40 GLN B N 1
ATOM 2882 C CA . GLN B 1 40 ? 8.914 40.906 -4.898 1 61.81 40 GLN B CA 1
ATOM 2883 C C . GLN B 1 40 ? 7.469 40.5 -5.199 1 61.81 40 GLN B C 1
ATOM 2885 O O . GLN B 1 40 ? 7.07 39.375 -4.949 1 61.81 40 GLN B O 1
ATOM 2890 N N . GLU B 1 41 ? 6.793 41.531 -5.832 1 65.56 41 GLU B N 1
ATOM 2891 C CA . GLU B 1 41 ? 5.406 41.25 -6.203 1 65.56 41 GLU B CA 1
ATOM 2892 C C . GLU B 1 41 ? 5.328 40.281 -7.383 1 65.56 41 GLU B C 1
ATOM 2894 O O . GLU B 1 41 ? 4.461 39.406 -7.422 1 65.56 41 GLU B O 1
ATOM 2899 N N . GLY B 1 42 ? 6.207 40.438 -8.234 1 60.84 42 GLY B N 1
ATOM 2900 C CA . GLY B 1 42 ? 6.273 39.562 -9.383 1 60.84 42 GLY B CA 1
ATOM 2901 C C . GLY B 1 42 ? 6.605 38.125 -9.008 1 60.84 42 GLY B C 1
ATOM 2902 O O . GLY B 1 42 ? 5.98 37.188 -9.508 1 60.84 42 GLY B O 1
ATOM 2903 N N . VAL B 1 43 ? 7.484 38.031 -8.094 1 66.38 43 VAL B N 1
ATOM 2904 C CA . VAL B 1 43 ? 7.887 36.719 -7.605 1 66.38 43 VAL B CA 1
ATOM 2905 C C . VAL B 1 43 ? 6.719 36.062 -6.879 1 66.38 43 VAL B C 1
ATOM 2907 O O . VAL B 1 43 ? 6.461 34.875 -7.059 1 66.38 43 VAL B O 1
ATOM 2910 N N . ARG B 1 44 ? 6.02 36.906 -6.172 1 66.38 44 ARG B N 1
ATOM 2911 C CA . ARG B 1 44 ? 4.883 36.375 -5.426 1 66.38 44 ARG B CA 1
ATOM 2912 C C . ARG B 1 44 ? 3.785 35.875 -6.375 1 66.38 44 ARG B C 1
ATOM 2914 O O . ARG B 1 44 ? 3.188 34.844 -6.156 1 66.38 44 ARG B O 1
ATOM 2921 N N . SER B 1 45 ? 3.57 36.656 -7.367 1 68.56 45 SER B N 1
ATOM 2922 C CA . SER B 1 45 ? 2.545 36.281 -8.336 1 68.56 45 SER B CA 1
ATOM 2923 C C . SER B 1 45 ? 2.941 35.031 -9.117 1 68.56 45 SER B C 1
ATOM 2925 O O . SER B 1 45 ? 2.115 34.156 -9.352 1 68.56 45 SER B O 1
ATOM 2927 N N . GLU B 1 46 ? 4.117 35 -9.492 1 65 46 GLU B N 1
ATOM 2928 C CA . GLU B 1 46 ? 4.617 33.812 -10.211 1 65 46 GLU B CA 1
ATOM 2929 C C . GLU B 1 46 ? 4.57 32.594 -9.328 1 65 46 GLU B C 1
ATOM 2931 O O . GLU B 1 46 ? 4.188 31.5 -9.789 1 65 46 GLU B O 1
ATOM 2936 N N . ASN B 1 47 ? 4.914 32.781 -8.164 1 67.12 47 ASN B N 1
ATOM 2937 C CA . ASN B 1 47 ? 4.859 31.656 -7.219 1 67.12 47 ASN B CA 1
ATOM 2938 C C . ASN B 1 47 ? 3.426 31.188 -6.996 1 67.12 47 ASN B C 1
ATOM 2940 O O . ASN B 1 47 ? 3.176 29.984 -6.898 1 67.12 47 ASN B O 1
ATOM 2944 N N . ALA B 1 48 ? 2.609 32.188 -7.02 1 72.06 48 ALA B N 1
ATOM 2945 C CA . ALA B 1 48 ? 1.201 31.828 -6.852 1 72.06 48 ALA B CA 1
ATOM 2946 C C . ALA B 1 48 ? 0.68 31.047 -8.055 1 72.06 48 ALA B C 1
ATOM 2948 O O . ALA B 1 48 ? -0.063 30.078 -7.906 1 72.06 48 ALA B O 1
ATOM 2949 N N . LEU B 1 49 ? 1.067 31.469 -9.18 1 68.19 49 LEU B N 1
ATOM 2950 C CA . LEU B 1 49 ? 0.661 30.781 -10.406 1 68.19 49 LEU B CA 1
ATOM 2951 C C . LEU B 1 49 ? 1.249 29.375 -10.469 1 68.19 49 LEU B C 1
ATOM 2953 O O . LEU B 1 49 ? 0.549 28.422 -10.812 1 68.19 49 LEU B O 1
ATOM 2957 N N . LEU B 1 50 ? 2.449 29.281 -10.188 1 68.25 50 LEU B N 1
ATOM 2958 C CA . LEU B 1 50 ? 3.104 27.984 -10.18 1 68.25 50 LEU B CA 1
ATOM 2959 C C . LEU B 1 50 ? 2.455 27.047 -9.156 1 68.25 50 LEU B C 1
ATOM 2961 O O . LEU B 1 50 ? 2.221 25.875 -9.445 1 68.25 50 LEU B O 1
ATOM 2965 N N . SER B 1 51 ? 2.154 27.641 -8.109 1 69.81 51 SER B N 1
ATOM 2966 C CA . SER B 1 51 ? 1.504 26.844 -7.062 1 69.81 51 SER B CA 1
ATOM 2967 C C . SER B 1 51 ? 0.134 26.359 -7.516 1 69.81 51 SER B C 1
ATOM 2969 O O . SER B 1 51 ? -0.236 25.203 -7.254 1 69.81 51 SER B O 1
ATOM 2971 N N . SER B 1 52 ? -0.496 27.188 -8.211 1 73.94 52 SER B N 1
ATOM 2972 C CA . SER B 1 52 ? -1.812 26.812 -8.719 1 73.94 52 SER B CA 1
ATOM 2973 C C . SER B 1 52 ? -1.706 25.719 -9.773 1 73.94 52 SER B C 1
ATOM 2975 O O . SER B 1 52 ? -2.51 24.781 -9.781 1 73.94 52 SER B O 1
ATOM 2977 N N . PHE B 1 53 ? -0.77 25.875 -10.57 1 70.62 53 PHE B N 1
ATOM 2978 C CA . PHE B 1 53 ? -0.553 24.875 -11.594 1 70.62 53 PHE B CA 1
ATOM 2979 C C . PHE B 1 53 ? -0.207 23.531 -10.961 1 70.62 53 PHE B C 1
ATOM 2981 O O . PHE B 1 53 ? -0.748 22.484 -11.359 1 70.62 53 PHE B O 1
ATOM 2988 N N . ILE B 1 54 ? 0.604 23.562 -10.055 1 71.62 54 ILE B N 1
ATOM 2989 C CA . ILE B 1 54 ? 1.028 22.344 -9.367 1 71.62 54 ILE B CA 1
ATOM 2990 C C . ILE B 1 54 ? -0.168 21.703 -8.664 1 71.62 54 ILE B C 1
ATOM 2992 O O . ILE B 1 54 ? -0.371 20.5 -8.758 1 71.62 54 ILE B O 1
ATOM 2996 N N . ARG B 1 55 ? -0.962 22.578 -8.172 1 76.75 55 ARG B N 1
ATOM 2997 C CA . ARG B 1 55 ? -2.15 22.078 -7.488 1 76.75 55 ARG B CA 1
ATOM 2998 C C . ARG B 1 55 ? -3.111 21.406 -8.469 1 76.75 55 ARG B C 1
ATOM 3000 O O . ARG B 1 55 ? -3.615 20.312 -8.219 1 76.75 55 ARG B O 1
ATOM 3007 N N . HIS B 1 56 ? -3.301 22.031 -9.508 1 75.19 56 HIS B N 1
ATOM 3008 C CA . HIS B 1 56 ? -4.199 21.484 -10.523 1 75.19 56 HIS B CA 1
ATOM 3009 C C . HIS B 1 56 ? -3.695 20.141 -11.039 1 75.19 56 HIS B C 1
ATOM 3011 O O . HIS B 1 56 ? -4.469 19.188 -11.156 1 75.19 56 HIS B O 1
ATOM 3017 N N . HIS B 1 57 ? -2.5 20.141 -11.258 1 75.19 57 HIS B N 1
ATOM 3018 C CA . HIS B 1 57 ? -1.896 18.891 -11.734 1 75.19 57 HIS B CA 1
ATOM 3019 C C . HIS B 1 57 ? -2.043 17.781 -10.703 1 75.19 57 HIS B C 1
ATOM 3021 O O . HIS B 1 57 ? -2.363 16.641 -11.055 1 75.19 57 HIS B O 1
ATOM 3027 N N . GLN B 1 58 ? -1.922 18.125 -9.539 1 76.81 58 GLN B N 1
ATOM 3028 C CA . GLN B 1 58 ? -2.025 17.141 -8.469 1 76.81 58 GLN B CA 1
ATOM 3029 C C . GLN B 1 58 ? -3.455 16.609 -8.336 1 76.81 58 GLN B C 1
ATOM 3031 O O . GLN B 1 58 ? -3.666 15.43 -8.07 1 76.81 58 GLN B O 1
ATOM 3036 N N . LEU B 1 59 ? -4.336 17.469 -8.625 1 81.38 59 LEU B N 1
ATOM 3037 C CA . LEU B 1 59 ? -5.73 17.047 -8.562 1 81.38 59 LEU B CA 1
ATOM 3038 C C . LEU B 1 59 ? -6.086 16.172 -9.758 1 81.38 59 LEU B C 1
ATOM 3040 O O . LEU B 1 59 ? -6.867 15.227 -9.625 1 81.38 59 LEU B O 1
ATOM 3044 N N . GLU B 1 60 ? -5.477 16.406 -10.82 1 76.12 60 GLU B N 1
ATOM 3045 C CA . GLU B 1 60 ? -5.664 15.539 -11.977 1 76.12 60 GLU B CA 1
ATOM 3046 C C . GLU B 1 60 ? -5.105 14.141 -11.703 1 76.12 60 GLU B C 1
ATOM 3048 O O . GLU B 1 60 ? -5.738 13.141 -12.039 1 76.12 60 GLU B O 1
ATOM 3053 N N . ILE B 1 61 ? -4 14.203 -11.133 1 77.25 61 ILE B N 1
ATOM 3054 C CA . ILE B 1 61 ? -3.4 12.922 -10.766 1 77.25 61 ILE B CA 1
ATOM 3055 C C . ILE B 1 61 ? -4.312 12.188 -9.789 1 77.25 61 ILE B C 1
ATOM 3057 O O . ILE B 1 61 ? -4.527 10.977 -9.914 1 77.25 61 ILE B O 1
ATOM 3061 N N . ALA B 1 62 ? -4.871 12.93 -8.945 1 82 62 ALA B N 1
ATOM 3062 C CA . ALA B 1 62 ? -5.793 12.336 -7.988 1 82 62 ALA B CA 1
ATOM 3063 C C . ALA B 1 62 ? -6.984 11.695 -8.695 1 82 62 ALA B C 1
ATOM 3065 O O . ALA B 1 62 ? -7.414 10.602 -8.328 1 82 62 ALA B O 1
ATOM 3066 N N . SER B 1 63 ? -7.418 12.297 -9.656 1 80.06 63 SER B N 1
ATOM 3067 C CA . SER B 1 63 ? -8.539 11.773 -10.43 1 80.06 63 SER B CA 1
ATOM 3068 C C . SER B 1 63 ? -8.156 10.484 -11.148 1 80.06 63 SER B C 1
ATOM 3070 O O . SER B 1 63 ? -8.914 9.516 -11.133 1 80.06 63 SER B O 1
ATOM 3072 N N . VAL B 1 64 ? -7.023 10.516 -11.68 1 76.62 64 VAL B N 1
ATOM 3073 C CA . VAL B 1 64 ? -6.551 9.328 -12.375 1 76.62 64 VAL B CA 1
ATOM 3074 C C . VAL B 1 64 ? -6.367 8.188 -11.375 1 76.62 64 VAL B C 1
ATOM 3076 O O . VAL B 1 64 ? -6.715 7.039 -11.664 1 76.62 64 VAL B O 1
ATOM 3079 N N . GLN B 1 65 ? -5.891 8.539 -10.289 1 79.56 65 GLN B N 1
ATOM 3080 C CA . GLN B 1 65 ? -5.68 7.527 -9.258 1 79.56 65 GLN B CA 1
ATOM 3081 C C . GLN B 1 65 ? -7.008 6.926 -8.805 1 79.56 65 GLN B C 1
ATOM 3083 O O . GLN B 1 65 ? -7.074 5.742 -8.461 1 79.56 65 GLN B O 1
ATOM 3088 N N . SER B 1 66 ? -8.031 7.723 -8.914 1 80.25 66 SER B N 1
ATOM 3089 C CA . SER B 1 66 ? -9.359 7.211 -8.586 1 80.25 66 SER B CA 1
ATOM 3090 C C . SER B 1 66 ? -9.805 6.152 -9.586 1 80.25 66 SER B C 1
ATOM 3092 O O . SER B 1 66 ? -10.375 5.129 -9.203 1 80.25 66 SER B O 1
ATOM 3094 N N . ILE B 1 67 ? -9.445 6.383 -10.695 1 73 67 ILE B N 1
ATOM 3095 C CA . ILE B 1 67 ? -9.812 5.449 -11.75 1 73 67 ILE B CA 1
ATOM 3096 C C . ILE B 1 67 ? -9.023 4.152 -11.594 1 73 67 ILE B C 1
ATOM 3098 O O . ILE B 1 67 ? -9.578 3.061 -11.727 1 73 67 ILE B O 1
ATOM 3102 N N . CYS B 1 68 ? -7.84 4.34 -11.258 1 73.94 68 CYS B N 1
ATOM 3103 C CA . CYS B 1 68 ? -6.953 3.186 -11.164 1 73.94 68 CYS B CA 1
ATOM 3104 C C . CYS B 1 68 ? -7.215 2.398 -9.883 1 73.94 68 CYS B C 1
ATOM 3106 O O . CYS B 1 68 ? -6.723 1.278 -9.727 1 73.94 68 CYS B O 1
ATOM 3108 N N . SER B 1 69 ? -8 3.012 -9.117 1 72.38 69 SER B N 1
ATOM 3109 C CA . SER B 1 69 ? -8.32 2.354 -7.855 1 72.38 69 SER B CA 1
ATOM 3110 C C . SER B 1 69 ? -9.508 1.413 -8 1 72.38 69 SER B C 1
ATOM 3112 O O . SER B 1 69 ? -9.859 0.693 -7.066 1 72.38 69 SER B O 1
ATOM 3114 N N . LEU B 1 70 ? -10.039 1.346 -9.039 1 70.31 70 LEU B N 1
ATOM 3115 C CA . LEU B 1 70 ? -11.172 0.454 -9.266 1 70.31 70 LEU B CA 1
ATOM 3116 C C . LEU B 1 70 ? -10.781 -0.997 -9 1 70.31 70 LEU B C 1
ATOM 3118 O O . LEU B 1 70 ? -9.703 -1.438 -9.406 1 70.31 70 LEU B O 1
ATOM 3122 N N . PRO B 1 71 ? -11.695 -1.597 -8.203 1 66.06 71 PRO B N 1
ATOM 3123 C CA . PRO B 1 71 ? -11.414 -3.008 -7.926 1 66.06 71 PRO B CA 1
ATOM 3124 C C . PRO B 1 71 ? -11.25 -3.836 -9.195 1 66.06 71 PRO B C 1
ATOM 3126 O O . PRO B 1 71 ? -12.125 -3.816 -10.07 1 66.06 71 PRO B O 1
ATOM 3129 N N . VAL B 1 72 ? -10.062 -4.336 -9.414 1 64.38 72 VAL B N 1
ATOM 3130 C CA . VAL B 1 72 ? -9.805 -5.203 -10.555 1 64.38 72 VAL B CA 1
ATOM 3131 C C . VAL B 1 72 ? -9.969 -6.664 -10.148 1 64.38 72 VAL B C 1
ATOM 3133 O O . VAL B 1 72 ? -9.281 -7.141 -9.242 1 64.38 72 VAL B O 1
ATOM 3136 N N . GLN B 1 73 ? -10.984 -7.238 -10.734 1 65.06 73 GLN B N 1
ATOM 3137 C CA . GLN B 1 73 ? -11.227 -8.625 -10.367 1 65.06 73 GLN B CA 1
ATOM 3138 C C . GLN B 1 73 ? -10.398 -9.578 -11.227 1 65.06 73 GLN B C 1
ATOM 3140 O O . GLN B 1 73 ? -10.281 -10.766 -10.914 1 65.06 73 GLN B O 1
ATOM 3145 N N . THR B 1 74 ? -9.852 -8.977 -12.258 1 72.44 74 THR B N 1
ATOM 3146 C CA . THR B 1 74 ? -8.969 -9.797 -13.086 1 72.44 74 THR B CA 1
ATOM 3147 C C . THR B 1 74 ? -7.578 -9.18 -13.172 1 72.44 7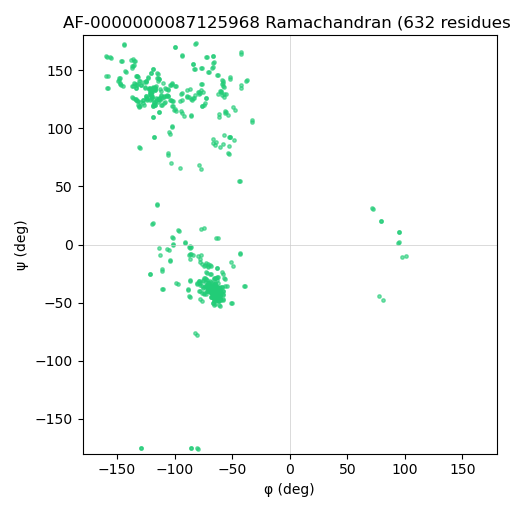4 THR B C 1
ATOM 3149 O O . THR B 1 74 ? -7.434 -7.957 -13.172 1 72.44 74 THR B O 1
ATOM 3152 N N . HIS B 1 75 ? -6.602 -10.008 -12.992 1 83.94 75 HIS B N 1
ATOM 3153 C CA . HIS B 1 75 ? -5.207 -9.594 -13.07 1 83.94 75 HIS B CA 1
ATOM 3154 C C . HIS B 1 75 ? -4.5 -10.258 -14.25 1 83.94 75 HIS B C 1
ATOM 3156 O O . HIS B 1 75 ? -4.77 -11.422 -14.562 1 83.94 75 HIS B O 1
ATOM 3162 N N . PRO B 1 76 ? -3.684 -9.57 -14.898 1 84.25 76 PRO B N 1
ATOM 3163 C CA . PRO B 1 76 ? -3.033 -10.133 -16.094 1 84.25 76 PRO B CA 1
ATOM 3164 C C . PRO B 1 76 ? -2.262 -11.414 -15.789 1 84.25 76 PRO B C 1
ATOM 3166 O O . PRO B 1 76 ? -2 -12.203 -16.703 1 84.25 76 PRO B O 1
ATOM 3169 N N . LEU B 1 77 ? -1.866 -11.57 -14.633 1 91.06 77 LEU B N 1
ATOM 3170 C CA . LEU B 1 77 ? -1.069 -12.734 -14.266 1 91.06 77 LEU B CA 1
ATOM 3171 C C . LEU B 1 77 ? -1.965 -13.938 -13.961 1 91.06 77 LEU B C 1
ATOM 3173 O O . LEU B 1 77 ? -1.48 -15.062 -13.836 1 91.06 77 LEU B O 1
ATOM 3177 N N . TYR B 1 78 ? -3.23 -13.664 -13.898 1 88.81 78 TYR B N 1
ATOM 3178 C CA . TYR B 1 78 ? -4.172 -14.719 -13.539 1 88.81 78 TYR B CA 1
ATOM 3179 C C . TYR B 1 78 ? -4.609 -15.5 -14.766 1 88.81 78 TYR B C 1
ATOM 3181 O O . TYR B 1 78 ? -4.938 -14.914 -15.805 1 88.81 78 TYR B O 1
ATOM 3189 N N . SER B 1 79 ? -4.594 -16.812 -14.633 1 86.12 79 SER B N 1
ATOM 3190 C CA . SER B 1 79 ? -5.223 -17.734 -15.578 1 86.12 79 SER B CA 1
ATOM 3191 C C . SER B 1 79 ? -6.051 -18.781 -14.852 1 86.12 79 SER B C 1
ATOM 3193 O O . SER B 1 79 ? -5.684 -19.234 -13.766 1 86.12 79 SER B O 1
ATOM 3195 N N . HIS B 1 80 ? -7.133 -19.109 -15.555 1 89.12 80 HIS B N 1
ATOM 3196 C CA . HIS B 1 80 ? -7.93 -20.188 -14.984 1 89.12 80 HIS B CA 1
ATOM 3197 C C . HIS B 1 80 ? -7.266 -21.547 -15.219 1 89.12 80 HIS B C 1
ATOM 3199 O O . HIS B 1 80 ? -7.027 -21.922 -16.375 1 89.12 80 HIS B O 1
ATOM 3205 N N . ILE B 1 81 ? -6.949 -22.219 -14.133 1 94.62 81 ILE B N 1
ATOM 3206 C CA . ILE B 1 81 ? -6.262 -23.5 -14.242 1 94.62 81 ILE B CA 1
ATOM 3207 C C . ILE B 1 81 ? -7.145 -24.609 -13.664 1 94.62 81 ILE B C 1
ATOM 3209 O O . ILE B 1 81 ? -7.492 -24.578 -12.484 1 94.62 81 ILE B O 1
ATOM 3213 N N . ARG B 1 82 ? -7.469 -25.547 -14.492 1 95.69 82 ARG B N 1
ATOM 3214 C CA . ARG B 1 82 ? -8.203 -26.75 -14.086 1 95.69 82 ARG B CA 1
ATOM 3215 C C . ARG B 1 82 ? -7.348 -28 -14.25 1 95.69 82 ARG B C 1
ATOM 3217 O O . ARG B 1 82 ? -6.863 -28.281 -15.352 1 95.69 82 ARG B O 1
ATOM 3224 N N . LEU B 1 83 ? -7.199 -28.688 -13.164 1 95.25 83 LEU B N 1
ATOM 3225 C CA . LEU B 1 83 ? -6.426 -29.922 -13.219 1 95.25 83 LEU B CA 1
ATOM 3226 C C . LEU B 1 83 ? -7.34 -31.141 -13.117 1 95.25 83 LEU B C 1
ATOM 3228 O O . LEU B 1 83 ? -8.148 -31.234 -12.195 1 95.25 83 LEU B O 1
ATOM 3232 N N . LYS B 1 84 ? -7.164 -31.984 -14.031 1 94.44 84 LYS B N 1
ATOM 3233 C CA . LYS B 1 84 ? -7.957 -33.219 -14.07 1 94.44 84 LYS B CA 1
ATOM 3234 C C . LYS B 1 84 ? -7.406 -34.25 -13.102 1 94.44 84 LYS B C 1
ATOM 3236 O O . LYS B 1 84 ? -6.441 -34 -12.383 1 94.44 84 LYS B O 1
ATOM 3241 N N . LYS B 1 85 ? -8.039 -35.469 -13.133 1 93.38 85 LYS B N 1
ATOM 3242 C CA . LYS B 1 85 ? -7.672 -36.5 -12.188 1 93.38 85 LYS B CA 1
ATOM 3243 C C . LYS B 1 85 ? -6.406 -37.219 -12.633 1 93.38 85 LYS B C 1
ATOM 3245 O O . LYS B 1 85 ? -5.574 -37.594 -11.805 1 93.38 85 LYS B O 1
ATOM 3250 N N . SER B 1 86 ? -6.223 -37.344 -13.914 1 91.81 86 SER B N 1
ATOM 3251 C CA . SER B 1 86 ? -5.074 -38.062 -14.453 1 91.81 86 SER B CA 1
ATOM 3252 C C . SER B 1 86 ? -3.803 -37.219 -14.367 1 91.81 86 SER B C 1
ATOM 3254 O O . SER B 1 86 ? -3.77 -36.094 -14.828 1 91.81 86 SER B O 1
ATOM 3256 N N . TRP B 1 87 ? -2.703 -37.875 -13.859 1 88.81 87 TRP B N 1
ATOM 3257 C CA . TRP B 1 87 ? -1.427 -37.188 -13.727 1 88.81 87 TRP B CA 1
ATOM 3258 C C . TRP B 1 87 ? -0.896 -36.75 -15.094 1 88.81 87 TRP B C 1
ATOM 3260 O O . TRP B 1 87 ? -0.283 -35.688 -15.219 1 88.81 87 TRP B O 1
ATOM 3270 N N . HIS B 1 88 ? -1.116 -37.594 -16.031 1 89.38 88 HIS B N 1
ATOM 3271 C CA . HIS B 1 88 ? -0.687 -37.25 -17.391 1 89.38 88 HIS B CA 1
ATOM 3272 C C . HIS B 1 88 ? -1.385 -36 -17.891 1 89.38 88 HIS B C 1
ATOM 3274 O O . HIS B 1 88 ? -0.729 -35.062 -18.359 1 89.38 88 HIS B O 1
ATOM 3280 N N . ASP B 1 89 ? -2.688 -35.938 -17.703 1 91.94 89 ASP B N 1
ATOM 3281 C CA . ASP B 1 89 ? -3.473 -34.781 -18.156 1 91.94 89 ASP B CA 1
ATOM 3282 C C . ASP B 1 89 ? -3.1 -33.531 -17.359 1 91.94 89 ASP B C 1
ATOM 3284 O O . ASP B 1 89 ? -3.053 -32.438 -17.922 1 91.94 89 ASP B O 1
ATOM 3288 N N . ARG B 1 90 ? -2.791 -33.688 -16.125 1 92.69 90 ARG B N 1
ATOM 3289 C CA . ARG B 1 90 ? -2.387 -32.562 -15.25 1 92.69 90 ARG B CA 1
ATOM 3290 C C . ARG B 1 90 ? -1.087 -31.938 -15.742 1 92.69 90 ARG B C 1
ATOM 3292 O O . ARG B 1 90 ? -1.003 -30.719 -15.898 1 92.69 90 ARG B O 1
ATOM 3299 N N . ASN B 1 91 ? -0.193 -32.812 -16.016 1 90 91 ASN B N 1
ATOM 3300 C CA . ASN B 1 91 ? 1.108 -32.312 -16.484 1 90 91 ASN B CA 1
ATOM 3301 C C . ASN B 1 91 ? 1.002 -31.641 -17.844 1 90 91 ASN B C 1
ATOM 3303 O O . ASN B 1 91 ? 1.637 -30.609 -18.062 1 90 91 ASN B O 1
ATOM 3307 N N . GLU B 1 92 ? 0.238 -32.219 -18.672 1 91.38 92 GLU B N 1
ATOM 3308 C CA . GLU B 1 92 ? 0.044 -31.609 -19.984 1 91.38 92 GLU B CA 1
ATOM 3309 C C . GLU B 1 92 ? -0.564 -30.219 -19.875 1 91.38 92 GLU B C 1
ATOM 3311 O O . GLU B 1 92 ? -0.141 -29.281 -20.562 1 91.38 92 GLU B O 1
ATOM 3316 N N . THR B 1 93 ? -1.498 -30.109 -19.016 1 92.56 93 THR B N 1
ATOM 3317 C CA . THR B 1 93 ? -2.148 -28.812 -18.797 1 92.56 93 THR B CA 1
ATOM 3318 C C . THR B 1 93 ? -1.145 -27.781 -18.297 1 92.56 93 THR B C 1
ATOM 3320 O O . THR B 1 93 ? -1.092 -26.656 -18.812 1 92.56 93 THR B O 1
ATOM 3323 N N . LEU B 1 94 ? -0.32 -28.078 -17.359 1 93.62 94 LEU B N 1
ATOM 3324 C CA . LEU B 1 94 ? 0.628 -27.156 -16.734 1 93.62 94 LEU B CA 1
ATOM 3325 C C . LEU B 1 94 ? 1.732 -26.781 -17.719 1 93.62 94 LEU B C 1
ATOM 3327 O O . LEU B 1 94 ? 2.158 -25.625 -17.766 1 93.62 94 LEU B O 1
ATOM 3331 N N . LEU B 1 95 ? 2.15 -27.719 -18.516 1 92.81 95 LEU B N 1
ATOM 3332 C CA . LEU B 1 95 ? 3.191 -27.438 -19.5 1 92.81 95 LEU B CA 1
ATOM 3333 C C . LEU B 1 95 ? 2.658 -26.531 -20.609 1 92.81 95 LEU B C 1
ATOM 3335 O O . LEU B 1 95 ? 3.383 -25.688 -21.125 1 92.81 95 LEU B O 1
ATOM 3339 N N . ALA B 1 96 ? 1.451 -26.688 -20.906 1 92.12 96 ALA B N 1
ATOM 3340 C CA . ALA B 1 96 ? 0.849 -25.969 -22.031 1 92.12 96 ALA B CA 1
ATOM 3341 C C . ALA B 1 96 ? 0.743 -24.484 -21.734 1 92.12 96 ALA B C 1
ATOM 3343 O O . ALA B 1 96 ? 0.781 -23.656 -22.656 1 92.12 96 ALA B O 1
ATOM 3344 N N . ILE B 1 97 ? 0.682 -24.109 -20.469 1 93 97 ILE B N 1
ATOM 3345 C CA . ILE B 1 97 ? 0.423 -22.703 -20.172 1 93 97 ILE B CA 1
ATOM 3346 C C . ILE B 1 97 ? 1.728 -22.016 -19.797 1 93 97 ILE B C 1
ATOM 3348 O O . ILE B 1 97 ? 1.752 -20.797 -19.578 1 93 97 ILE B O 1
ATOM 3352 N N . ARG B 1 98 ? 2.781 -22.688 -19.781 1 94.06 98 ARG B N 1
ATOM 3353 C CA . ARG B 1 98 ? 4.059 -22.188 -19.281 1 94.06 98 ARG B CA 1
ATOM 3354 C C . ARG B 1 98 ? 4.523 -20.969 -20.078 1 94.06 98 ARG B C 1
ATOM 3356 O O . ARG B 1 98 ? 4.832 -19.922 -19.484 1 94.06 98 ARG B O 1
ATOM 3363 N N . GLU B 1 99 ? 4.566 -21.094 -21.359 1 93.94 99 GLU B N 1
ATOM 3364 C CA . GLU B 1 99 ? 5.082 -20.016 -22.188 1 93.94 99 GLU B CA 1
ATOM 3365 C C . GLU B 1 99 ? 4.227 -18.766 -22.062 1 93.94 99 GLU B C 1
ATOM 3367 O O . GLU B 1 99 ? 4.754 -17.656 -21.953 1 93.94 99 GLU B O 1
ATOM 3372 N N . GLN B 1 100 ? 3.02 -19 -22.047 1 91.69 100 GLN B N 1
ATOM 3373 C CA . GLN B 1 100 ? 2.102 -17.875 -21.922 1 91.69 100 GLN B CA 1
ATOM 3374 C C . GLN B 1 100 ? 2.258 -17.172 -20.578 1 91.69 100 GLN B C 1
ATOM 3376 O O . GLN B 1 100 ? 2.145 -15.953 -20.484 1 91.69 100 GLN B O 1
ATOM 3381 N N . LYS B 1 101 ? 2.471 -17.938 -19.547 1 94.38 101 LYS B N 1
ATOM 3382 C CA . LYS B 1 101 ? 2.648 -17.375 -18.219 1 94.38 101 LYS B CA 1
ATOM 3383 C C . LYS B 1 101 ? 3.875 -16.469 -18.156 1 94.38 101 LYS B C 1
ATOM 3385 O O . LYS B 1 101 ? 3.814 -15.375 -17.609 1 94.38 101 LYS B O 1
ATOM 3390 N N . PHE B 1 102 ? 4.961 -16.875 -18.812 1 95.56 102 PHE B N 1
ATOM 3391 C CA . PHE B 1 102 ? 6.168 -16.062 -18.828 1 95.56 102 PHE B CA 1
ATOM 3392 C C . PHE B 1 102 ? 5.961 -14.797 -19.656 1 95.56 102 PHE B C 1
ATOM 3394 O O . PHE B 1 102 ? 6.375 -13.703 -19.25 1 95.56 102 PHE B O 1
ATOM 3401 N N . ARG B 1 103 ? 5.305 -14.953 -20.688 1 92.69 103 ARG B N 1
ATOM 3402 C CA . ARG B 1 103 ? 5.07 -13.805 -21.547 1 92.69 103 ARG B CA 1
ATOM 3403 C C . ARG B 1 103 ? 4.191 -12.766 -20.859 1 92.69 103 ARG B C 1
ATOM 3405 O O . ARG B 1 103 ? 4.523 -11.578 -20.844 1 92.69 103 ARG B O 1
ATOM 3412 N N . ALA B 1 104 ? 3.096 -13.211 -20.281 1 91.75 104 ALA B N 1
ATOM 3413 C CA . ALA B 1 104 ? 2.178 -12.32 -19.578 1 91.75 104 ALA B CA 1
ATOM 3414 C C . ALA B 1 104 ? 2.879 -11.609 -18.422 1 91.75 104 ALA B C 1
ATOM 3416 O O . ALA B 1 104 ? 2.684 -10.414 -18.219 1 91.75 104 ALA B O 1
ATOM 3417 N N . ALA B 1 105 ? 3.684 -12.344 -17.75 1 94.94 105 ALA B N 1
ATOM 3418 C CA . ALA B 1 105 ? 4.414 -11.789 -16.609 1 94.94 105 ALA B CA 1
ATOM 3419 C C . ALA B 1 105 ? 5.363 -10.688 -17.047 1 94.94 105 ALA B C 1
ATOM 3421 O O . ALA B 1 105 ? 5.359 -9.586 -16.484 1 94.94 105 ALA B O 1
ATOM 3422 N N . TYR B 1 106 ? 6.066 -10.953 -18.031 1 94.5 106 TYR B N 1
ATOM 3423 C CA . TYR B 1 106 ? 7.051 -9.984 -18.5 1 94.5 106 TYR B CA 1
ATOM 3424 C C . TYR B 1 106 ? 6.375 -8.727 -19.016 1 94.5 106 TYR B C 1
ATOM 3426 O O . TYR B 1 106 ? 6.766 -7.609 -18.656 1 94.5 106 TYR B O 1
ATOM 3434 N N . GLU B 1 107 ? 5.383 -8.906 -19.797 1 91.88 107 GLU B N 1
ATOM 3435 C CA . GLU B 1 107 ? 4.668 -7.766 -20.359 1 91.88 107 GLU B CA 1
ATOM 3436 C C . GLU B 1 107 ? 4.066 -6.891 -19.266 1 91.88 107 GLU B C 1
ATOM 3438 O O . GLU B 1 107 ? 4.203 -5.668 -19.297 1 91.88 107 GLU B O 1
ATOM 3443 N N . HIS B 1 108 ? 3.443 -7.516 -18.359 1 93.5 108 HIS B N 1
ATOM 3444 C CA . HIS B 1 108 ? 2.799 -6.77 -17.281 1 93.5 108 HIS B CA 1
ATOM 3445 C C . HIS B 1 108 ? 3.822 -5.988 -16.469 1 93.5 108 HIS B C 1
ATOM 3447 O O . HIS B 1 108 ? 3.633 -4.801 -16.188 1 93.5 108 HIS B O 1
ATOM 3453 N N . ILE B 1 109 ? 4.906 -6.625 -16.094 1 94.56 109 ILE B N 1
ATOM 3454 C CA . ILE B 1 109 ? 5.902 -6.016 -15.227 1 94.56 109 ILE B CA 1
ATOM 3455 C C . ILE B 1 109 ? 6.602 -4.875 -15.961 1 94.56 109 ILE B C 1
ATOM 3457 O O . ILE B 1 109 ? 6.836 -3.811 -15.383 1 94.56 109 ILE B O 1
ATOM 3461 N N . VAL B 1 110 ? 6.879 -5.078 -17.172 1 88.75 110 VAL B N 1
ATOM 3462 C CA . VAL B 1 110 ? 7.551 -4.051 -17.953 1 88.75 110 VAL B CA 1
ATOM 3463 C C . VAL B 1 110 ? 6.637 -2.842 -18.125 1 88.75 110 VAL B C 1
ATOM 3465 O O . VAL B 1 110 ? 7.07 -1.699 -17.969 1 88.75 110 VAL B O 1
ATOM 3468 N N . LEU B 1 111 ? 5.414 -3.07 -18.359 1 87.38 111 LEU B N 1
ATOM 3469 C CA . LEU B 1 111 ? 4.465 -1.976 -18.531 1 87.38 111 LEU B CA 1
ATOM 3470 C C . LEU B 1 111 ? 4.27 -1.212 -17.234 1 87.38 111 LEU B C 1
ATOM 3472 O O . LEU B 1 111 ? 4.16 0.017 -17.234 1 87.38 111 LEU B O 1
ATOM 3476 N N . ARG B 1 112 ? 4.219 -1.896 -16.141 1 89.75 112 ARG B N 1
ATOM 3477 C CA . ARG B 1 112 ? 4.012 -1.291 -14.828 1 89.75 112 ARG B CA 1
ATOM 3478 C C . ARG B 1 112 ? 5.227 -0.473 -14.398 1 89.75 112 ARG B C 1
ATOM 3480 O O . ARG B 1 112 ? 5.125 0.397 -13.531 1 89.75 112 ARG B O 1
ATOM 3487 N N . SER B 1 113 ? 6.371 -0.698 -15.039 1 89.31 113 SER B N 1
ATOM 3488 C CA . SER B 1 113 ? 7.594 -0.045 -14.586 1 89.31 113 SER B CA 1
ATOM 3489 C C . SER B 1 113 ? 8.188 0.84 -15.68 1 89.31 113 SER B C 1
ATOM 3491 O O . SER B 1 113 ? 9.352 1.241 -15.594 1 89.31 113 SER B O 1
ATOM 3493 N N . GLN B 1 114 ? 7.445 1.11 -16.547 1 81.38 114 GLN B N 1
ATOM 3494 C CA . GLN B 1 114 ? 7.965 1.795 -17.734 1 81.38 114 GLN B CA 1
ATOM 3495 C C . GLN B 1 114 ? 8.477 3.188 -17.375 1 81.38 114 GLN B C 1
ATOM 3497 O O . GLN B 1 114 ? 9.492 3.637 -17.906 1 81.38 114 GLN B O 1
ATOM 3502 N N . ILE B 1 115 ? 7.867 3.816 -16.469 1 78.12 115 ILE B N 1
ATOM 3503 C CA . ILE B 1 115 ? 8.234 5.199 -16.188 1 78.12 115 ILE B CA 1
ATOM 3504 C C . ILE B 1 115 ? 8.859 5.297 -14.797 1 78.12 115 ILE B C 1
ATOM 3506 O O . ILE B 1 115 ? 9.328 6.363 -14.391 1 78.12 115 ILE B O 1
ATOM 3510 N N . THR B 1 116 ? 8.914 4.258 -14.109 1 77.25 116 THR B N 1
ATOM 3511 C CA . THR B 1 116 ? 9.469 4.27 -12.758 1 77.25 116 THR B CA 1
ATOM 3512 C C . THR B 1 116 ? 10.977 4.062 -12.797 1 77.25 116 THR B C 1
ATOM 3514 O O . THR B 1 116 ? 11.469 3.111 -13.406 1 77.25 116 THR B O 1
ATOM 3517 N N . PRO B 1 117 ? 11.625 4.996 -12.148 1 78.62 117 PRO B N 1
ATOM 3518 C CA . PRO B 1 117 ? 13.07 4.793 -12.109 1 78.62 117 PRO B CA 1
ATOM 3519 C C . PRO B 1 117 ? 13.469 3.486 -11.43 1 78.62 117 PRO B C 1
ATOM 3521 O O . PRO B 1 117 ? 13.023 3.213 -10.305 1 78.62 117 PRO B O 1
ATOM 3524 N N . LEU B 1 118 ? 14.344 2.719 -12.055 1 81.25 118 LEU B N 1
ATOM 3525 C CA . LEU B 1 118 ? 14.703 1.396 -11.555 1 81.25 118 LEU B CA 1
ATOM 3526 C C . LEU B 1 118 ? 15.672 1.5 -10.391 1 81.25 118 LEU B C 1
ATOM 3528 O O . LEU B 1 118 ? 15.836 0.546 -9.625 1 81.25 118 LEU B O 1
ATOM 3532 N N . ASN B 1 119 ? 16.25 2.641 -10.234 1 78.44 119 ASN B N 1
ATOM 3533 C CA . ASN B 1 119 ? 17.25 2.805 -9.188 1 78.44 119 ASN B CA 1
ATOM 3534 C C . ASN B 1 119 ? 16.625 3.289 -7.883 1 78.44 119 ASN B C 1
ATOM 3536 O O . ASN B 1 119 ? 17.312 3.518 -6.895 1 78.44 119 ASN B O 1
ATOM 3540 N N . GLN B 1 120 ? 15.383 3.436 -7.918 1 82.06 120 GLN B N 1
ATOM 3541 C CA . GLN B 1 120 ? 14.703 3.869 -6.703 1 82.06 120 GLN B CA 1
ATOM 3542 C C . GLN B 1 120 ? 13.648 2.852 -6.27 1 82.06 120 GLN B C 1
ATOM 3544 O O . GLN B 1 120 ? 12.789 2.461 -7.062 1 82.06 120 GLN B O 1
ATOM 3549 N N . PRO B 1 121 ? 13.828 2.441 -5.039 1 87.25 121 PRO B N 1
ATOM 3550 C CA . PRO B 1 121 ? 12.812 1.515 -4.543 1 87.25 121 PRO B CA 1
ATOM 3551 C C . PRO B 1 121 ? 11.406 2.1 -4.598 1 87.25 121 PRO B C 1
ATOM 3553 O O . PRO B 1 121 ? 11.219 3.301 -4.387 1 87.25 121 PRO B O 1
ATOM 3556 N N . HIS B 1 122 ? 10.492 1.237 -4.969 1 89.81 122 HIS B N 1
ATOM 3557 C CA . HIS B 1 122 ? 9.094 1.619 -5.086 1 89.81 122 HIS B CA 1
ATOM 3558 C C . HIS B 1 122 ? 8.172 0.471 -4.684 1 89.81 122 HIS B C 1
ATOM 3560 O O . HIS B 1 122 ? 8.453 -0.691 -4.98 1 89.81 122 HIS B O 1
ATOM 3566 N N . LEU B 1 123 ? 7.156 0.814 -3.916 1 91.06 123 LEU B N 1
ATOM 3567 C CA . LEU B 1 123 ? 6.129 -0.154 -3.547 1 91.06 123 LEU B CA 1
ATOM 3568 C C . LEU B 1 123 ? 4.734 0.437 -3.725 1 91.06 123 LEU B C 1
ATOM 3570 O O . LEU B 1 123 ? 4.469 1.559 -3.285 1 91.06 123 LEU B O 1
ATOM 3574 N N . SER B 1 124 ? 3.939 -0.243 -4.477 1 90.38 124 SER B N 1
ATOM 3575 C CA . SER B 1 124 ? 2.512 0.043 -4.582 1 90.38 124 SER B CA 1
ATOM 3576 C C . SER B 1 124 ? 1.676 -1.114 -4.047 1 90.38 124 SER B C 1
ATOM 3578 O O . SER B 1 124 ? 1.83 -2.254 -4.488 1 90.38 124 SER B O 1
ATOM 3580 N N . ASP B 1 125 ? 0.846 -0.768 -3.152 1 90.19 125 ASP B N 1
ATOM 3581 C CA . ASP B 1 125 ? -0.024 -1.746 -2.506 1 90.19 125 ASP B CA 1
ATOM 3582 C C . ASP B 1 125 ? -1.476 -1.273 -2.506 1 90.19 125 ASP B C 1
ATOM 3584 O O . ASP B 1 125 ? -1.793 -0.226 -1.938 1 90.19 125 ASP B O 1
ATOM 3588 N N . GLU B 1 126 ? -2.316 -2.086 -3.16 1 89.31 126 GLU B N 1
ATOM 3589 C CA . GLU B 1 126 ? -3.75 -1.81 -3.197 1 89.31 126 GLU B CA 1
ATOM 3590 C C . GLU B 1 126 ? -4.551 -2.953 -2.58 1 89.31 126 GLU B C 1
ATOM 3592 O O . GLU B 1 126 ? -4.375 -4.113 -2.957 1 89.31 126 GLU B O 1
ATOM 3597 N N . ARG B 1 127 ? -5.43 -2.568 -1.71 1 89.94 127 ARG B N 1
ATOM 3598 C CA . ARG B 1 127 ? -6.27 -3.564 -1.055 1 89.94 127 ARG B CA 1
ATOM 3599 C C . ARG B 1 127 ? -7.742 -3.166 -1.123 1 89.94 127 ARG B C 1
ATOM 3601 O O . ARG B 1 127 ? -8.078 -1.99 -0.968 1 89.94 127 ARG B O 1
ATOM 3608 N N . PHE B 1 128 ? -8.578 -4.215 -1.359 1 88.5 128 PHE B N 1
ATOM 3609 C CA . PHE B 1 128 ? -10 -3.922 -1.446 1 88.5 128 PHE B CA 1
ATOM 3610 C C . PHE B 1 128 ? -10.828 -5.176 -1.187 1 88.5 128 PHE B C 1
ATOM 3612 O O . PHE B 1 128 ? -10.312 -6.293 -1.247 1 88.5 128 PHE B O 1
ATOM 3619 N N . GLU B 1 129 ? -12.055 -4.934 -0.878 1 88 129 GLU B N 1
ATOM 3620 C CA . GLU B 1 129 ? -13.031 -6.008 -0.706 1 88 129 GLU B CA 1
ATOM 3621 C C . GLU B 1 129 ? -14.023 -6.043 -1.865 1 88 129 GLU B C 1
ATOM 3623 O O . GLU B 1 129 ? -14.484 -4.996 -2.324 1 88 129 GLU B O 1
ATOM 3628 N N . THR B 1 130 ? -14.211 -7.27 -2.316 1 85.81 130 THR B N 1
ATOM 3629 C CA . THR B 1 130 ? -15.172 -7.426 -3.398 1 85.81 130 THR B CA 1
ATOM 3630 C C . THR B 1 130 ? -16.594 -7.477 -2.852 1 85.81 130 THR B C 1
ATOM 3632 O O . THR B 1 130 ? -16.797 -7.539 -1.637 1 85.81 130 THR B O 1
ATOM 3635 N N . ALA B 1 131 ? -17.547 -7.457 -3.744 1 80.88 131 ALA B N 1
ATOM 3636 C CA . ALA B 1 131 ? -18.953 -7.508 -3.363 1 80.88 131 ALA B CA 1
ATOM 3637 C C . ALA B 1 131 ? -19.281 -8.812 -2.646 1 80.88 131 ALA B C 1
ATOM 3639 O O . ALA B 1 131 ? -20.156 -8.852 -1.78 1 80.88 131 ALA B O 1
ATOM 3640 N N . ASP B 1 132 ? -18.531 -9.867 -2.955 1 84.19 132 ASP B N 1
ATOM 3641 C CA . ASP B 1 132 ? -18.781 -11.188 -2.373 1 84.19 132 ASP B CA 1
ATOM 3642 C C . ASP B 1 132 ? -18.062 -11.336 -1.032 1 84.19 132 ASP B C 1
ATOM 3644 O O . ASP B 1 132 ? -18.125 -12.391 -0.402 1 84.19 132 ASP B O 1
ATOM 3648 N N . GLY B 1 133 ? -17.312 -10.305 -0.666 1 83.88 133 GLY B N 1
ATOM 3649 C CA . GLY B 1 133 ? -16.641 -10.328 0.628 1 83.88 133 GLY B CA 1
ATOM 3650 C C . GLY B 1 133 ? -15.219 -10.836 0.557 1 83.88 133 GLY B C 1
ATOM 3651 O O . GLY B 1 133 ? -14.555 -10.977 1.585 1 83.88 133 GLY B O 1
ATOM 3652 N N . ASP B 1 134 ? -14.781 -11.141 -0.657 1 90.5 134 ASP B N 1
ATOM 3653 C CA . ASP B 1 134 ? -13.383 -11.547 -0.804 1 90.5 134 ASP B CA 1
ATOM 3654 C C . ASP B 1 134 ? -12.445 -10.359 -0.608 1 90.5 134 ASP B C 1
ATOM 3656 O O . ASP B 1 134 ? -12.789 -9.227 -0.952 1 90.5 134 ASP B O 1
ATOM 3660 N N . VAL B 1 135 ? -11.32 -10.68 -0.091 1 91.44 135 VAL B N 1
ATOM 3661 C CA . VAL B 1 135 ? -10.312 -9.641 0.095 1 91.44 135 VAL B CA 1
ATOM 3662 C C . VAL B 1 135 ? -9.211 -9.797 -0.953 1 91.44 135 VAL B C 1
ATOM 3664 O O . VAL B 1 135 ? -8.648 -10.883 -1.114 1 91.44 135 VAL B O 1
ATOM 3667 N N . CYS B 1 136 ? -8.953 -8.734 -1.613 1 91.5 136 CYS B N 1
ATOM 3668 C CA . CYS B 1 136 ? -7.953 -8.75 -2.674 1 91.5 136 CYS B CA 1
ATOM 3669 C C . CYS B 1 136 ? -6.828 -7.77 -2.383 1 91.5 136 CYS B C 1
ATOM 3671 O O . CYS B 1 136 ? -7.055 -6.727 -1.763 1 91.5 136 CYS B O 1
ATOM 3673 N N . CYS B 1 137 ? -5.652 -8.133 -2.834 1 92.25 137 CYS B N 1
ATOM 3674 C CA . CYS B 1 137 ? -4.465 -7.293 -2.719 1 92.25 137 CYS B CA 1
ATOM 3675 C C . CYS B 1 137 ? -3.662 -7.305 -4.012 1 92.25 137 CYS B C 1
ATOM 3677 O O . CYS B 1 137 ? -3.367 -8.367 -4.559 1 92.25 137 CYS B O 1
ATOM 3679 N N . ILE B 1 138 ? -3.396 -6.152 -4.504 1 90.5 138 ILE B N 1
ATOM 3680 C CA . ILE B 1 138 ? -2.527 -5.992 -5.664 1 90.5 138 ILE B CA 1
ATOM 3681 C C . ILE B 1 138 ? -1.231 -5.301 -5.246 1 90.5 138 ILE B C 1
ATOM 3683 O O . ILE B 1 138 ? -1.26 -4.234 -4.629 1 90.5 138 ILE B O 1
ATOM 3687 N N . LEU B 1 139 ? -0.174 -5.914 -5.625 1 92.75 139 LEU B N 1
ATOM 3688 C CA . LEU B 1 139 ? 1.12 -5.383 -5.215 1 92.75 139 LEU B CA 1
ATOM 3689 C C . LEU B 1 139 ? 2.053 -5.234 -6.414 1 92.75 139 LEU B C 1
ATOM 3691 O O . LEU B 1 139 ? 2.078 -6.098 -7.293 1 92.75 139 LEU B O 1
ATOM 3695 N N . PHE B 1 140 ? 2.744 -4.152 -6.449 1 92.69 140 PHE B N 1
ATOM 3696 C CA . PHE B 1 140 ? 3.871 -3.957 -7.352 1 92.69 140 PHE B CA 1
ATOM 3697 C C . PHE B 1 140 ? 5.062 -3.361 -6.613 1 92.69 140 PHE B C 1
ATOM 3699 O O . PHE B 1 140 ? 4.918 -2.383 -5.879 1 92.69 140 PHE B O 1
ATOM 3706 N N . GLN B 1 141 ? 6.273 -3.953 -6.895 1 93.44 141 GLN B N 1
ATOM 3707 C CA . GLN B 1 141 ? 7.422 -3.52 -6.105 1 93.44 141 GLN B CA 1
ATOM 3708 C C . GLN B 1 141 ? 8.711 -3.572 -6.922 1 93.44 141 GLN B C 1
ATOM 3710 O O . GLN B 1 141 ? 8.922 -4.508 -7.699 1 93.44 141 GLN B O 1
ATOM 3715 N N . THR B 1 142 ? 9.484 -2.6 -6.762 1 92.56 142 THR B N 1
ATOM 3716 C CA . THR B 1 142 ? 10.844 -2.564 -7.289 1 92.56 142 THR B CA 1
ATOM 3717 C C . THR B 1 142 ? 11.859 -2.422 -6.156 1 92.56 142 THR B C 1
ATOM 3719 O O . THR B 1 142 ? 11.742 -1.52 -5.324 1 92.56 142 THR B O 1
ATOM 3722 N N . VAL B 1 143 ? 12.812 -3.33 -6.164 1 91.5 143 VAL B N 1
ATOM 3723 C CA . VAL B 1 143 ? 13.836 -3.326 -5.125 1 91.5 143 VAL B CA 1
ATOM 3724 C C . VAL B 1 143 ? 15.219 -3.451 -5.758 1 91.5 143 VAL B C 1
ATOM 3726 O O . VAL B 1 143 ? 15.406 -4.195 -6.719 1 91.5 143 VAL B O 1
ATOM 3729 N N . GLN B 1 144 ? 16.141 -2.744 -5.121 1 89.62 144 GLN B N 1
ATOM 3730 C CA . GLN B 1 144 ? 17.531 -2.896 -5.535 1 89.62 144 GLN B CA 1
ATOM 3731 C C . GLN B 1 144 ? 18.281 -3.861 -4.617 1 89.62 144 GLN B C 1
ATOM 3733 O O . GLN B 1 144 ? 18.109 -3.824 -3.398 1 89.62 144 GLN B O 1
ATOM 3738 N N . LEU B 1 145 ? 19 -4.66 -5.289 1 90.75 145 LEU B N 1
ATOM 3739 C CA . LEU B 1 145 ? 19.906 -5.574 -4.586 1 90.75 145 LEU B CA 1
ATOM 3740 C C . LEU B 1 145 ? 21.359 -5.312 -4.961 1 90.75 145 LEU B C 1
ATOM 3742 O O . LEU B 1 145 ? 21.875 -5.914 -5.906 1 90.75 145 LEU B O 1
ATOM 3746 N N . PRO B 1 146 ? 21.969 -4.477 -4.156 1 88.38 146 PRO B N 1
ATOM 3747 C CA . PRO B 1 146 ? 23.328 -4.098 -4.5 1 88.38 146 PRO B CA 1
ATOM 3748 C C . PRO B 1 146 ? 24.359 -5.109 -4.008 1 88.38 146 PRO B C 1
ATOM 3750 O O . PRO B 1 146 ? 24.125 -5.816 -3.027 1 88.38 146 PRO B O 1
ATOM 3753 N N . GLY B 1 147 ? 25.5 -5.121 -4.68 1 87.75 147 GLY B N 1
ATOM 3754 C CA . GLY B 1 147 ? 26.656 -5.863 -4.207 1 87.75 147 GLY B CA 1
ATOM 3755 C C . GLY B 1 147 ? 26.484 -7.363 -4.336 1 87.75 147 GLY B C 1
ATOM 3756 O O . GLY B 1 147 ? 27.062 -8.125 -3.549 1 87.75 147 GLY B O 1
ATOM 3757 N N . VAL B 1 148 ? 25.734 -7.789 -5.355 1 90.81 148 VAL B N 1
ATOM 3758 C CA . VAL B 1 148 ? 25.531 -9.227 -5.523 1 90.81 148 VAL B CA 1
ATOM 3759 C C . VAL B 1 148 ? 26.578 -9.781 -6.488 1 90.81 148 VAL B C 1
ATOM 3761 O O . VAL B 1 148 ? 27.219 -9.031 -7.219 1 90.81 148 VAL B O 1
ATOM 3764 N N . GLU B 1 149 ? 26.719 -11.117 -6.441 1 90.12 149 GLU B N 1
ATOM 3765 C CA . GLU B 1 149 ? 27.766 -11.766 -7.234 1 90.12 149 GLU B CA 1
ATOM 3766 C C . GLU B 1 149 ? 27.359 -11.875 -8.703 1 90.12 149 GLU B C 1
ATOM 3768 O O . GLU B 1 149 ? 28.172 -11.641 -9.594 1 90.12 149 GLU B O 1
ATOM 3773 N N . SER B 1 150 ? 26.156 -12.32 -8.93 1 92.5 150 SER B N 1
ATOM 3774 C CA . SER B 1 150 ? 25.688 -12.469 -10.305 1 92.5 150 SER B CA 1
ATOM 3775 C C . SER B 1 150 ? 24.156 -12.422 -10.375 1 92.5 150 SER B C 1
ATOM 3777 O O . SER B 1 150 ? 23.469 -12.641 -9.375 1 92.5 150 SER B O 1
ATOM 3779 N N . LEU B 1 151 ? 23.703 -12.172 -11.523 1 95.12 151 LEU B N 1
ATOM 3780 C CA . LEU B 1 151 ? 22.266 -12.195 -11.781 1 95.12 151 LEU B CA 1
ATOM 3781 C C . LEU B 1 151 ? 21.703 -13.594 -11.547 1 95.12 151 LEU B C 1
ATOM 3783 O O . LEU B 1 151 ? 20.625 -13.742 -10.984 1 95.12 151 LEU B O 1
ATOM 3787 N N . LYS B 1 152 ? 22.391 -14.555 -11.977 1 95.44 152 LYS B N 1
ATOM 3788 C CA . LYS B 1 152 ? 21.953 -15.938 -11.82 1 95.44 152 LYS B CA 1
ATOM 3789 C C . LYS B 1 152 ? 21.859 -16.328 -10.344 1 95.44 152 LYS B C 1
ATOM 3791 O O . LYS B 1 152 ? 20.938 -17.031 -9.945 1 95.44 152 LYS B O 1
ATOM 3796 N N . GLN B 1 153 ? 22.719 -15.859 -9.602 1 94.88 153 GLN B N 1
ATOM 3797 C CA . GLN B 1 153 ? 22.656 -16.109 -8.172 1 94.88 153 GLN B CA 1
ATOM 3798 C C . GLN B 1 153 ? 21.375 -15.555 -7.562 1 94.88 153 GLN B C 1
ATOM 3800 O O . GLN B 1 153 ? 20.75 -16.203 -6.73 1 94.88 153 GLN B O 1
ATOM 3805 N N . VAL B 1 154 ? 21.094 -14.344 -7.969 1 95.88 154 VAL B N 1
ATOM 3806 C CA . VAL B 1 154 ? 19.891 -13.719 -7.441 1 95.88 154 VAL B CA 1
ATOM 3807 C C . VAL B 1 154 ? 18.656 -14.5 -7.887 1 95.88 154 VAL B C 1
ATOM 3809 O O . VAL B 1 154 ? 17.75 -14.742 -7.094 1 95.88 154 VAL B O 1
ATOM 3812 N N . HIS B 1 155 ? 18.672 -14.938 -9.125 1 96.75 155 HIS B N 1
ATOM 3813 C CA . HIS B 1 155 ? 17.562 -15.742 -9.633 1 96.75 155 HIS B CA 1
ATOM 3814 C C . HIS B 1 155 ? 17.391 -17.031 -8.828 1 96.75 155 HIS B C 1
ATOM 3816 O O . HIS B 1 155 ? 16.281 -17.375 -8.438 1 96.75 155 HIS B O 1
ATOM 3822 N N . GLU B 1 156 ? 18.422 -17.609 -8.547 1 95.75 156 GLU B N 1
ATOM 3823 C CA . GLU B 1 156 ? 18.391 -18.859 -7.781 1 95.75 156 GLU B CA 1
ATOM 3824 C C . GLU B 1 156 ? 17.922 -18.609 -6.352 1 95.75 156 GLU B C 1
ATOM 3826 O O . GLU B 1 156 ? 17.172 -19.406 -5.797 1 95.75 156 GLU B O 1
ATOM 3831 N N . ALA B 1 157 ? 18.297 -17.547 -5.84 1 95.69 157 ALA B N 1
ATOM 3832 C CA . ALA B 1 157 ? 17.859 -17.172 -4.492 1 95.69 157 ALA B CA 1
ATOM 3833 C C . ALA B 1 157 ? 16.359 -16.906 -4.457 1 95.69 157 ALA B C 1
ATOM 3835 O O . ALA B 1 157 ? 15.68 -17.297 -3.508 1 95.69 157 ALA B O 1
ATOM 3836 N N . VAL B 1 158 ? 15.891 -16.234 -5.488 1 95.44 158 VAL B N 1
ATOM 3837 C CA . VAL B 1 158 ? 14.461 -15.953 -5.582 1 95.44 158 VAL B CA 1
ATOM 3838 C C . VAL B 1 158 ? 13.688 -17.266 -5.684 1 95.44 158 VAL B C 1
ATOM 3840 O O . VAL B 1 158 ? 12.719 -17.484 -4.945 1 95.44 158 VAL B O 1
ATOM 3843 N N . PHE B 1 159 ? 14.148 -18.109 -6.559 1 94.06 159 PHE B N 1
ATOM 3844 C CA . PHE B 1 159 ? 13.5 -19.406 -6.746 1 94.06 159 PHE B CA 1
ATOM 3845 C C . PHE B 1 159 ? 13.477 -20.203 -5.441 1 94.06 159 PHE B C 1
ATOM 3847 O O . PHE B 1 159 ? 12.438 -20.734 -5.059 1 94.06 159 PHE B O 1
ATOM 3854 N N . TYR B 1 160 ? 14.531 -20.172 -4.789 1 92.12 160 TYR B N 1
ATOM 3855 C CA . TYR B 1 160 ? 14.641 -20.891 -3.521 1 92.12 160 TYR B CA 1
ATOM 3856 C C . TYR B 1 160 ? 13.688 -20.297 -2.484 1 92.12 160 TYR B C 1
ATOM 3858 O O . TYR B 1 160 ? 12.992 -21.047 -1.784 1 92.12 160 TYR B O 1
ATOM 3866 N N . SER B 1 161 ? 13.672 -19.031 -2.389 1 90.75 161 SER B N 1
ATOM 3867 C CA . SER B 1 161 ? 12.836 -18.344 -1.407 1 90.75 161 SER B CA 1
ATOM 3868 C C . SER B 1 161 ? 11.359 -18.625 -1.652 1 90.75 161 SER B C 1
ATOM 3870 O O . SER B 1 161 ? 10.602 -18.875 -0.709 1 90.75 161 SER B O 1
ATOM 3872 N N . VAL B 1 162 ? 11 -18.625 -2.883 1 88.44 162 VAL B N 1
ATOM 3873 C CA . VAL B 1 162 ? 9.602 -18.859 -3.236 1 88.44 162 VAL B CA 1
ATOM 3874 C C . VAL B 1 162 ? 9.234 -20.328 -3.01 1 88.44 162 VAL B C 1
ATOM 3876 O O . VAL B 1 162 ? 8.164 -20.625 -2.488 1 88.44 162 VAL B O 1
ATOM 3879 N N . ASN B 1 163 ? 10.102 -21.156 -3.33 1 87.12 163 ASN B N 1
ATOM 3880 C CA . ASN B 1 163 ? 9.852 -22.594 -3.229 1 87.12 163 ASN B CA 1
ATOM 3881 C C . ASN B 1 163 ? 9.836 -23.062 -1.774 1 87.12 163 ASN B C 1
ATOM 3883 O O . ASN B 1 163 ? 9.234 -24.078 -1.452 1 87.12 163 ASN B O 1
ATOM 3887 N N . ASN B 1 164 ? 10.477 -22.328 -0.938 1 87.44 164 ASN B N 1
ATOM 3888 C CA . ASN B 1 164 ? 10.523 -22.734 0.465 1 87.44 164 ASN B CA 1
ATOM 3889 C C . ASN B 1 164 ? 9.805 -21.719 1.358 1 87.44 164 ASN B C 1
ATOM 3891 O O . ASN B 1 164 ? 10.227 -21.484 2.492 1 87.44 164 ASN B O 1
ATOM 3895 N N . VAL B 1 165 ? 8.836 -21.219 0.806 1 82.75 165 VAL B N 1
ATOM 3896 C CA . VAL B 1 165 ? 8.148 -20.141 1.508 1 82.75 165 VAL B CA 1
ATOM 3897 C C . VAL B 1 165 ? 7.508 -20.672 2.785 1 82.75 165 VAL B C 1
ATOM 3899 O O . VAL B 1 165 ? 7.383 -19.953 3.777 1 82.75 165 VAL B O 1
ATOM 3902 N N . GLU B 1 166 ? 7.113 -21.969 2.801 1 82.25 166 GLU B N 1
ATOM 3903 C CA . GLU B 1 166 ? 6.473 -22.562 3.971 1 82.25 166 GLU B CA 1
ATOM 3904 C C . GLU B 1 166 ? 7.398 -22.531 5.184 1 82.25 166 GLU B C 1
ATOM 3906 O O . GLU B 1 166 ? 6.945 -22.297 6.309 1 82.25 166 GLU B O 1
ATOM 3911 N N . ILE B 1 167 ? 8.609 -22.797 4.875 1 83.81 167 ILE B N 1
ATOM 3912 C CA . ILE B 1 167 ? 9.594 -22.734 5.949 1 83.81 167 ILE B CA 1
ATOM 3913 C C . ILE B 1 167 ? 9.664 -21.312 6.504 1 83.81 167 ILE B C 1
ATOM 3915 O O . ILE B 1 167 ? 9.594 -21.109 7.719 1 83.81 167 ILE B O 1
ATOM 3919 N N . SER B 1 168 ? 9.758 -20.422 5.648 1 83.31 168 SER B N 1
ATOM 3920 C CA . SER B 1 168 ? 9.891 -19.016 6.062 1 83.31 168 SER B CA 1
ATOM 3921 C C . SER B 1 168 ? 8.656 -18.547 6.824 1 83.31 168 SER B C 1
ATOM 3923 O O . SER B 1 168 ? 8.773 -17.812 7.809 1 83.31 168 SER B O 1
ATOM 3925 N N . ILE B 1 169 ? 7.535 -18.953 6.348 1 82.06 169 ILE B N 1
ATOM 3926 C CA . ILE B 1 169 ? 6.289 -18.609 7.027 1 82.06 169 ILE B CA 1
ATOM 3927 C C . ILE B 1 169 ? 6.273 -19.219 8.43 1 82.06 169 ILE B C 1
ATOM 3929 O O . ILE B 1 169 ? 5.93 -18.531 9.398 1 82.06 169 ILE B O 1
ATOM 3933 N N . SER B 1 170 ? 6.641 -20.406 8.555 1 85.69 170 SER B N 1
ATOM 3934 C CA . SER B 1 170 ? 6.68 -21.078 9.852 1 85.69 170 SER B CA 1
ATOM 3935 C C . SER B 1 170 ? 7.68 -20.391 10.781 1 85.69 170 SER B C 1
ATOM 3937 O O . SER B 1 170 ? 7.367 -20.125 11.945 1 85.69 170 SER B O 1
ATOM 3939 N N . GLU B 1 171 ? 8.758 -20.078 10.297 1 81.56 171 GLU B N 1
ATOM 3940 C CA . GLU B 1 171 ? 9.836 -19.531 11.109 1 81.56 171 GLU B CA 1
ATOM 3941 C C . GLU B 1 171 ? 9.555 -18.078 11.508 1 81.56 171 GLU B C 1
ATOM 3943 O O . GLU B 1 171 ? 9.844 -17.672 12.633 1 81.56 171 GLU B O 1
ATOM 3948 N N . ARG B 1 172 ? 8.992 -17.359 10.664 1 80.56 172 ARG B N 1
ATOM 3949 C CA . ARG B 1 172 ? 8.906 -15.914 10.875 1 80.56 172 ARG B CA 1
ATOM 3950 C C . ARG B 1 172 ? 7.547 -15.516 11.445 1 80.56 172 ARG B C 1
ATOM 3952 O O . ARG B 1 172 ? 7.445 -14.562 12.211 1 80.56 172 ARG B O 1
ATOM 3959 N N . LEU B 1 173 ? 6.559 -16.25 11.031 1 81.25 173 LEU B N 1
ATOM 3960 C CA . LEU B 1 173 ? 5.223 -15.883 11.484 1 81.25 173 LEU B CA 1
ATOM 3961 C C . LEU B 1 173 ? 4.734 -16.828 12.57 1 81.25 173 LEU B C 1
ATOM 3963 O O . LEU B 1 173 ? 3.736 -16.562 13.242 1 81.25 173 LEU B O 1
ATOM 3967 N N . GLY B 1 174 ? 5.441 -17.953 12.719 1 85.5 174 GLY B N 1
ATOM 3968 C CA . GLY B 1 174 ? 5.078 -18.906 13.742 1 85.5 174 GLY B CA 1
ATOM 3969 C C . GLY B 1 174 ? 3.9 -19.781 13.352 1 85.5 174 GLY B C 1
ATOM 3970 O O . GLY B 1 174 ? 3.234 -20.359 14.211 1 85.5 174 GLY B O 1
ATOM 3971 N N . HIS B 1 175 ? 3.578 -19.922 12.141 1 88.5 175 HIS B N 1
ATOM 3972 C CA . HIS B 1 175 ? 2.477 -20.766 11.664 1 88.5 175 HIS B CA 1
ATOM 3973 C C . HIS B 1 175 ? 2.904 -22.219 11.539 1 88.5 175 HIS B C 1
ATOM 3975 O O . HIS B 1 175 ? 4.086 -22.5 11.328 1 88.5 175 HIS B O 1
ATOM 3981 N N . ILE B 1 176 ? 1.936 -23.062 11.719 1 92.44 176 ILE B N 1
ATOM 3982 C CA . ILE B 1 176 ? 2.141 -24.453 11.305 1 92.44 176 ILE B CA 1
ATOM 3983 C C . ILE B 1 176 ? 1.803 -24.594 9.828 1 92.44 176 ILE B C 1
ATOM 3985 O O . ILE B 1 176 ? 0.637 -24.5 9.438 1 92.44 176 ILE B O 1
ATOM 3989 N N . THR B 1 177 ? 2.852 -24.828 9.094 1 92.38 177 THR B N 1
ATOM 3990 C CA . THR B 1 177 ? 2.652 -24.891 7.652 1 92.38 177 THR B CA 1
ATOM 3991 C C . THR B 1 177 ? 3.07 -26.25 7.105 1 92.38 177 THR B C 1
ATOM 3993 O O . THR B 1 177 ? 4.16 -26.734 7.414 1 92.38 177 THR B O 1
ATOM 3996 N N . ILE B 1 178 ? 2.178 -26.844 6.367 1 92.81 178 ILE B N 1
ATOM 3997 C CA . ILE B 1 178 ? 2.422 -28.125 5.723 1 92.81 178 ILE B CA 1
ATOM 3998 C C . ILE B 1 178 ? 2.371 -27.969 4.207 1 92.81 178 ILE B C 1
ATOM 4000 O O . ILE B 1 178 ? 1.506 -27.266 3.68 1 92.81 178 ILE B O 1
ATOM 4004 N N . ARG B 1 179 ? 3.332 -28.578 3.559 1 93.25 179 ARG B N 1
ATOM 4005 C CA . ARG B 1 179 ? 3.404 -28.531 2.102 1 93.25 179 ARG B CA 1
ATOM 4006 C C . ARG B 1 179 ? 3.344 -29.922 1.492 1 93.25 179 ARG B C 1
ATOM 4008 O O . ARG B 1 179 ? 3.986 -30.844 1.987 1 93.25 179 ARG B O 1
ATOM 4015 N N . ASP B 1 180 ? 2.502 -30.062 0.519 1 91.5 180 ASP B N 1
ATOM 4016 C CA . ASP B 1 180 ? 2.453 -31.25 -0.32 1 91.5 180 ASP B CA 1
ATOM 4017 C C . ASP B 1 180 ? 2.9 -30.938 -1.746 1 91.5 180 ASP B C 1
ATOM 4019 O O . ASP B 1 180 ? 2.289 -30.109 -2.426 1 91.5 180 ASP B O 1
ATOM 4023 N N . ASP B 1 181 ? 3.928 -31.594 -2.17 1 89.81 181 ASP B N 1
ATOM 4024 C CA . ASP B 1 181 ? 4.426 -31.406 -3.529 1 89.81 181 ASP B CA 1
ATOM 4025 C C . ASP B 1 181 ? 3.83 -32.438 -4.48 1 89.81 181 ASP B C 1
ATOM 4027 O O . ASP B 1 181 ? 3.738 -33.625 -4.141 1 89.81 181 ASP B O 1
ATOM 4031 N N . TYR B 1 182 ? 3.334 -31.828 -5.566 1 83.56 182 TYR B N 1
ATOM 4032 C CA . TYR B 1 182 ? 2.779 -32.719 -6.566 1 83.56 182 TYR B CA 1
ATOM 4033 C C . TYR B 1 182 ? 3.713 -32.875 -7.762 1 83.56 182 TYR B C 1
ATOM 4035 O O . TYR B 1 182 ? 4.254 -31.859 -8.25 1 83.56 182 TYR B O 1
ATOM 4043 N N . ASP B 1 183 ? 4.562 -33.844 -7.895 1 65.5 183 ASP B N 1
ATOM 4044 C CA . ASP B 1 183 ? 5.609 -34.094 -8.875 1 65.5 183 ASP B CA 1
ATOM 4045 C C . ASP B 1 183 ? 5.07 -34 -10.297 1 65.5 183 ASP B C 1
ATOM 4047 O O . ASP B 1 183 ? 4.223 -34.781 -10.711 1 65.5 183 ASP B O 1
ATOM 4051 N N . GLY B 1 184 ? 5.117 -32.875 -10.984 1 58.22 184 GLY B N 1
ATOM 4052 C CA . GLY B 1 184 ? 4.668 -32.844 -12.367 1 58.22 184 GLY B CA 1
ATOM 4053 C C . GLY B 1 184 ? 5.664 -33.438 -13.336 1 58.22 184 GLY B C 1
ATOM 4054 O O . GLY B 1 184 ? 5.434 -33.438 -14.547 1 58.22 184 GLY B O 1
ATOM 4055 N N . GLY B 1 185 ? 6.68 -34.156 -12.797 1 55.47 185 GLY B N 1
ATOM 4056 C CA . GLY B 1 185 ? 7.598 -34.875 -13.656 1 55.47 185 GLY B CA 1
ATOM 4057 C C . GLY B 1 185 ? 8.68 -34 -14.25 1 55.47 185 GLY B C 1
ATOM 4058 O O . GLY B 1 185 ? 9.797 -34.469 -14.5 1 55.47 185 GLY B O 1
ATOM 4059 N N . ASP B 1 186 ? 8.312 -32.781 -14.828 1 58.28 186 ASP B N 1
ATOM 4060 C CA . ASP B 1 186 ? 9.289 -31.922 -15.492 1 58.28 186 ASP B CA 1
ATOM 4061 C C . ASP B 1 186 ? 9.828 -30.859 -14.539 1 58.28 186 ASP B C 1
ATOM 4063 O O . ASP B 1 186 ? 9.07 -30.25 -13.773 1 58.28 186 ASP B O 1
ATOM 4067 N N . GLY B 1 187 ? 11.055 -30.859 -14.195 1 63.41 187 GLY B N 1
ATOM 4068 C CA . GLY B 1 187 ? 11.828 -30.031 -13.281 1 63.41 187 GLY B CA 1
ATOM 4069 C C . GLY B 1 187 ? 11.523 -28.547 -13.391 1 63.41 187 GLY B C 1
ATOM 4070 O O . GLY B 1 187 ? 11.953 -27.766 -12.555 1 63.41 187 GLY B O 1
ATOM 4071 N N . ASN B 1 188 ? 10.758 -28.234 -14.391 1 73.38 188 ASN B N 1
ATOM 4072 C CA . ASN B 1 188 ? 10.609 -26.797 -14.578 1 73.38 188 ASN B CA 1
ATOM 4073 C C . ASN B 1 188 ? 9.242 -26.312 -14.102 1 73.38 188 ASN B C 1
ATOM 4075 O O . ASN B 1 188 ? 8.938 -25.125 -14.18 1 73.38 188 ASN B O 1
ATOM 4079 N N . VAL B 1 189 ? 8.391 -27.219 -13.695 1 86.62 189 VAL B N 1
ATOM 4080 C CA . VAL B 1 189 ? 7.07 -26.875 -13.172 1 86.62 189 VAL B CA 1
ATOM 4081 C C . VAL B 1 189 ? 6.891 -27.484 -11.781 1 86.62 189 VAL B C 1
ATOM 4083 O O . VAL B 1 189 ? 7.145 -28.672 -11.578 1 86.62 189 VAL B O 1
ATOM 4086 N N . HIS B 1 190 ? 6.555 -26.641 -10.875 1 89.44 190 HIS B N 1
ATOM 4087 C CA . HIS B 1 190 ? 6.316 -27.109 -9.516 1 89.44 190 HIS B CA 1
ATOM 4088 C C . HIS B 1 190 ? 4.879 -26.844 -9.078 1 89.44 190 HIS B C 1
ATOM 4090 O O . HIS B 1 190 ? 4.387 -25.719 -9.219 1 89.44 190 HIS B O 1
ATOM 4096 N N . ASN B 1 191 ? 4.227 -27.891 -8.75 1 92.94 191 ASN B N 1
ATOM 4097 C CA . ASN B 1 191 ? 2.895 -27.766 -8.164 1 92.94 191 ASN B CA 1
ATOM 4098 C C . ASN B 1 191 ? 2.879 -28.234 -6.707 1 92.94 191 ASN B C 1
ATOM 4100 O O . ASN B 1 191 ? 3.352 -29.328 -6.391 1 92.94 191 ASN B O 1
ATOM 4104 N N . ALA B 1 192 ? 2.416 -27.359 -5.891 1 93.12 192 ALA B N 1
ATOM 4105 C CA . ALA B 1 192 ? 2.385 -27.688 -4.469 1 93.12 192 ALA B CA 1
ATOM 4106 C C . ALA B 1 192 ? 1.13 -27.141 -3.801 1 93.12 192 ALA B C 1
ATOM 4108 O O . ALA B 1 192 ? 0.595 -26.109 -4.227 1 93.12 192 ALA B O 1
ATOM 4109 N N . ARG B 1 193 ? 0.726 -27.859 -2.834 1 94.44 193 ARG B N 1
ATOM 4110 C CA . ARG B 1 193 ? -0.342 -27.406 -1.95 1 94.44 193 ARG B CA 1
ATOM 4111 C C . ARG B 1 193 ? 0.202 -27.062 -0.57 1 94.44 193 ARG B C 1
ATOM 4113 O O . ARG B 1 193 ? 0.91 -27.859 0.046 1 94.44 193 ARG B O 1
ATOM 4120 N N . ILE B 1 194 ? -0.134 -25.844 -0.16 1 93.5 194 ILE B N 1
ATOM 4121 C CA . ILE B 1 194 ? 0.374 -25.359 1.121 1 93.5 194 ILE B CA 1
ATOM 4122 C C . ILE B 1 194 ? -0.792 -25.078 2.064 1 93.5 194 ILE B C 1
ATOM 4124 O O . ILE B 1 194 ? -1.704 -24.312 1.723 1 93.5 194 ILE B O 1
ATOM 4128 N N . LEU B 1 195 ? -0.757 -25.734 3.213 1 94.94 195 LEU B N 1
ATOM 4129 C CA . LEU B 1 195 ? -1.701 -25.469 4.297 1 94.94 195 LEU B CA 1
ATOM 4130 C C . LEU B 1 195 ? -1.015 -24.766 5.461 1 94.94 195 LEU B C 1
ATOM 4132 O O . LEU B 1 195 ? -0.016 -25.266 5.988 1 94.94 195 LEU B O 1
ATOM 4136 N N . SER B 1 196 ? -1.546 -23.609 5.789 1 92.94 196 SER B N 1
ATOM 4137 C CA . SER B 1 196 ? -0.945 -22.828 6.863 1 92.94 196 SER B CA 1
ATOM 4138 C C . SER B 1 196 ? -1.963 -22.516 7.953 1 92.94 196 SER B C 1
ATOM 4140 O O . SER B 1 196 ? -3.004 -21.906 7.684 1 92.94 196 SER B O 1
ATOM 4142 N N . THR B 1 197 ? -1.6 -22.891 9.133 1 92.38 197 THR B N 1
ATOM 4143 C CA . THR B 1 197 ? -2.465 -22.609 10.273 1 92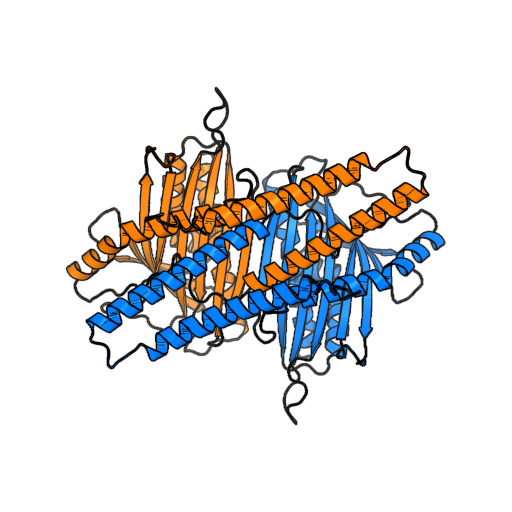.38 197 THR B CA 1
ATOM 4144 C C . THR B 1 197 ? -1.811 -21.609 11.227 1 92.38 197 THR B C 1
ATOM 4146 O O . THR B 1 197 ? -0.68 -21.812 11.672 1 92.38 197 THR B O 1
ATOM 4149 N N . ASN B 1 198 ? -2.58 -20.578 11.461 1 88.56 198 ASN B N 1
ATOM 4150 C CA . ASN B 1 198 ? -2.01 -19.547 12.328 1 88.56 198 ASN B CA 1
ATOM 4151 C C . ASN B 1 198 ? -2.254 -19.875 13.805 1 88.56 198 ASN B C 1
ATOM 4153 O O . ASN B 1 198 ? -2.787 -20.938 14.133 1 88.56 198 ASN B O 1
ATOM 4157 N N . ASP B 1 199 ? -1.843 -18.922 14.656 1 83.5 199 ASP B N 1
ATOM 4158 C CA . ASP B 1 199 ? -1.84 -19.156 16.094 1 83.5 199 ASP B CA 1
ATOM 4159 C C . ASP B 1 199 ? -3.262 -19.203 16.656 1 83.5 199 ASP B C 1
ATOM 4161 O O . ASP B 1 199 ? -3.506 -19.781 17.719 1 83.5 199 ASP B O 1
ATOM 4165 N N . ILE B 1 200 ? -4.191 -18.688 15.977 1 85.25 200 ILE B N 1
ATOM 4166 C CA . ILE B 1 200 ? -5.555 -18.656 16.5 1 85.25 200 ILE B CA 1
ATOM 4167 C C . ILE B 1 200 ? -6.383 -19.766 15.859 1 85.25 200 ILE B C 1
ATOM 4169 O O . ILE B 1 200 ? -7.605 -19.797 15.992 1 85.25 200 ILE B O 1
ATOM 4173 N N . GLY B 1 201 ? -5.746 -20.609 15.07 1 86.38 201 GLY B N 1
ATOM 4174 C CA . GLY B 1 201 ? -6.387 -21.812 14.594 1 86.38 201 GLY B CA 1
ATOM 4175 C C . GLY B 1 201 ? -7.027 -21.656 13.227 1 86.38 201 GLY B C 1
ATOM 4176 O O . GLY B 1 201 ? -7.766 -22.531 12.766 1 86.38 201 GLY B O 1
ATOM 4177 N N . ILE B 1 202 ? -6.781 -20.594 12.539 1 89.5 202 ILE B N 1
ATOM 4178 C CA . ILE B 1 202 ? -7.332 -20.391 11.203 1 89.5 202 ILE B CA 1
ATOM 4179 C C . ILE B 1 202 ? -6.383 -20.984 10.156 1 89.5 202 ILE B C 1
ATOM 4181 O O . ILE B 1 202 ? -5.191 -20.672 10.148 1 89.5 202 ILE B O 1
ATOM 4185 N N . SER B 1 203 ? -7.02 -21.812 9.344 1 92.5 203 SER B N 1
ATOM 4186 C CA . SER B 1 203 ? -6.219 -22.453 8.305 1 92.5 203 SER B CA 1
ATOM 4187 C C . SER B 1 203 ? -6.5 -21.844 6.938 1 92.5 203 SER B C 1
ATOM 4189 O O . SER B 1 203 ? -7.656 -21.625 6.57 1 92.5 203 SER B O 1
ATOM 4191 N N . THR B 1 204 ? -5.398 -21.578 6.258 1 93.31 204 THR B N 1
ATOM 4192 C CA . THR B 1 204 ? -5.477 -21.109 4.879 1 93.31 204 THR B CA 1
ATOM 4193 C C . THR B 1 204 ? -4.855 -22.141 3.93 1 93.31 204 THR B C 1
ATOM 4195 O O . THR B 1 204 ? -3.865 -22.781 4.27 1 93.31 204 THR B O 1
ATOM 4198 N N . GLU B 1 205 ? -5.473 -22.266 2.77 1 95.25 205 GLU B N 1
ATOM 4199 C CA . GLU B 1 205 ? -4.996 -23.234 1.779 1 95.25 205 GLU B CA 1
ATOM 4200 C C . GLU B 1 205 ? -4.633 -22.547 0.469 1 95.25 205 GLU B C 1
ATOM 4202 O O . GLU B 1 205 ? -5.383 -21.703 -0.023 1 95.25 205 GLU B O 1
ATOM 4207 N N . LEU B 1 206 ? -3.486 -22.938 -0.053 1 94.31 206 LEU B N 1
ATOM 4208 C CA . LEU B 1 206 ? -2.982 -22.453 -1.333 1 94.31 206 LEU B CA 1
ATOM 4209 C C . LEU B 1 206 ? -2.549 -23.609 -2.221 1 94.31 206 LEU B C 1
ATOM 4211 O O . LEU B 1 206 ? -1.717 -24.422 -1.819 1 94.31 206 LEU B O 1
ATOM 4215 N N . ASN B 1 207 ? -3.174 -23.75 -3.352 1 96.38 207 ASN B N 1
ATOM 4216 C CA . ASN B 1 207 ? -2.74 -24.656 -4.406 1 96.38 207 ASN B CA 1
ATOM 4217 C C . ASN B 1 207 ? -2.039 -23.922 -5.539 1 96.38 207 ASN B C 1
ATOM 4219 O O . ASN B 1 207 ? -2.693 -23.297 -6.375 1 96.38 207 ASN B O 1
ATOM 4223 N N . CYS B 1 208 ? -0.73 -24 -5.547 1 94.44 208 CYS B N 1
ATOM 4224 C CA . CYS B 1 208 ? -0.004 -23.109 -6.438 1 94.44 208 CYS B CA 1
ATOM 4225 C C . CYS B 1 208 ? 0.814 -23.891 -7.457 1 94.44 208 CYS B C 1
ATOM 4227 O O . CYS B 1 208 ? 1.181 -25.047 -7.211 1 94.44 208 CYS B O 1
ATOM 4229 N N . VAL B 1 209 ? 1 -23.281 -8.57 1 95.19 209 VAL B N 1
ATOM 4230 C CA . VAL B 1 209 ? 1.9 -23.719 -9.625 1 95.19 209 VAL B CA 1
ATOM 4231 C C . VAL B 1 209 ? 2.99 -22.672 -9.852 1 95.19 209 VAL B C 1
ATOM 4233 O O . VAL B 1 209 ? 2.703 -21.484 -9.93 1 95.19 209 VAL B O 1
ATOM 4236 N N . MET B 1 210 ? 4.215 -23.172 -9.938 1 94.5 210 MET B N 1
ATOM 4237 C CA . MET B 1 210 ? 5.344 -22.266 -10.086 1 94.5 210 MET B CA 1
ATOM 4238 C C . MET B 1 210 ? 6.195 -22.625 -11.297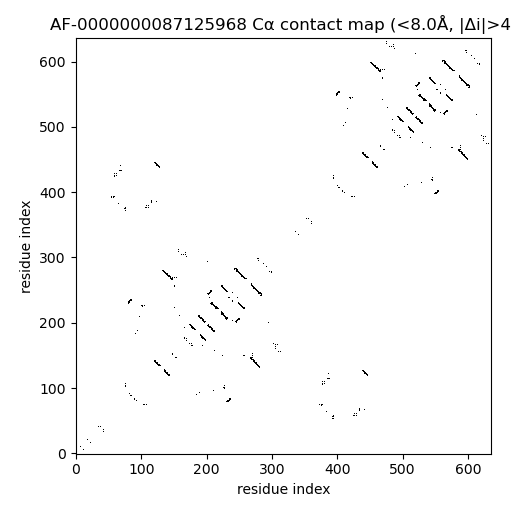 1 94.5 210 MET B C 1
ATOM 4240 O O . MET B 1 210 ? 6.438 -23.812 -11.547 1 94.5 210 MET B O 1
ATOM 4244 N N . TYR B 1 211 ? 6.555 -21.625 -12.039 1 95.06 211 TYR B N 1
ATOM 4245 C CA . TYR B 1 211 ? 7.496 -21.734 -13.148 1 95.06 211 TYR B CA 1
ATOM 4246 C C . TYR B 1 211 ? 8.727 -20.875 -12.914 1 95.06 211 TYR B C 1
ATOM 4248 O O . TYR B 1 211 ? 8.617 -19.75 -12.43 1 95.06 211 TYR B O 1
ATOM 4256 N N . SER B 1 212 ? 9.906 -21.422 -13.164 1 95.19 212 SER B N 1
ATOM 4257 C CA . SER B 1 212 ? 11.148 -20.672 -13.055 1 95.19 212 SER B CA 1
ATOM 4258 C C . SER B 1 212 ? 12.039 -20.875 -14.273 1 95.19 212 SER B C 1
ATOM 4260 O O . SER B 1 212 ? 12.141 -22 -14.781 1 95.19 212 SER B O 1
ATOM 4262 N N . GLN B 1 213 ? 12.641 -19.75 -14.758 1 95.5 213 GLN B N 1
ATOM 4263 C CA . GLN B 1 213 ? 13.531 -19.859 -15.906 1 95.5 213 GLN B CA 1
ATOM 4264 C C . GLN B 1 213 ? 14.5 -18.688 -15.969 1 95.5 213 GLN B C 1
ATOM 4266 O O . GLN B 1 213 ? 14.117 -17.547 -15.695 1 95.5 213 GLN B O 1
ATOM 4271 N N . PHE B 1 214 ? 15.703 -19 -16.203 1 96.19 214 PHE B N 1
ATOM 4272 C CA . PHE B 1 214 ? 16.688 -17.969 -16.547 1 96.19 214 PHE B CA 1
ATOM 4273 C C . PHE B 1 214 ? 16.812 -17.812 -18.062 1 96.19 214 PHE B C 1
ATOM 4275 O O . PHE B 1 214 ? 17.031 -18.797 -18.766 1 96.19 214 PHE B O 1
ATOM 4282 N N . PHE B 1 215 ? 16.609 -16.609 -18.5 1 95.62 215 PHE B N 1
ATOM 4283 C CA . PHE B 1 215 ? 16.703 -16.297 -19.922 1 95.62 215 PHE B CA 1
ATOM 4284 C C . PHE B 1 215 ? 18.016 -15.609 -20.25 1 95.62 215 PHE B C 1
ATOM 4286 O O . PHE B 1 215 ? 18.297 -14.531 -19.719 1 95.62 215 PHE B O 1
ATOM 4293 N N . ASP B 1 216 ? 18.703 -16.172 -21.109 1 94.06 216 ASP B N 1
ATOM 4294 C CA . ASP B 1 216 ? 19.906 -15.5 -21.594 1 94.06 216 ASP B CA 1
ATOM 4295 C C . ASP B 1 216 ? 19.547 -14.32 -22.5 1 94.06 216 ASP B C 1
ATOM 4297 O O . ASP B 1 216 ? 18.391 -14.172 -22.922 1 94.06 216 ASP B O 1
ATOM 4301 N N . ALA B 1 217 ? 20.625 -13.469 -22.609 1 90.88 217 ALA B N 1
ATOM 4302 C CA . ALA B 1 217 ? 20.406 -12.312 -23.484 1 90.88 217 ALA B CA 1
ATOM 4303 C C . ALA B 1 217 ? 20 -12.75 -24.891 1 90.88 217 ALA B C 1
ATOM 4305 O O . ALA B 1 217 ? 20.516 -13.742 -25.406 1 90.88 217 ALA B O 1
ATOM 4306 N N . ASP B 1 218 ? 19.031 -12.07 -25.375 1 86 218 ASP B N 1
ATOM 4307 C CA . ASP B 1 218 ? 18.703 -12.266 -26.781 1 86 218 ASP B CA 1
ATOM 4308 C C . ASP B 1 218 ? 18.609 -10.93 -27.516 1 86 218 ASP B C 1
ATOM 4310 O O . ASP B 1 218 ? 19.062 -9.898 -27 1 86 218 ASP B O 1
ATOM 4314 N N . ASP B 1 219 ? 18.203 -10.945 -28.828 1 82.31 219 ASP B N 1
ATOM 4315 C CA . ASP B 1 219 ? 18.219 -9.75 -29.672 1 82.31 219 ASP B CA 1
ATOM 4316 C C . ASP B 1 219 ? 17.281 -8.68 -29.141 1 82.31 219 ASP B C 1
ATOM 4318 O O . ASP B 1 219 ? 17.469 -7.492 -29.391 1 82.31 219 ASP B O 1
ATOM 4322 N N . ILE B 1 220 ? 16.328 -9.164 -28.312 1 80.94 220 ILE B N 1
ATOM 4323 C CA . ILE B 1 220 ? 15.266 -8.25 -27.922 1 80.94 220 ILE B CA 1
ATOM 4324 C C . ILE B 1 220 ? 15.406 -7.895 -26.438 1 80.94 220 ILE B C 1
ATOM 4326 O O . ILE B 1 220 ? 15.25 -6.734 -26.062 1 80.94 220 ILE B O 1
ATOM 4330 N N . TYR B 1 221 ? 15.781 -8.875 -25.672 1 83.19 221 TYR B N 1
ATOM 4331 C CA . TYR B 1 221 ? 15.719 -8.672 -24.234 1 83.19 221 TYR B CA 1
ATOM 4332 C C . TYR B 1 221 ? 17.062 -8.969 -23.578 1 83.19 221 TYR B C 1
ATOM 4334 O O . TYR B 1 221 ? 17.766 -9.898 -23.984 1 83.19 221 TYR B O 1
ATOM 4342 N N . PRO B 1 222 ? 17.453 -8.141 -22.594 1 88 222 PRO B N 1
ATOM 4343 C CA . PRO B 1 222 ? 18.641 -8.477 -21.797 1 88 222 PRO B CA 1
ATOM 4344 C C . PRO B 1 222 ? 18.438 -9.719 -20.938 1 88 222 PRO B C 1
ATOM 4346 O O . PRO B 1 222 ? 17.312 -10.203 -20.797 1 88 222 PRO B O 1
ATOM 4349 N N . PRO B 1 223 ? 19.562 -10.312 -20.469 1 94.31 223 PRO B N 1
ATOM 4350 C CA . PRO B 1 223 ? 19.406 -11.453 -19.547 1 94.31 223 PRO B CA 1
ATOM 4351 C C . PRO B 1 223 ? 18.484 -11.148 -18.375 1 94.31 223 PRO B C 1
ATOM 4353 O O . PRO B 1 223 ? 18.484 -10.039 -17.844 1 94.31 223 PRO B O 1
ATOM 4356 N N . ARG B 1 224 ? 17.719 -12.188 -18.016 1 95.88 224 ARG B N 1
ATOM 4357 C CA . ARG B 1 224 ? 16.766 -11.992 -16.938 1 95.88 224 ARG B CA 1
ATOM 4358 C C . ARG B 1 224 ? 16.375 -13.32 -16.297 1 95.88 224 ARG B C 1
ATOM 4360 O O . ARG B 1 224 ? 16.375 -14.359 -16.969 1 95.88 224 ARG B O 1
ATOM 4367 N N . GLY B 1 225 ? 16.172 -13.234 -15.039 1 97.19 225 GLY B N 1
ATOM 4368 C CA . GLY B 1 225 ? 15.562 -14.344 -14.312 1 97.19 225 GLY B CA 1
ATOM 4369 C C . GLY B 1 225 ? 14.102 -14.109 -13.992 1 97.19 225 GLY B C 1
ATOM 4370 O O . GLY B 1 225 ? 13.703 -12.992 -13.648 1 97.19 225 GLY B O 1
ATOM 4371 N N . MET B 1 226 ? 13.273 -15.188 -14.156 1 96.94 226 MET B N 1
ATOM 4372 C CA . MET B 1 226 ? 11.852 -15.031 -13.891 1 96.94 226 MET B CA 1
ATOM 4373 C C . MET B 1 226 ? 11.32 -16.188 -13.055 1 96.94 226 MET B C 1
ATOM 4375 O O . MET B 1 226 ? 11.703 -17.344 -13.273 1 96.94 226 MET B O 1
ATOM 4379 N N . VAL B 1 227 ? 10.531 -15.836 -12.156 1 96.31 227 VAL B N 1
ATOM 4380 C CA . VAL B 1 227 ? 9.719 -16.797 -11.406 1 96.31 227 VAL B CA 1
ATOM 4381 C C . VAL B 1 227 ? 8.25 -16.375 -11.453 1 96.31 227 VAL B C 1
ATOM 4383 O O . VAL B 1 227 ? 7.918 -15.227 -11.141 1 96.31 227 VAL B O 1
ATOM 4386 N N . VAL B 1 228 ? 7.387 -17.312 -11.922 1 96.75 228 VAL B N 1
ATOM 4387 C CA . VAL B 1 228 ? 5.961 -17.016 -12.047 1 96.75 228 VAL B CA 1
ATOM 4388 C C . VAL B 1 228 ? 5.16 -18.031 -11.219 1 96.75 228 VAL B C 1
ATOM 4390 O O . VAL B 1 228 ? 5.441 -19.234 -11.25 1 96.75 228 VAL B O 1
ATOM 4393 N N . ILE B 1 229 ? 4.234 -17.469 -10.508 1 95.06 229 ILE B N 1
ATOM 4394 C CA . ILE B 1 229 ? 3.375 -18.281 -9.664 1 95.06 229 ILE B CA 1
ATOM 4395 C C . ILE B 1 229 ? 1.91 -18.031 -10.008 1 95.06 229 ILE B C 1
ATOM 4397 O O . ILE B 1 229 ? 1.518 -16.891 -10.258 1 95.06 229 ILE B O 1
ATOM 4401 N N . ASP B 1 230 ? 1.146 -19.062 -10.016 1 95.88 230 ASP B N 1
ATOM 4402 C CA . ASP B 1 230 ? -0.305 -18.969 -10.141 1 95.88 230 ASP B CA 1
ATOM 4403 C C . ASP B 1 230 ? -0.995 -20.047 -9.297 1 95.88 230 ASP B C 1
ATOM 4405 O O . ASP B 1 230 ? -0.33 -20.891 -8.695 1 95.88 230 ASP B O 1
ATOM 4409 N N . SER B 1 231 ? -2.277 -19.922 -9.227 1 96.12 231 SER B N 1
ATOM 4410 C CA . SER B 1 231 ? -3.027 -20.859 -8.391 1 96.12 231 SER B CA 1
ATOM 4411 C C . SER B 1 231 ? -3.953 -21.734 -9.227 1 96.12 231 SER B C 1
ATOM 4413 O O . SER B 1 231 ? -4.477 -21.281 -10.25 1 96.12 231 SER B O 1
ATOM 4415 N N . VAL B 1 232 ? -4.098 -22.938 -8.734 1 96.62 232 VAL B N 1
ATOM 4416 C CA . VAL B 1 232 ? -5.043 -23.844 -9.359 1 96.62 232 VAL B CA 1
ATOM 4417 C C . VAL B 1 232 ? -6.469 -23.5 -8.93 1 96.62 232 VAL B C 1
ATOM 4419 O O . VAL B 1 232 ? -6.762 -23.422 -7.738 1 96.62 232 VAL B O 1
ATOM 4422 N N . ASP B 1 233 ? -7.336 -23.391 -9.922 1 95.12 233 ASP B N 1
ATOM 4423 C CA . ASP B 1 233 ? -8.711 -22.984 -9.617 1 95.12 233 ASP B CA 1
ATOM 4424 C C . ASP B 1 233 ? -9.57 -24.203 -9.281 1 95.12 233 ASP B C 1
ATOM 4426 O O . ASP B 1 233 ? -10.391 -24.141 -8.367 1 95.12 233 ASP B O 1
ATOM 4430 N N . GLU B 1 234 ? -9.391 -25.203 -10.078 1 95.88 234 GLU B N 1
ATOM 4431 C CA . GLU B 1 234 ? -10.133 -26.438 -9.883 1 95.88 234 GLU B CA 1
ATOM 4432 C C . GLU B 1 234 ? -9.195 -27.656 -9.93 1 95.88 234 GLU B C 1
ATOM 4434 O O . GLU B 1 234 ? -8.477 -27.844 -10.906 1 95.88 234 GLU B O 1
ATOM 4439 N N . ASP B 1 235 ? -9.289 -28.344 -8.875 1 96.31 235 ASP B N 1
ATOM 4440 C CA . ASP B 1 235 ? -8.539 -29.594 -8.797 1 96.31 235 ASP B CA 1
ATOM 4441 C C . ASP B 1 235 ? -9.469 -30.781 -8.617 1 96.31 235 ASP B C 1
ATOM 4443 O O . ASP B 1 235 ? -9.969 -31.031 -7.516 1 96.31 235 ASP B O 1
ATOM 4447 N N . GLU B 1 236 ? -9.609 -31.594 -9.586 1 95.69 236 GLU B N 1
ATOM 4448 C CA . GLU B 1 236 ? -10.555 -32.719 -9.539 1 95.69 236 GLU B CA 1
ATOM 4449 C C . GLU B 1 236 ? -10.062 -33.812 -8.586 1 95.69 236 GLU B C 1
ATOM 4451 O O . GLU B 1 236 ? -10.867 -34.5 -7.98 1 95.69 236 GLU B O 1
ATOM 4456 N N . LEU B 1 237 ? -8.781 -34 -8.531 1 94.06 237 LEU B N 1
ATOM 4457 C CA . LEU B 1 237 ? -8.203 -35.031 -7.68 1 94.06 237 LEU B CA 1
ATOM 4458 C C . LEU B 1 237 ? -8.242 -34.625 -6.215 1 94.06 237 LEU B C 1
ATOM 4460 O O . LEU B 1 237 ? -8.523 -35.438 -5.336 1 94.06 237 LEU B O 1
ATOM 4464 N N . TYR B 1 238 ? -7.934 -33.344 -5.945 1 93.62 238 TYR B N 1
ATOM 4465 C CA . TYR B 1 238 ? -7.926 -32.812 -4.586 1 93.62 238 TYR B CA 1
ATOM 4466 C C . TYR B 1 238 ? -8.703 -31.5 -4.512 1 93.62 238 TYR B C 1
ATOM 4468 O O . TYR B 1 238 ? -8.117 -30.422 -4.434 1 93.62 238 TYR B O 1
ATOM 4476 N N . PRO B 1 239 ? -9.938 -31.594 -4.367 1 95.19 239 PRO B N 1
ATOM 4477 C CA . PRO B 1 239 ? -10.758 -30.391 -4.328 1 95.19 239 PRO B CA 1
ATOM 4478 C C . PRO B 1 239 ? -10.508 -29.547 -3.08 1 95.19 239 PRO B C 1
ATOM 4480 O O . PRO B 1 239 ? -10.055 -30.062 -2.059 1 95.19 239 PRO B O 1
ATOM 4483 N N . TYR B 1 240 ? -10.742 -28.25 -3.242 1 95.94 240 TYR B N 1
ATOM 4484 C CA . TYR B 1 240 ? -10.641 -27.359 -2.09 1 95.94 240 TYR B CA 1
ATOM 4485 C C . TYR B 1 240 ? -11.664 -27.734 -1.023 1 95.94 240 TYR B C 1
ATOM 4487 O O . TYR B 1 240 ? -12.781 -28.141 -1.343 1 95.94 240 TYR B O 1
ATOM 4495 N N . LYS B 1 241 ? -11.266 -27.547 0.194 1 92.81 241 LYS B N 1
ATOM 4496 C CA . LYS B 1 241 ? -12.172 -27.734 1.322 1 92.81 241 LYS B CA 1
ATOM 4497 C C . LYS B 1 241 ? -12.609 -26.391 1.912 1 92.81 241 LYS B C 1
ATOM 4499 O O . LYS B 1 241 ? -12.227 -26.047 3.029 1 92.81 241 LYS B O 1
ATOM 4504 N N . SER B 1 242 ? -13.5 -25.766 1.322 1 90.25 242 SER B N 1
ATOM 4505 C CA . SER B 1 242 ? -13.875 -24.391 1.62 1 90.25 242 SER B CA 1
ATOM 4506 C C . SER B 1 242 ? -14.641 -24.297 2.934 1 90.25 242 SER B C 1
ATOM 4508 O O . SER B 1 242 ? -14.773 -23.203 3.506 1 90.25 242 SER B O 1
ATOM 4510 N N . ASN B 1 243 ? -15.109 -25.344 3.41 1 91.25 243 ASN B N 1
ATOM 4511 C CA . ASN B 1 243 ? -15.867 -25.344 4.656 1 91.25 243 ASN B CA 1
ATOM 4512 C C . ASN B 1 243 ? -14.953 -25.484 5.871 1 91.25 243 ASN B C 1
ATOM 4514 O O . ASN B 1 243 ? -15.398 -25.312 7.008 1 91.25 243 ASN B O 1
ATOM 4518 N N . GLU B 1 244 ? -13.719 -25.766 5.602 1 91.75 244 GLU B N 1
ATOM 4519 C CA . GLU B 1 244 ? -12.805 -26.016 6.715 1 91.75 244 GLU B CA 1
ATOM 4520 C C . GLU B 1 244 ? -11.633 -25.031 6.691 1 91.75 244 GLU B C 1
ATOM 4522 O O . GLU B 1 244 ? -11.016 -24.781 7.727 1 91.75 244 GLU B O 1
ATOM 4527 N N . ARG B 1 245 ? -11.422 -24.594 5.469 1 94.5 245 ARG B N 1
ATOM 4528 C CA . ARG B 1 245 ? -10.242 -23.766 5.301 1 94.5 245 ARG B CA 1
ATOM 4529 C C . ARG B 1 245 ? -10.547 -22.562 4.414 1 94.5 245 ARG B C 1
ATOM 4531 O O . ARG B 1 245 ? -11.445 -22.609 3.576 1 94.5 245 ARG B O 1
ATOM 4538 N N . ILE B 1 246 ? -9.758 -21.516 4.699 1 95.19 246 ILE B N 1
ATOM 4539 C CA . ILE B 1 246 ? -9.883 -20.344 3.84 1 95.19 246 ILE B CA 1
ATOM 4540 C C . ILE B 1 246 ? -9.008 -20.516 2.602 1 95.19 246 ILE B C 1
ATOM 4542 O O . ILE B 1 246 ? -7.805 -20.781 2.717 1 95.19 246 ILE B O 1
ATOM 4546 N N . ARG B 1 247 ? -9.594 -20.406 1.442 1 95.62 247 ARG B N 1
ATOM 4547 C CA . ARG B 1 247 ? -8.844 -20.5 0.192 1 95.62 247 ARG B CA 1
ATOM 4548 C C . ARG B 1 247 ? -8.117 -19.188 -0.104 1 95.62 247 ARG B C 1
ATOM 4550 O O . ARG B 1 247 ? -8.711 -18.109 -0.006 1 95.62 247 ARG B O 1
ATOM 4557 N N . LYS B 1 248 ? -6.875 -19.359 -0.403 1 94.75 248 LYS B N 1
ATOM 4558 C CA . LYS B 1 248 ? -6.043 -18.25 -0.841 1 94.75 248 LYS B CA 1
ATOM 4559 C C . LYS B 1 248 ? -5.48 -18.5 -2.238 1 94.75 248 LYS B C 1
ATOM 4561 O O . LYS B 1 248 ? -4.953 -19.578 -2.518 1 94.75 248 LYS B O 1
ATOM 4566 N N . ASP B 1 249 ? -5.625 -17.516 -3.094 1 94.38 249 ASP B N 1
ATOM 4567 C CA . ASP B 1 249 ? -5.039 -17.578 -4.43 1 94.38 249 ASP B CA 1
ATOM 4568 C C . ASP B 1 249 ? -3.953 -16.516 -4.605 1 94.38 249 ASP B C 1
ATOM 4570 O O . ASP B 1 249 ? -4.086 -15.406 -4.105 1 94.38 249 ASP B O 1
ATOM 4574 N N . VAL B 1 250 ? -2.963 -16.938 -5.32 1 93.81 250 VAL B N 1
ATOM 4575 C CA . VAL B 1 250 ? -1.866 -16.016 -5.621 1 93.81 250 VAL B CA 1
ATOM 4576 C C . VAL B 1 250 ? -1.515 -16.109 -7.105 1 93.81 250 VAL B C 1
ATOM 4578 O O . VAL B 1 250 ? -1.32 -17.203 -7.641 1 93.81 250 VAL B O 1
ATOM 4581 N N . SER B 1 251 ? -1.553 -15.031 -7.77 1 94.44 251 SER B N 1
ATOM 4582 C CA . SER B 1 251 ? -0.933 -14.82 -9.078 1 94.44 251 SER B CA 1
ATOM 4583 C C . SER B 1 251 ? 0.197 -13.805 -8.992 1 94.44 251 SER B C 1
ATOM 4585 O O . SER B 1 251 ? -0.043 -12.625 -8.727 1 94.44 251 SER B O 1
ATOM 4587 N N . SER B 1 252 ? 1.38 -14.266 -9.219 1 94.94 252 SER B N 1
ATOM 4588 C CA . SER B 1 252 ? 2.525 -13.398 -8.969 1 94.94 252 SER B CA 1
ATOM 4589 C C . SER B 1 252 ? 3.654 -13.672 -9.953 1 94.94 252 SER B C 1
ATOM 4591 O O . SER B 1 252 ? 3.689 -14.727 -10.586 1 94.94 252 SER B O 1
ATOM 4593 N N . ALA B 1 253 ? 4.488 -12.688 -10.094 1 96.75 253 ALA B N 1
ATOM 4594 C CA . ALA B 1 253 ? 5.68 -12.82 -10.93 1 96.75 253 ALA B CA 1
ATOM 4595 C C . ALA B 1 253 ? 6.828 -11.977 -10.391 1 96.75 253 ALA B C 1
ATOM 4597 O O . ALA B 1 253 ? 6.609 -10.883 -9.867 1 96.75 253 ALA B O 1
ATOM 4598 N N . VAL B 1 254 ? 7.996 -12.516 -10.523 1 96.5 254 VAL B N 1
ATOM 4599 C CA . VAL B 1 254 ? 9.234 -11.812 -10.18 1 96.5 254 VAL B CA 1
ATOM 4600 C C . VAL B 1 254 ? 10.172 -11.805 -11.391 1 96.5 254 VAL B C 1
ATOM 4602 O O . VAL B 1 254 ? 10.422 -12.852 -11.992 1 96.5 254 VAL B O 1
ATOM 4605 N N . VAL B 1 255 ? 10.602 -10.672 -11.703 1 96.69 255 VAL B N 1
ATOM 4606 C CA . VAL B 1 255 ? 11.602 -10.516 -12.758 1 96.69 255 VAL B CA 1
ATOM 4607 C C . VAL B 1 255 ? 12.844 -9.836 -12.188 1 96.69 255 VAL B C 1
ATOM 4609 O O . VAL B 1 255 ? 12.75 -8.789 -11.547 1 96.69 255 VAL B O 1
ATOM 4612 N N . VAL B 1 256 ? 14 -10.438 -12.438 1 96.31 256 VAL B N 1
ATOM 4613 C CA . VAL B 1 256 ? 15.258 -9.828 -12.008 1 96.31 256 VAL B CA 1
ATOM 4614 C C . VAL B 1 256 ? 16.109 -9.508 -13.227 1 96.31 256 VAL B C 1
ATOM 4616 O O . VAL B 1 256 ? 16.219 -10.312 -14.148 1 96.31 256 VAL B O 1
ATOM 4619 N N . THR B 1 257 ? 16.641 -8.336 -13.211 1 94.25 257 THR B N 1
ATOM 4620 C CA . THR B 1 257 ? 17.516 -7.875 -14.273 1 94.25 257 THR B CA 1
ATOM 4621 C C . THR B 1 257 ? 18.719 -7.125 -13.688 1 94.25 257 THR B C 1
ATOM 4623 O O . THR B 1 257 ? 18.641 -6.613 -12.57 1 94.25 257 THR B O 1
ATOM 4626 N N . ALA B 1 258 ? 19.719 -7.059 -14.469 1 91.62 258 ALA B N 1
ATOM 4627 C CA . ALA B 1 258 ? 20.859 -6.262 -14.062 1 91.62 258 ALA B CA 1
ATOM 4628 C C . ALA B 1 258 ? 20.641 -4.781 -14.375 1 91.62 258 ALA B C 1
ATOM 4630 O O . ALA B 1 258 ? 20.094 -4.434 -15.422 1 91.62 258 ALA B O 1
ATOM 4631 N N . TYR B 1 259 ? 20.797 -3.877 -13.492 1 81 259 TYR B N 1
ATOM 4632 C CA . TYR B 1 259 ? 20.672 -2.443 -13.734 1 81 259 TYR B CA 1
ATOM 4633 C C . TYR B 1 259 ? 21.969 -1.876 -14.312 1 81 259 TYR B C 1
ATOM 4635 O O . TYR B 1 259 ? 21.938 -1.183 -15.336 1 81 259 TYR B O 1
ATOM 4643 N N . ASN B 1 260 ? 23.328 -1.567 -13.477 1 63.69 260 ASN B N 1
ATOM 4644 C CA . ASN B 1 260 ? 24.609 -1.03 -13.898 1 63.69 260 ASN B CA 1
ATOM 4645 C C . ASN B 1 260 ? 25.609 -2.143 -14.211 1 63.69 260 ASN B C 1
ATOM 4647 O O . ASN B 1 260 ? 26.344 -2.584 -13.328 1 63.69 260 ASN B O 1
ATOM 4651 N N . PRO B 1 261 ? 25.312 -2.91 -15.266 1 52.94 261 PRO B N 1
ATOM 4652 C CA . PRO B 1 261 ? 26.328 -3.934 -15.516 1 52.94 261 PRO B CA 1
ATOM 4653 C C . PRO B 1 261 ? 27.75 -3.361 -15.555 1 52.94 261 PRO B C 1
ATOM 4655 O O . PRO B 1 261 ? 28.719 -4.082 -15.305 1 52.94 261 PRO B O 1
ATOM 4658 N N . LEU B 1 262 ? 27.922 -2.324 -16.328 1 46.22 262 LEU B N 1
ATOM 4659 C CA . LEU B 1 262 ? 29.219 -2 -16.906 1 46.22 262 LEU B CA 1
ATOM 4660 C C . LEU B 1 262 ? 30.172 -1.448 -15.852 1 46.22 262 LEU B C 1
ATOM 4662 O O . LEU B 1 262 ? 31.297 -1.042 -16.172 1 46.22 262 LEU B O 1
ATOM 4666 N N . VAL B 1 263 ? 29.797 -0.727 -14.82 1 44.5 263 VAL B N 1
ATOM 4667 C CA . VAL B 1 263 ? 31 0.032 -14.477 1 44.5 263 VAL B CA 1
ATOM 4668 C C . VAL B 1 263 ? 32.156 -0.924 -14.211 1 44.5 263 VAL B C 1
ATOM 4670 O O . VAL B 1 263 ? 31.984 -1.939 -13.531 1 44.5 263 VAL B O 1
ATOM 4673 N N . GLU B 1 264 ? 33.094 -0.934 -14.969 1 45.84 264 GLU B N 1
ATOM 4674 C CA . GLU B 1 264 ? 34.438 -1.52 -14.805 1 45.84 264 GLU B CA 1
ATOM 4675 C C . GLU B 1 264 ? 34.875 -1.453 -13.344 1 45.84 264 GLU B C 1
ATOM 4677 O O . GLU B 1 264 ? 35.062 -0.365 -12.797 1 45.84 264 GLU B O 1
ATOM 4682 N N . GLY B 1 265 ? 34.906 -2.502 -12.633 1 53.91 265 GLY B N 1
ATOM 4683 C CA . GLY B 1 265 ? 35.469 -2.656 -11.305 1 53.91 265 GLY B CA 1
ATOM 4684 C C . GLY B 1 265 ? 34.438 -2.549 -10.203 1 53.91 265 GLY B C 1
ATOM 4685 O O . GLY B 1 265 ? 34.781 -2.652 -9.016 1 53.91 265 GLY B O 1
ATOM 4686 N N . GLY B 1 266 ? 33.062 -2.09 -10.477 1 61.41 266 GLY B N 1
ATOM 4687 C CA . GLY B 1 266 ? 32.188 -1.805 -9.344 1 61.41 266 GLY B CA 1
ATOM 4688 C C . GLY B 1 266 ? 31.219 -2.934 -9.031 1 61.41 266 GLY B C 1
ATOM 4689 O O . GLY B 1 266 ? 31.172 -3.93 -9.75 1 61.41 266 GLY B O 1
ATOM 4690 N N . ASP B 1 267 ? 30.484 -2.932 -7.91 1 78.38 267 ASP B N 1
ATOM 4691 C CA . ASP B 1 267 ? 29.609 -3.949 -7.336 1 78.38 267 ASP B CA 1
ATOM 4692 C C . ASP B 1 267 ? 28.312 -4.062 -8.125 1 78.38 267 ASP B C 1
ATOM 4694 O O . ASP B 1 267 ? 27.734 -3.049 -8.516 1 78.38 267 ASP B O 1
ATOM 4698 N N . LEU B 1 268 ? 27.969 -5.246 -8.68 1 88.38 268 LEU B N 1
ATOM 4699 C CA . LEU B 1 268 ? 26.75 -5.527 -9.43 1 88.38 268 LEU B CA 1
ATOM 4700 C C . LEU B 1 268 ? 25.516 -5.215 -8.594 1 88.38 268 LEU B C 1
ATOM 4702 O O . LEU B 1 268 ? 25.453 -5.57 -7.41 1 88.38 268 LEU B O 1
ATOM 4706 N N . THR B 1 269 ? 24.641 -4.422 -9.273 1 91.56 269 THR B N 1
ATOM 4707 C CA . THR B 1 269 ? 23.328 -4.215 -8.672 1 91.56 269 THR B CA 1
ATOM 4708 C C . THR B 1 269 ? 22.234 -4.879 -9.508 1 91.56 269 THR B C 1
ATOM 4710 O O . THR B 1 269 ? 22.156 -4.664 -10.719 1 91.56 269 THR B O 1
ATOM 4713 N N . VAL B 1 270 ? 21.5 -5.703 -8.875 1 94.25 270 VAL B N 1
ATOM 4714 C CA . VAL B 1 270 ? 20.375 -6.355 -9.531 1 94.25 270 VAL B CA 1
ATOM 4715 C C . VAL B 1 270 ? 19.062 -5.699 -9.07 1 94.25 270 VAL B C 1
ATOM 4717 O O . VAL B 1 270 ? 18.922 -5.348 -7.902 1 94.25 270 VAL B O 1
ATOM 4720 N N . VAL B 1 271 ? 18.172 -5.488 -10.062 1 94.69 271 VAL B N 1
ATOM 4721 C CA . VAL B 1 271 ? 16.859 -4.938 -9.75 1 94.69 271 VAL B CA 1
ATOM 4722 C C . VAL B 1 271 ? 15.812 -6.051 -9.789 1 94.69 271 VAL B C 1
ATOM 4724 O O . VAL B 1 271 ? 15.719 -6.789 -10.766 1 94.69 271 VAL B O 1
ATOM 4727 N N . LEU B 1 272 ? 15.125 -6.156 -8.688 1 95.62 272 LEU B N 1
ATOM 4728 C CA . LEU B 1 272 ? 14.008 -7.086 -8.578 1 95.62 272 LEU B CA 1
ATOM 4729 C C . LEU B 1 272 ? 12.68 -6.355 -8.711 1 95.62 272 LEU B C 1
ATOM 4731 O O . LEU B 1 272 ? 12.406 -5.41 -7.969 1 95.62 272 LEU B O 1
ATOM 4735 N N . ARG B 1 273 ? 11.922 -6.738 -9.727 1 95.19 273 ARG B N 1
ATOM 4736 C CA . ARG B 1 273 ? 10.562 -6.246 -9.883 1 95.19 273 ARG B CA 1
ATOM 4737 C C . ARG B 1 273 ? 9.547 -7.367 -9.672 1 95.19 273 ARG B C 1
ATOM 4739 O O . ARG B 1 273 ? 9.672 -8.438 -10.273 1 95.19 273 ARG B O 1
ATOM 4746 N N . ARG B 1 274 ? 8.562 -7.055 -8.875 1 95.5 274 ARG B N 1
ATOM 4747 C CA . ARG B 1 274 ? 7.582 -8.078 -8.523 1 95.5 274 ARG B CA 1
ATOM 4748 C C . ARG B 1 274 ? 6.164 -7.523 -8.594 1 95.5 274 ARG B C 1
ATOM 4750 O O . ARG B 1 274 ? 5.922 -6.371 -8.227 1 95.5 274 ARG B O 1
ATOM 4757 N N . ALA B 1 275 ? 5.293 -8.312 -9.164 1 94.06 275 ALA B N 1
ATOM 4758 C CA . ALA B 1 275 ? 3.852 -8.062 -9.141 1 94.06 275 ALA B CA 1
ATOM 4759 C C . ALA B 1 275 ? 3.1 -9.242 -8.539 1 94.06 275 ALA B C 1
ATOM 4761 O O . ALA B 1 275 ? 3.48 -10.398 -8.742 1 94.06 275 ALA B O 1
ATOM 4762 N N . ALA B 1 276 ? 2.055 -8.875 -7.812 1 93.31 276 ALA B N 1
ATOM 4763 C CA . ALA B 1 276 ? 1.271 -9.953 -7.215 1 93.31 276 ALA B CA 1
ATOM 4764 C C . ALA B 1 276 ? -0.197 -9.555 -7.082 1 93.31 276 ALA B C 1
ATOM 4766 O O . ALA B 1 276 ? -0.51 -8.398 -6.805 1 93.31 276 ALA B O 1
ATOM 4767 N N . PHE B 1 277 ? -0.985 -10.453 -7.324 1 92.5 277 PHE B N 1
ATOM 4768 C CA . PHE B 1 277 ? -2.404 -10.414 -6.992 1 92.5 277 PHE B CA 1
ATOM 4769 C C . PHE B 1 277 ? -2.773 -11.539 -6.035 1 92.5 277 PHE B C 1
ATOM 4771 O O . PHE B 1 277 ? -2.596 -12.719 -6.359 1 92.5 277 PHE B O 1
ATOM 4778 N N . VAL B 1 278 ? -3.23 -11.141 -4.922 1 93.38 278 VAL B N 1
ATOM 4779 C CA . VAL B 1 278 ? -3.621 -12.109 -3.904 1 93.38 278 VAL B CA 1
ATOM 4780 C C . VAL B 1 278 ? -5.113 -11.984 -3.613 1 93.38 278 VAL B C 1
ATOM 4782 O O . VAL B 1 278 ? -5.629 -10.875 -3.473 1 93.38 278 VAL B O 1
ATOM 4785 N N . LYS B 1 279 ? -5.754 -13.117 -3.564 1 92.25 279 LYS B N 1
ATOM 4786 C CA . LYS B 1 279 ? -7.176 -13.156 -3.227 1 92.25 279 LYS B CA 1
ATOM 4787 C C . LYS B 1 279 ? -7.441 -14.117 -2.074 1 92.25 279 LYS B C 1
ATOM 4789 O O . LYS B 1 279 ? -7.074 -15.297 -2.146 1 92.25 279 LYS B O 1
ATOM 4794 N N . LEU B 1 280 ? -7.98 -13.555 -1.04 1 94.25 280 LEU B N 1
ATOM 4795 C CA . LEU B 1 280 ? -8.492 -14.359 0.069 1 94.25 280 LEU B CA 1
ATOM 4796 C C . LEU B 1 280 ? -10 -14.516 -0.025 1 94.25 280 LEU B C 1
ATOM 4798 O O . LEU B 1 280 ? -10.742 -13.539 0.103 1 94.25 280 LEU B O 1
ATOM 4802 N N . TYR B 1 281 ? -10.422 -15.727 -0.189 1 93.62 281 TYR B N 1
ATOM 4803 C CA . TYR B 1 281 ? -11.844 -15.984 -0.349 1 93.62 281 TYR B CA 1
ATOM 4804 C C . TYR B 1 281 ? -12.57 -15.906 0.991 1 93.62 281 TYR B C 1
ATOM 4806 O O . TYR B 1 281 ? -12.047 -16.359 2.012 1 93.62 281 TYR B O 1
ATOM 4814 N N . HIS B 1 282 ? -13.688 -15.289 0.86 1 92.19 282 HIS B N 1
ATOM 4815 C CA . HIS B 1 282 ? -14.516 -15.273 2.062 1 92.19 282 HIS B CA 1
ATOM 4816 C C . HIS B 1 282 ? -14.828 -16.688 2.537 1 92.19 282 HIS B C 1
ATOM 4818 O O . HIS B 1 282 ? -15.164 -17.562 1.729 1 92.19 282 HIS B O 1
ATOM 4824 N N . GLN B 1 283 ? -14.766 -16.828 3.818 1 87.19 283 GLN B N 1
ATOM 4825 C CA . GLN B 1 283 ? -14.875 -18.188 4.367 1 87.19 283 GLN B CA 1
ATOM 4826 C C . GLN B 1 283 ? -16.328 -18.656 4.344 1 87.19 283 GLN B C 1
ATOM 4828 O O . GLN B 1 283 ? -17.25 -17.859 4.5 1 87.19 283 GLN B O 1
ATOM 4833 N N . GLY B 1 284 ? -16.438 -20 4.234 1 86.31 284 GLY B N 1
ATOM 4834 C CA . GLY B 1 284 ? -17.75 -20.625 4.297 1 86.31 284 GLY B CA 1
ATOM 4835 C C . GLY B 1 284 ? -18.094 -21.141 5.676 1 86.31 284 GLY B C 1
ATOM 4836 O O . GLY B 1 284 ? -18.984 -21.984 5.82 1 86.31 284 GLY B O 1
ATOM 4837 N N . PHE B 1 285 ? -17.375 -20.812 6.641 1 90.38 285 PHE B N 1
ATOM 4838 C CA . PHE B 1 285 ? -17.578 -21.25 8.016 1 90.38 285 PHE B CA 1
ATOM 4839 C C . PHE B 1 285 ? -17.453 -20.078 8.984 1 90.38 285 PHE B C 1
ATOM 4841 O O . PHE B 1 285 ? -16.891 -19.031 8.633 1 90.38 285 PHE B O 1
ATOM 4848 N N . PRO B 1 286 ? -18.016 -20.219 10.109 1 89.19 286 PRO B N 1
ATOM 4849 C CA . PRO B 1 286 ? -18.031 -19.094 11.055 1 89.19 286 PRO B CA 1
ATOM 4850 C C . PRO B 1 286 ? -16.656 -18.844 11.68 1 89.19 286 PRO B C 1
ATOM 4852 O O . PRO B 1 286 ? -16 -19.781 12.133 1 89.19 286 PRO B O 1
ATOM 4855 N N . ILE B 1 287 ? -16.266 -17.594 11.523 1 87.75 287 ILE B N 1
ATOM 4856 C CA . ILE B 1 287 ? -15.102 -17.125 12.273 1 87.75 287 ILE B CA 1
ATOM 4857 C C . ILE B 1 287 ? -15.383 -15.75 12.867 1 87.75 287 ILE B C 1
ATOM 4859 O O . ILE B 1 287 ? -16.266 -15.031 12.391 1 87.75 287 ILE B O 1
ATOM 4863 N N . SER B 1 288 ? -14.68 -15.5 13.922 1 84.44 288 SER B N 1
ATOM 4864 C CA . SER B 1 288 ? -14.852 -14.18 14.523 1 84.44 288 SER B CA 1
ATOM 4865 C C . SER B 1 288 ? -14.336 -13.078 13.602 1 84.44 288 SER B C 1
ATOM 4867 O O . SER B 1 288 ? -13.492 -13.336 12.742 1 84.44 288 SER B O 1
ATOM 4869 N N . GLU B 1 289 ? -14.859 -11.906 13.805 1 77.81 289 GLU B N 1
ATOM 4870 C CA . GLU B 1 289 ? -14.414 -10.758 13.023 1 77.81 289 GLU B CA 1
ATOM 4871 C C . GLU B 1 289 ? -12.93 -10.477 13.242 1 77.81 289 GLU B C 1
ATOM 4873 O O . GLU B 1 289 ? -12.211 -10.148 12.297 1 77.81 289 GLU B O 1
ATOM 4878 N N . THR B 1 290 ? -12.516 -10.609 14.367 1 76.31 290 THR B N 1
ATOM 4879 C CA . THR B 1 290 ? -11.109 -10.391 14.695 1 76.31 290 THR B CA 1
ATOM 4880 C C . THR B 1 290 ? -10.219 -11.398 13.984 1 76.31 290 THR B C 1
ATOM 4882 O O . THR B 1 290 ? -9.156 -11.047 13.469 1 76.31 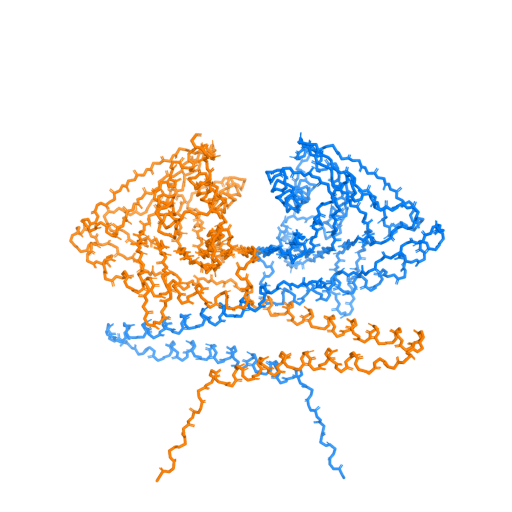290 THR B O 1
ATOM 4885 N N . ALA B 1 291 ? -10.688 -12.57 13.977 1 82.44 291 ALA B N 1
ATOM 4886 C CA . ALA B 1 291 ? -9.938 -13.625 13.305 1 82.44 291 ALA B CA 1
ATOM 4887 C C . ALA B 1 291 ? -9.859 -13.375 11.805 1 82.44 291 ALA B C 1
ATOM 4889 O O . ALA B 1 291 ? -8.812 -13.586 11.18 1 82.44 291 ALA B O 1
ATOM 4890 N N . TRP B 1 292 ? -10.938 -12.898 11.297 1 86.75 292 TRP B N 1
ATOM 4891 C CA . TRP B 1 292 ? -10.984 -12.594 9.875 1 86.75 292 TRP B CA 1
ATOM 4892 C C . TRP B 1 292 ? -10.039 -11.438 9.539 1 86.75 292 TRP B C 1
ATOM 4894 O O . TRP B 1 292 ? -9.297 -11.5 8.555 1 86.75 292 TRP B O 1
ATOM 4904 N N . GLN B 1 293 ? -9.953 -10.492 10.336 1 78.19 293 GLN B N 1
ATOM 4905 C CA . GLN B 1 293 ? -9.055 -9.359 10.148 1 78.19 293 GLN B CA 1
ATOM 4906 C C . GLN B 1 293 ? -7.59 -9.797 10.227 1 78.19 293 GLN B C 1
ATOM 4908 O O . GLN B 1 293 ? -6.754 -9.32 9.461 1 78.19 293 GLN B O 1
ATOM 4913 N N . GLU B 1 294 ? -7.355 -10.656 11.062 1 78.62 294 GLU B N 1
ATOM 4914 C CA . GLU B 1 294 ? -6 -11.18 11.195 1 78.62 294 GLU B CA 1
ATOM 4915 C C . GLU B 1 294 ? -5.586 -11.953 9.945 1 78.62 294 GLU B C 1
ATOM 4917 O O . GLU B 1 294 ? -4.453 -11.836 9.477 1 78.62 294 GLU B O 1
ATOM 4922 N N . ALA B 1 295 ? -6.48 -12.727 9.453 1 85.06 295 ALA B N 1
ATOM 4923 C CA . ALA B 1 295 ? -6.203 -13.484 8.234 1 85.06 295 ALA B CA 1
ATOM 4924 C C . ALA B 1 295 ? -5.902 -12.555 7.062 1 85.06 295 ALA B C 1
ATOM 4926 O O . ALA B 1 295 ? -5.012 -12.828 6.258 1 85.06 295 ALA B O 1
ATOM 4927 N N . GLN B 1 296 ? -6.586 -11.516 7.062 1 83.88 296 GLN B N 1
ATOM 4928 C CA . GLN B 1 296 ? -6.383 -10.523 6.008 1 83.88 296 GLN B CA 1
ATOM 4929 C C . GLN B 1 296 ? -4.992 -9.906 6.102 1 83.88 296 GLN B C 1
ATOM 4931 O O . GLN B 1 296 ? -4.301 -9.766 5.09 1 83.88 296 GLN B O 1
ATOM 4936 N N . GLN B 1 297 ? -4.637 -9.562 7.203 1 77.19 297 GLN B N 1
ATOM 4937 C CA . GLN B 1 297 ? -3.334 -8.938 7.426 1 77.19 297 GLN B CA 1
ATOM 4938 C C . GLN B 1 297 ? -2.199 -9.906 7.105 1 77.19 297 GLN B C 1
ATOM 4940 O O . GLN B 1 297 ? -1.182 -9.508 6.531 1 77.19 297 GLN B O 1
ATOM 4945 N N . GLU B 1 298 ? -2.412 -11.047 7.391 1 78.19 298 GLU B N 1
ATOM 4946 C CA . GLU B 1 298 ? -1.383 -12.062 7.168 1 78.19 298 GLU B CA 1
ATOM 4947 C C . GLU B 1 298 ? -1.171 -12.32 5.68 1 78.19 298 GLU B C 1
ATOM 4949 O O . GLU B 1 298 ? -0.049 -12.586 5.242 1 78.19 298 GLU B O 1
ATOM 4954 N N . ALA B 1 299 ? -2.246 -12.305 4.961 1 76.44 299 ALA B N 1
ATOM 4955 C CA . ALA B 1 299 ? -2.15 -12.539 3.521 1 76.44 299 ALA B CA 1
ATOM 4956 C C . ALA B 1 299 ? -1.2 -11.547 2.861 1 76.44 299 ALA B C 1
ATOM 4958 O O . ALA B 1 299 ? -0.442 -11.906 1.959 1 76.44 299 ALA B O 1
ATOM 4959 N N . VAL B 1 300 ? -1.123 -10.375 3.449 1 73.75 300 VAL B N 1
ATOM 4960 C CA . VAL B 1 300 ? -0.295 -9.312 2.883 1 73.75 300 VAL B CA 1
ATOM 4961 C C . VAL B 1 300 ? 1.14 -9.453 3.389 1 73.75 300 VAL B C 1
ATOM 4963 O O . VAL B 1 300 ? 2.092 -9.188 2.65 1 73.75 300 VAL B O 1
ATOM 4966 N N . THR B 1 301 ? 1.291 -9.914 4.512 1 79.81 301 THR B N 1
ATOM 4967 C CA . THR B 1 301 ? 2.598 -9.977 5.156 1 79.81 301 THR B CA 1
ATOM 4968 C C . THR B 1 301 ? 3.461 -11.07 4.531 1 79.81 301 THR B C 1
ATOM 4970 O O . THR B 1 301 ? 4.688 -11.047 4.652 1 79.81 301 THR B O 1
ATOM 4973 N N . TRP B 1 302 ? 2.842 -11.984 3.826 1 77.81 302 TRP B N 1
ATOM 4974 C CA . TRP B 1 302 ? 3.584 -13.062 3.174 1 77.81 302 TRP B CA 1
ATOM 4975 C C . TRP B 1 302 ? 4.605 -12.5 2.191 1 77.81 302 TRP B C 1
ATOM 4977 O O . TRP B 1 302 ? 5.723 -13.008 2.086 1 77.81 302 TRP B O 1
ATOM 4987 N N . GLY B 1 303 ? 4.223 -11.445 1.541 1 74.75 303 GLY B N 1
ATOM 4988 C CA . GLY B 1 303 ? 5.133 -10.82 0.596 1 74.75 303 GLY B CA 1
ATOM 4989 C C . GLY B 1 303 ? 6.375 -10.242 1.254 1 74.75 303 GLY B C 1
ATOM 4990 O O . GLY B 1 303 ? 7.477 -10.344 0.71 1 74.75 303 GLY B O 1
ATOM 4991 N N . ASP B 1 304 ? 6.23 -9.758 2.428 1 77.25 304 ASP B N 1
ATOM 4992 C CA . ASP B 1 304 ? 7.355 -9.195 3.17 1 77.25 304 ASP B CA 1
ATOM 4993 C C . ASP B 1 304 ? 8.32 -10.289 3.621 1 77.25 304 ASP B C 1
ATOM 4995 O O . ASP B 1 304 ? 9.539 -10.094 3.604 1 77.25 304 ASP B O 1
ATOM 4999 N N . VAL B 1 305 ? 7.754 -11.32 3.951 1 81.62 305 VAL B N 1
ATOM 5000 C CA . VAL B 1 305 ? 8.547 -12.461 4.402 1 81.62 305 VAL B CA 1
ATOM 5001 C C . VAL B 1 305 ? 9.438 -12.953 3.262 1 81.62 305 VAL B C 1
ATOM 5003 O O . VAL B 1 305 ? 10.609 -13.266 3.473 1 81.62 305 VAL B O 1
ATOM 5006 N N . LEU B 1 306 ? 8.93 -12.953 2.119 1 83.06 306 LEU B N 1
ATOM 5007 C CA . LEU B 1 306 ? 9.68 -13.391 0.95 1 83.06 306 LEU B CA 1
ATOM 5008 C C . LEU B 1 306 ? 10.914 -12.516 0.734 1 83.06 306 LEU B C 1
ATOM 5010 O O . LEU B 1 306 ? 12.016 -13.031 0.525 1 83.06 306 LEU B O 1
ATOM 5014 N N . LEU B 1 307 ? 10.781 -11.281 0.839 1 83.88 307 LEU B N 1
ATOM 5015 C CA . LEU B 1 307 ? 11.891 -10.367 0.586 1 83.88 307 LEU B CA 1
ATOM 5016 C C . LEU B 1 307 ? 12.945 -10.477 1.679 1 83.88 307 LEU B C 1
ATOM 5018 O O . LEU B 1 307 ? 14.148 -10.43 1.395 1 83.88 307 LEU B O 1
ATOM 5022 N N . ARG B 1 308 ? 12.492 -10.633 2.836 1 83.56 308 ARG B N 1
ATOM 5023 C CA . ARG B 1 308 ? 13.43 -10.789 3.943 1 83.56 308 ARG B CA 1
ATOM 5024 C C . ARG B 1 308 ? 14.25 -12.07 3.789 1 83.56 308 ARG B C 1
ATOM 5026 O O . ARG B 1 308 ? 15.461 -12.07 4.039 1 83.56 308 ARG B O 1
ATOM 5033 N N . THR B 1 309 ? 13.578 -13.07 3.426 1 86.81 309 THR B N 1
ATOM 5034 C CA . THR B 1 309 ? 14.266 -14.336 3.191 1 86.81 309 THR B CA 1
ATOM 5035 C C . THR B 1 309 ? 15.289 -14.203 2.064 1 86.81 309 THR B C 1
ATOM 5037 O O . THR B 1 309 ? 16.422 -14.672 2.188 1 86.81 309 THR B O 1
ATOM 5040 N N . LEU B 1 310 ? 14.953 -13.578 1.068 1 90.69 310 LEU B N 1
ATOM 5041 C CA . LEU B 1 310 ? 15.828 -13.375 -0.082 1 90.69 310 LEU B CA 1
ATOM 5042 C C . LEU B 1 310 ? 17.078 -12.617 0.318 1 90.69 310 LEU B C 1
ATOM 5044 O O . LEU B 1 310 ? 18.203 -13.016 -0.027 1 90.69 310 LEU B O 1
ATOM 5048 N N . ARG B 1 311 ? 16.906 -11.57 1.054 1 87.88 311 ARG B N 1
ATOM 5049 C CA . ARG B 1 311 ? 18.062 -10.781 1.494 1 87.88 311 ARG B CA 1
ATOM 5050 C C . ARG B 1 311 ? 18.953 -11.586 2.42 1 87.88 311 ARG B C 1
ATOM 5052 O O . ARG B 1 311 ? 20.188 -11.461 2.365 1 87.88 311 ARG B O 1
ATOM 5059 N N . GLY B 1 312 ? 18.312 -12.352 3.271 1 86.25 312 GLY B N 1
ATOM 5060 C CA . GLY B 1 312 ? 19.094 -13.234 4.125 1 86.25 312 GLY B CA 1
ATOM 5061 C C . GLY B 1 312 ? 19.969 -14.195 3.348 1 86.25 312 GLY B C 1
ATOM 5062 O O . GLY B 1 312 ? 21.094 -14.469 3.74 1 86.25 312 GLY B O 1
ATOM 5063 N N . LEU B 1 313 ? 19.469 -14.703 2.305 1 89.44 313 LEU B N 1
ATOM 5064 C CA . LEU B 1 313 ? 20.203 -15.648 1.468 1 89.44 313 LEU B CA 1
ATOM 5065 C C . LEU B 1 313 ? 21.328 -14.953 0.715 1 89.44 313 LEU B C 1
ATOM 5067 O O . LEU B 1 313 ? 22.406 -15.523 0.538 1 89.44 313 LEU B O 1
ATOM 5071 N N . LEU B 1 314 ? 21.125 -13.727 0.356 1 91.88 314 LEU B N 1
ATOM 5072 C CA . LEU B 1 314 ? 22.062 -13.031 -0.522 1 91.88 314 LEU B CA 1
ATOM 5073 C C . LEU B 1 314 ? 23.156 -12.352 0.286 1 91.88 314 LEU B C 1
ATOM 5075 O O . LEU B 1 314 ? 24.297 -12.203 -0.19 1 91.88 314 LEU B O 1
ATOM 5079 N N . TYR B 1 315 ? 22.75 -11.805 1.437 1 85.88 315 TYR B N 1
ATOM 5080 C CA . TYR B 1 315 ? 23.703 -10.977 2.164 1 85.88 315 TYR B CA 1
ATOM 5081 C C . TYR B 1 315 ? 24.141 -11.648 3.457 1 85.88 315 TYR B C 1
ATOM 5083 O O . TYR B 1 315 ? 25 -11.133 4.172 1 85.88 315 TYR B O 1
ATOM 5091 N N . SER B 1 316 ? 23.453 -12.594 4.051 1 71.12 316 SER B N 1
ATOM 5092 C CA . SER B 1 316 ? 23.922 -13.25 5.266 1 71.12 316 SER B CA 1
ATOM 5093 C C . SER B 1 316 ? 25.344 -13.789 5.086 1 71.12 316 SER B C 1
ATOM 5095 O O . SER B 1 316 ? 25.656 -14.375 4.051 1 71.12 316 SER B O 1
ATOM 5097 N N . VAL B 1 317 ? 26.359 -12.938 5.48 1 49.5 317 VAL B N 1
ATOM 5098 C CA . VAL B 1 317 ? 27.719 -13.453 5.637 1 49.5 317 VAL B CA 1
ATOM 5099 C C . VAL B 1 317 ? 27.672 -14.812 6.34 1 49.5 317 VAL B C 1
ATOM 5101 O O . VAL B 1 317 ? 26.953 -14.984 7.32 1 49.5 317 VAL B O 1
ATOM 5104 N N . PRO B 1 318 ? 28.453 -15.828 5.824 1 38.62 318 PRO B N 1
ATOM 5105 C CA . PRO B 1 318 ? 28.734 -17.016 6.637 1 38.62 318 PRO B CA 1
ATOM 5106 C C . PRO B 1 318 ? 29.266 -16.656 8.023 1 38.62 318 PRO B C 1
ATOM 5108 O O . PRO B 1 318 ? 29.875 -15.602 8.211 1 38.62 318 PRO B O 1
#

Sequence (636 aa):
MAEKRYKSTNVRRKKEKEELLAEVRGLQSELQQLQPPRSQEGVRSENALLSSFIRHHQLEIASVQSICSLPVQTHPLYSHIRLKKSWHDRNETLLAIREQKFRAAYEHIVLRSQITPLNQPHLSDERFETADGDVCCILFQTVQLPGVESLKQVHEAVFYSVNNVEISISERLGHITIRDDYDGGDGNVHNARILSTNDIGISTELNCVMYSQFFDADDIYPPRGMVVIDSVDEDELYPYKSNERIRKDVSSAVVVTAYNPLVEGGDLTVVLRRAAFVKLYHQGFPISETAWQEAQQEAVTWGDVLLRTLRGLLYSVPMAEKRYKSTNVRRKKEKEELLAEVRGLQSELQQLQPPRSQEGVRSENALLSSFIRHHQLEIASVQSICSLPVQTHPLYSHIRLKKSWHDRNETLLAIREQKFRAAYEHIVLRSQITPLNQPHLSDERFETADGDVCCILFQTVQLPGVESLKQVHEAVFYSVNNVEISISERLGHITIRDDYDGGDGNVHNARILSTNDIGISTELNCVMYSQFFDADDIYPPRGMVVIDSVDEDELYPYKSNERIRKDVSSAVVVTAYNPLVEGGDLTVVLRRAAFVKLYHQGFPISETAWQEAQQEAVTWGDVLLRTLRGLLYSVP